Protein AF-0000000075406778 (afdb_homodimer)

InterPro domains:
  IPR023149 Trans-aconitate 2-methyltransferase, C-terminal [G3DSA:1.10.150.290] (131-235)
  IPR023506 Trans-aconitate 2-methyltransferase [MF_00560] (1-254)
  IPR029063 S-adenosyl-L-methionine-dependent methyltransferase superfamily [G3DSA:3.40.50.150] (8-252)
  IPR029063 S-adenosyl-L-methionine-dependent methyltransferase superfamily [SSF53335] (16-189)
  IPR041698 Methyltransferase domain 25 [PF13649] (34-123)

Secondary structure (DSSP, 8-state):
----HHHHHHH--GGGHHHHHHHTT---SS-SEEEEET-TTSHHHHHHHHH-TTSEEEEEES-HHHHHHHTTS--S-EEEE--TTT---SS-EEEEEEES-GGG-S-HHHHHHHHHTTEEEEEEEEEEEE--TTSHHHHHHHHHHHSSTTHHHHHHHHT------HHHHHHHHTTT-SEEEEEEEEEEEEE-SSSHHHHHHHTTTTHHHHHTS-HHHHHHHHHHHHHHHHHHSPPPTTS-EEEEEEEEEEEEE-/----HHHHHHH--GGGHHHHHHHTT---SS-SEEEEET-TTSHHHHHHHHH-TTSEEEEEES-HHHHHHHTTS--S-EEEE--TTT---SS-EEEEEEES-GGG-S-HHHHHHHHHTTEEEEEEEEEEEE--TTSHHHHHHHHHHHSSTTHHHHHHHHT------HHHHHHHHTTT-SEEEEEEEEEEEEE-SSSHHHHHHHTTTTHHHHHTS-HHHHHHHHHHHHHHHHHHSPPPTTS-EEEEEEEEEEEEE-

pLDDT: mean 91.99, std 13.03, range [22.55, 98.94]

Nearest PDB structures (foldseek):
  2p35-assembly1_A  TM=9.443E-01  e=5.700E-29  Agrobacterium fabrum str. C58
  2p35-assembly1_B  TM=9.326E-01  e=1.197E-27  Agrobacterium fabrum str. C58
  3ccf-assembly1_A  TM=8.120E-01  e=6.580E-16  Trichormus variabilis ATCC 29413
  8x8i-assembly1_A  TM=7.117E-01  e=2.900E-13  Acinetobacter baumannii
  9fce-assembly1_A  TM=7.033E-01  e=1.631E-10  Streptomyces sp.

Organism: Magnetospirillum gryphiswaldense (strain DSM 6361 / JCM 21280 / NBRC 15271 / MSR-1) (NCBI:txid431944)

Radius of gyration: 24.29 Å; Cα contacts (8 Å, |Δi|>4): 875; chains: 2; bounding box: 50×66×66 Å

Foldseek 3Di:
DPPDCVVVVVLPDVVCVVLVVLVVPFDDQAWAEEEEEAQFLNSSQVVVCVSHVNHAYEYEEQDPVRQVNNVVDDDSYHYDHDDLQPDADPAAGQEYEYEAGCQVDADCLPSVLVNVVRHDAQGKYKYKHWDCCPPQLLVLLQVLCCPDPNVVQCNVLSPDTRDDDQVSVCVSAVVPFPDKDKDKDWDWDKDADQLRSLVVCCVPSCVVVLVRDDDVVSVSSSVSSSVSSCVRFPQDPVRITIDITMMMIMMGTD/DPPDCVVVVVVPDVVCVVLVVLVVPFDDQAWAEEEEEAQFLNSSQVVVCVSHVNHAYEYEEQDPVRQVNNVVDDDSYHYDHDDLQPDADPAAGQEYEYEAGCQVDADCLPSVLVNVVRHDAQGKYKYKHWDCCPPQLLVLLQVLCCPDPNVVQCNVLSPDGRDDDQVSVCVSAVVPFPDKDKDKDWDWDKDADQLRSLVVCCVPSCVVVLVRDDDVVSVSSSVSSSVSSCVRFPQDPVRITIDITMMMIMMGTD

Sequence (508 aa):
MAWDPKVYAAFATPRLRPALDLLARIEVENPARVVDLGSGTGNVTRLLAARWPQAQVAGIDSSAEMLAAAAEQPSAISWSQADAGTWTPTAPVDVLFSNAALHWLDDHENLFPRLAGFIAPGGTLAVQMPHNHYAASHGVMAEAAEAGPWATVLRPLARRFPVGSPDFYYDLLAAKARRLDIWETEYLHVLDGDDPVVKWTMGTALRPLLDALDAPWRAGFLAEYTRRIASAYPRRADGKTLFPFRRLFMVADFMAWDPKVYAAFATPRLRPALDLLARIEVENPARVVDLGSGTGNVTRLLAARWPQAQVAGIDSSAEMLAAAAEQPSAISWSQADAGTWTPTAPVDVLFSNAALHWLDDHENLFPRLAGFIAPGGTLAVQMPHNHYAASHGVMAEAAEAGPWATVLRPLARRFPVGSPDFYYDLLAAKARRLDIWETEYLHVLDGDDPVVKWTMGTALRPLLDALDAPWRAGFLAEYTRRIASAYPRRADGKTLFPFRRLFMVADF

Structure (mmCIF, N/CA/C/O backbone):
data_AF-0000000075406778-model_v1
#
loop_
_entity.id
_entity.type
_entity.pdbx_description
1 polymer 'Trans-aconitate 2-methyltransferase'
#
loop_
_atom_site.group_PDB
_atom_site.id
_atom_site.type_symbol
_atom_site.label_atom_id
_atom_site.label_alt_id
_atom_site.label_comp_id
_atom_site.label_asym_id
_atom_site.label_entity_id
_atom_site.label_seq_id
_atom_site.pdbx_PDB_ins_code
_atom_site.Cartn_x
_atom_site.Cartn_y
_atom_site.Cartn_z
_atom_site.occupancy
_atom_site.B_iso_or_equiv
_atom_site.auth_seq_id
_atom_site.auth_comp_id
_atom_site.auth_asym_id
_atom_site.auth_atom_id
_atom_site.pdbx_PDB_model_num
ATOM 1 N N . MET A 1 1 ? 5.852 -5.426 26.484 1 22.56 1 MET A N 1
ATOM 2 C CA . MET A 1 1 ? 4.602 -6.016 26 1 22.56 1 MET A CA 1
ATOM 3 C C . MET A 1 1 ? 4.488 -5.906 24.484 1 22.56 1 MET A C 1
ATOM 5 O O . MET A 1 1 ? 4.695 -4.828 23.922 1 22.56 1 MET A O 1
ATOM 9 N N . ALA A 1 2 ? 4.688 -7.012 23.844 1 29.42 2 ALA A N 1
ATOM 10 C CA . ALA A 1 2 ? 4.727 -7.273 22.422 1 29.42 2 ALA A CA 1
ATOM 11 C C . ALA A 1 2 ? 3.527 -6.652 21.703 1 29.42 2 ALA A C 1
ATOM 13 O O . ALA A 1 2 ? 2.455 -6.508 22.297 1 29.42 2 ALA A O 1
ATOM 14 N N . TRP A 1 3 ? 3.672 -5.91 20.734 1 34.34 3 TRP A N 1
ATOM 15 C CA . TRP A 1 3 ? 2.678 -5.434 19.781 1 34.34 3 TRP A CA 1
ATOM 16 C C . TRP A 1 3 ? 1.554 -6.453 19.609 1 34.34 3 TRP A C 1
ATOM 18 O O . TRP A 1 3 ? 1.806 -7.617 19.281 1 34.34 3 TRP A O 1
ATOM 28 N N . ASP A 1 4 ? 0.526 -6.484 20.484 1 37.34 4 ASP A N 1
ATOM 29 C CA . ASP A 1 4 ? -0.627 -7.371 20.359 1 37.34 4 ASP A CA 1
ATOM 30 C C . ASP A 1 4 ? -1.546 -6.926 19.234 1 37.34 4 ASP A C 1
ATOM 32 O O . ASP A 1 4 ? -2.16 -5.859 19.297 1 37.34 4 ASP A O 1
ATOM 36 N N . PRO A 1 5 ? -1.502 -7.48 18.188 1 39.97 5 PRO A N 1
ATOM 37 C CA . PRO A 1 5 ? -2.43 -7.121 17.125 1 39.97 5 PRO A CA 1
ATOM 38 C C . PRO A 1 5 ? -3.875 -7.012 17.594 1 39.97 5 PRO A C 1
ATOM 40 O O . PRO A 1 5 ? -4.719 -6.445 16.906 1 39.97 5 PRO A O 1
ATOM 43 N N . LYS A 1 6 ? -4.211 -7.746 18.719 1 38.53 6 LYS A N 1
ATOM 44 C CA . LYS A 1 6 ? -5.578 -7.695 19.219 1 38.53 6 LYS A CA 1
ATOM 45 C C . LYS A 1 6 ? -5.977 -6.27 19.578 1 38.53 6 LYS A C 1
ATOM 47 O O . LYS A 1 6 ? -7.148 -5.902 19.484 1 38.53 6 LYS A O 1
ATOM 52 N N . VAL A 1 7 ? -5.047 -5.652 20.25 1 40.62 7 VAL A N 1
ATOM 53 C CA . VAL A 1 7 ? -5.422 -4.285 20.594 1 40.62 7 VAL A CA 1
ATOM 54 C C . VAL A 1 7 ? -5.953 -3.57 19.359 1 40.62 7 VAL A C 1
ATOM 56 O O . VAL A 1 7 ? -6.926 -2.818 19.438 1 40.62 7 VAL A O 1
ATOM 59 N N . TYR A 1 8 ? -5.438 -3.877 18.125 1 43.69 8 TYR A N 1
ATOM 60 C CA . TYR A 1 8 ? -5.73 -3.164 16.891 1 43.69 8 TYR A CA 1
ATOM 61 C C . TYR A 1 8 ? -7.082 -3.586 16.312 1 43.69 8 TYR A C 1
ATOM 63 O O . TYR A 1 8 ? -7.773 -2.785 15.688 1 43.69 8 TYR A O 1
ATOM 71 N N . ALA A 1 9 ? -7.43 -4.73 16.688 1 43.28 9 ALA A N 1
ATOM 72 C CA . ALA A 1 9 ? -8.742 -5.145 16.203 1 43.28 9 ALA A CA 1
ATOM 73 C C . ALA A 1 9 ? -9.844 -4.246 16.766 1 43.28 9 ALA A C 1
ATOM 75 O O . ALA A 1 9 ? -10.82 -3.953 16.062 1 43.28 9 ALA A O 1
ATOM 76 N N . ALA A 1 10 ? -9.711 -3.857 17.984 1 39.53 10 ALA A N 1
ATOM 77 C CA . ALA A 1 10 ? -10.75 -3.055 18.625 1 39.53 10 ALA A CA 1
ATOM 78 C C . ALA A 1 10 ? -10.875 -1.688 17.953 1 39.53 10 ALA A C 1
ATOM 80 O O . ALA A 1 10 ? -11.93 -1.052 18.016 1 39.53 10 ALA A O 1
ATOM 81 N N . PHE A 1 11 ? -9.836 -1.273 17.391 1 41 11 PHE A N 1
ATOM 82 C CA . PHE A 1 11 ? -9.867 0.068 16.828 1 41 11 PHE A CA 1
ATOM 83 C C . PHE A 1 11 ? -10.039 0.008 15.312 1 41 11 PHE A C 1
ATOM 85 O O . PHE A 1 11 ? -10.062 1.043 14.641 1 41 11 PHE A O 1
ATOM 92 N N . ALA A 1 12 ? -10.172 -1.234 14.742 1 48.25 12 ALA A N 1
ATOM 93 C CA . ALA A 1 12 ? -10.055 -1.395 13.297 1 48.25 12 ALA A CA 1
ATOM 94 C C . ALA A 1 12 ? -11.312 -0.906 12.586 1 48.25 12 ALA A C 1
ATOM 96 O O . ALA A 1 12 ? -12.234 -1.685 12.336 1 48.25 12 ALA A O 1
ATOM 97 N N . THR A 1 13 ? -11.477 0.48 12.812 1 59.31 13 THR A N 1
ATOM 98 C CA . THR A 1 13 ? -12.352 1.08 11.812 1 59.31 13 THR A CA 1
ATOM 99 C C . THR A 1 13 ? -11.578 1.386 10.531 1 59.31 13 THR A C 1
ATOM 101 O O . THR A 1 13 ? -10.391 1.689 10.57 1 59.31 13 THR A O 1
ATOM 104 N N . PRO A 1 14 ? -12.141 1.048 9.453 1 67.38 14 PRO A N 1
ATOM 105 C CA . PRO A 1 14 ? -11.523 1.335 8.156 1 67.38 14 PRO A CA 1
ATOM 106 C C . PRO A 1 14 ? -10.836 2.697 8.125 1 67.38 14 PRO A C 1
ATOM 108 O O . PRO A 1 14 ? -9.836 2.867 7.422 1 67.38 14 PRO A O 1
ATOM 111 N N . ARG A 1 15 ? -11.258 3.51 9.055 1 78.25 15 ARG A N 1
ATOM 112 C CA . ARG A 1 15 ? -10.727 4.867 9.039 1 78.25 15 ARG A CA 1
ATOM 113 C C . ARG A 1 15 ? -9.328 4.914 9.641 1 78.25 15 ARG A C 1
ATOM 115 O O . ARG A 1 15 ? -8.531 5.785 9.289 1 78.25 15 ARG A O 1
ATOM 122 N N . LEU A 1 16 ? -9.016 3.926 10.398 1 90.75 16 LEU A N 1
ATOM 123 C CA . LEU A 1 16 ? -7.742 3.959 11.109 1 90.75 16 LEU A CA 1
ATOM 124 C C . LEU A 1 16 ? -6.699 3.1 10.406 1 90.75 16 LEU A C 1
ATOM 126 O O . LEU A 1 16 ? -5.531 3.078 10.805 1 90.75 16 LEU A O 1
ATOM 130 N N . ARG A 1 17 ? -7.074 2.498 9.352 1 92.88 17 ARG A N 1
ATOM 131 C CA . ARG A 1 17 ? -6.219 1.514 8.695 1 92.88 17 ARG A CA 1
ATOM 132 C C . ARG A 1 17 ? -4.898 2.141 8.258 1 92.88 17 ARG A C 1
ATOM 134 O O . ARG A 1 17 ? -3.828 1.592 8.523 1 92.88 17 ARG A O 1
ATOM 141 N N . PRO A 1 18 ? -4.922 3.354 7.668 1 96.31 18 PRO A N 1
ATOM 142 C CA . PRO A 1 18 ? -3.637 3.926 7.266 1 96.31 18 PRO A CA 1
ATOM 143 C C . PRO A 1 18 ? -2.717 4.203 8.453 1 96.31 18 PRO A C 1
ATOM 145 O O . PRO A 1 18 ? -1.508 3.975 8.367 1 96.31 18 PRO A O 1
ATOM 148 N N . ALA A 1 19 ? -3.281 4.652 9.547 1 97 19 ALA A N 1
ATOM 149 C CA . ALA A 1 19 ? -2.492 4.906 10.75 1 97 19 ALA A CA 1
ATOM 150 C C . ALA A 1 19 ? -1.878 3.617 11.289 1 97 19 ALA A C 1
ATOM 152 O O . ALA A 1 19 ? -0.709 3.594 11.68 1 97 19 ALA A O 1
ATOM 153 N N . LEU A 1 20 ? -2.68 2.578 11.25 1 94.56 20 LEU A N 1
ATOM 154 C CA . LEU A 1 20 ? -2.209 1.288 11.742 1 94.56 20 LEU A CA 1
ATOM 155 C C . LEU A 1 20 ? -1.122 0.723 10.828 1 94.56 20 LEU A C 1
ATOM 157 O O . LEU A 1 20 ? -0.141 0.151 11.312 1 94.56 20 LEU A O 1
ATOM 161 N N . ASP A 1 21 ? -1.332 0.836 9.539 1 95.56 21 ASP A N 1
ATOM 162 C CA . ASP A 1 21 ? -0.32 0.397 8.586 1 95.56 21 ASP A CA 1
ATOM 163 C C . ASP A 1 21 ? 1.003 1.126 8.812 1 95.56 21 ASP A C 1
ATOM 165 O O . ASP A 1 21 ? 2.074 0.521 8.727 1 95.56 21 ASP A O 1
ATOM 169 N N . LEU A 1 22 ? 0.936 2.422 9.102 1 97.62 22 LEU A N 1
ATOM 170 C CA . LEU A 1 22 ? 2.131 3.211 9.383 1 97.62 22 LEU A CA 1
ATOM 171 C C . LEU A 1 22 ? 2.783 2.76 10.68 1 97.62 22 LEU A C 1
ATOM 173 O O . LEU A 1 22 ? 3.992 2.516 10.727 1 97.62 22 LEU A O 1
ATOM 177 N N . LEU A 1 23 ? 1.982 2.617 11.695 1 96.44 23 LEU A N 1
ATOM 178 C CA . LEU A 1 23 ? 2.447 2.254 13.031 1 96.44 23 LEU A CA 1
ATOM 179 C C . LEU A 1 23 ? 3.152 0.901 13.008 1 96.44 23 LEU A C 1
ATOM 181 O O . LEU A 1 23 ? 4.156 0.71 13.695 1 96.44 23 LEU A O 1
ATOM 185 N N . ALA A 1 24 ? 2.68 0.037 12.172 1 92.38 24 ALA A N 1
ATOM 186 C CA . ALA A 1 24 ? 3.191 -1.329 12.109 1 92.38 24 ALA A CA 1
ATOM 187 C C . ALA A 1 24 ? 4.629 -1.352 11.594 1 92.38 24 ALA A C 1
ATOM 189 O O . ALA A 1 24 ? 5.332 -2.354 11.742 1 92.38 24 ALA A O 1
ATOM 190 N N . ARG A 1 25 ? 5.066 -0.278 11.031 1 95.19 25 ARG A N 1
ATOM 191 C CA . ARG A 1 25 ? 6.391 -0.269 10.414 1 95.19 25 ARG A CA 1
ATOM 192 C C . ARG A 1 25 ? 7.414 0.39 11.336 1 95.19 25 ARG A C 1
ATOM 194 O O . ARG A 1 25 ? 8.602 0.433 11.016 1 95.19 25 ARG A O 1
ATOM 201 N N . ILE A 1 26 ? 6.957 0.894 12.438 1 96.44 26 ILE A N 1
ATOM 202 C CA . ILE A 1 26 ? 7.867 1.52 13.391 1 96.44 26 ILE A CA 1
ATOM 203 C C . ILE A 1 26 ? 8.539 0.447 14.242 1 96.44 26 ILE A C 1
ATOM 205 O O . ILE A 1 26 ? 7.863 -0.361 14.883 1 96.44 26 ILE A O 1
ATOM 209 N N . GLU A 1 27 ? 9.812 0.464 14.352 1 94.12 27 GLU A N 1
ATOM 210 C CA . GLU A 1 27 ? 10.555 -0.613 14.992 1 94.12 27 GLU A CA 1
ATOM 211 C C . GLU A 1 27 ? 10.992 -0.218 16.406 1 94.12 27 GLU A C 1
ATOM 213 O O . GLU A 1 27 ? 11.477 -1.058 17.156 1 94.12 27 GLU A O 1
ATOM 218 N N . VAL A 1 28 ? 10.836 1.062 16.766 1 96.38 28 VAL A N 1
ATOM 219 C CA . VAL A 1 28 ? 11.234 1.504 18.094 1 96.38 28 VAL A CA 1
ATOM 220 C C . VAL A 1 28 ? 10.438 0.742 19.156 1 96.38 28 VAL A C 1
ATOM 222 O O . VAL A 1 28 ? 9.203 0.771 19.156 1 96.38 28 VAL A O 1
ATOM 225 N N . GLU A 1 29 ? 11.086 0.14 20.062 1 95.31 29 GLU A N 1
ATOM 226 C CA . GLU A 1 29 ? 10.422 -0.75 21.016 1 95.31 29 GLU A CA 1
ATOM 227 C C . GLU A 1 29 ? 10.031 -0.006 22.281 1 95.31 29 GLU A C 1
ATOM 229 O O . GLU A 1 29 ? 8.906 -0.145 22.781 1 95.31 29 GLU A O 1
ATOM 234 N N . ASN A 1 30 ? 10.984 0.788 22.797 1 97 30 ASN A N 1
ATOM 235 C CA . ASN A 1 30 ? 10.766 1.455 24.078 1 97 30 ASN A CA 1
ATOM 236 C C . ASN A 1 30 ? 11.078 2.945 23.984 1 97 30 ASN A C 1
ATOM 238 O O . ASN A 1 30 ? 11.977 3.434 24.672 1 97 30 ASN A O 1
ATOM 242 N N . PRO A 1 31 ? 10.305 3.605 23.281 1 98.56 31 PRO A N 1
ATOM 243 C CA . PRO A 1 31 ? 10.539 5.051 23.219 1 98.56 31 PRO A CA 1
ATOM 244 C C . PRO A 1 31 ? 10.195 5.758 24.531 1 98.56 31 PRO A C 1
ATOM 246 O O . PRO A 1 31 ? 9.258 5.359 25.234 1 98.56 31 PRO A O 1
ATOM 249 N N . ALA A 1 32 ? 10.945 6.777 24.828 1 98.44 32 ALA A N 1
ATOM 250 C CA . ALA A 1 32 ? 10.656 7.602 26 1 98.44 32 ALA A CA 1
ATOM 251 C C . ALA A 1 32 ? 9.68 8.719 25.656 1 98.44 32 ALA A C 1
ATOM 253 O O . ALA A 1 32 ? 8.773 9.023 26.422 1 98.44 32 ALA A O 1
ATOM 254 N N . ARG A 1 33 ? 9.836 9.289 24.484 1 98.75 33 ARG A N 1
ATOM 255 C CA . ARG A 1 33 ? 9.031 10.422 24.047 1 98.75 33 ARG A CA 1
ATOM 256 C C . ARG A 1 33 ? 8.414 10.164 22.672 1 98.75 33 ARG A C 1
ATOM 258 O O . ARG A 1 33 ? 9.133 9.93 21.703 1 98.75 33 ARG A O 1
ATOM 265 N N . VAL A 1 34 ? 7.113 10.188 22.609 1 98.88 34 VAL A N 1
ATOM 266 C CA . VAL A 1 34 ? 6.352 10 21.375 1 98.88 34 VAL A CA 1
ATOM 267 C C . VAL A 1 34 ? 5.469 11.219 21.125 1 98.88 34 VAL A C 1
ATOM 269 O O . VAL A 1 34 ? 4.762 11.672 22.016 1 98.88 34 VAL A O 1
ATOM 272 N N . VAL A 1 35 ? 5.539 11.75 19.906 1 98.88 35 VAL A N 1
ATOM 273 C CA . VAL A 1 35 ? 4.727 12.906 19.562 1 98.88 35 VAL A CA 1
ATOM 274 C C . VAL A 1 35 ? 3.857 12.586 18.344 1 98.88 35 VAL A C 1
ATOM 276 O O . VAL A 1 35 ? 4.348 12.055 17.344 1 98.88 35 VAL A O 1
ATOM 279 N N . ASP A 1 36 ? 2.619 12.828 18.484 1 98.81 36 ASP A N 1
ATOM 280 C CA . ASP A 1 36 ? 1.668 12.82 17.375 1 98.81 36 ASP A CA 1
ATOM 281 C C . ASP A 1 36 ? 1.438 14.227 16.828 1 98.81 36 ASP A C 1
ATOM 283 O O . ASP A 1 36 ? 0.699 15.016 17.422 1 98.81 36 ASP A O 1
ATOM 287 N N . LEU A 1 37 ? 2.07 14.562 15.703 1 98.75 37 LEU A N 1
ATOM 288 C CA . LEU A 1 37 ? 1.986 15.891 15.102 1 98.75 37 LEU A CA 1
ATOM 289 C C . LEU A 1 37 ? 0.787 15.984 14.164 1 98.75 37 LEU A C 1
ATOM 291 O O . LEU A 1 37 ? 0.757 15.328 13.117 1 98.75 37 LEU A O 1
ATOM 295 N N . GLY A 1 38 ? -0.184 16.797 14.438 1 98 38 GLY A N 1
ATOM 296 C CA . GLY A 1 38 ? -1.494 16.766 13.812 1 98 38 GLY A CA 1
ATOM 297 C C . GLY A 1 38 ? -2.412 15.703 14.391 1 98 38 GLY A C 1
ATOM 298 O O . GLY A 1 38 ? -2.973 14.891 13.648 1 98 38 GLY A O 1
ATOM 299 N N . SER A 1 39 ? -2.717 15.836 15.664 1 97.56 39 SER A N 1
ATOM 300 C CA . SER A 1 39 ? -3.314 14.734 16.422 1 97.56 39 SER A CA 1
ATOM 301 C C . SER A 1 39 ? -4.832 14.711 16.25 1 97.56 39 SER A C 1
ATOM 303 O O . SER A 1 39 ? -5.477 13.703 16.531 1 97.56 39 SER A O 1
ATOM 305 N N . GLY A 1 40 ? -5.453 15.836 15.867 1 95.44 40 GLY A N 1
ATOM 306 C CA . GLY A 1 40 ? -6.902 15.906 15.797 1 95.44 40 GLY A CA 1
ATOM 307 C C . GLY A 1 40 ? -7.578 15.578 17.109 1 95.44 40 GLY A C 1
ATOM 308 O O . GLY A 1 40 ? -7.207 16.125 18.156 1 95.44 40 GLY A O 1
ATOM 309 N N . THR A 1 41 ? -8.578 14.742 17.047 1 94.06 41 THR A N 1
ATOM 310 C CA . THR A 1 41 ? -9.344 14.406 18.25 1 94.06 41 THR A CA 1
ATOM 311 C C . THR A 1 41 ? -8.633 13.328 19.062 1 94.06 41 THR A C 1
ATOM 313 O O . THR A 1 41 ? -9.203 12.773 20.016 1 94.06 41 THR A O 1
ATOM 316 N N . GLY A 1 42 ? -7.484 12.914 18.641 1 95.5 42 GLY A N 1
ATOM 317 C CA . GLY A 1 42 ? -6.609 12.102 19.484 1 95.5 42 GLY A CA 1
ATOM 318 C C . GLY A 1 42 ? -6.816 10.609 19.281 1 95.5 42 GLY A C 1
ATOM 319 O O . GLY A 1 42 ? -6.262 9.805 20.031 1 95.5 42 GLY A O 1
ATOM 320 N N . ASN A 1 43 ? -7.617 10.18 18.297 1 92.94 43 ASN A N 1
ATOM 321 C CA . ASN A 1 43 ? -7.883 8.766 18.094 1 92.94 43 ASN A CA 1
ATOM 322 C C . ASN A 1 43 ? -6.598 7.984 17.828 1 92.94 43 ASN A C 1
ATOM 324 O O . ASN A 1 43 ? -6.359 6.945 18.453 1 92.94 43 ASN A O 1
ATOM 328 N N . VAL A 1 44 ? -5.793 8.469 16.969 1 95.62 44 VAL A N 1
ATOM 329 C CA . VAL A 1 44 ? -4.543 7.789 16.641 1 95.62 44 VAL A CA 1
ATOM 330 C C . VAL A 1 44 ? -3.547 7.945 17.781 1 95.62 44 VAL A C 1
ATOM 332 O O . VAL A 1 44 ? -2.797 7.016 18.094 1 95.62 44 VAL A O 1
ATOM 335 N N . THR A 1 45 ? -3.549 9.102 18.438 1 97.25 45 THR A N 1
ATOM 336 C CA . THR A 1 45 ? -2.656 9.352 19.578 1 97.25 45 THR A CA 1
ATOM 337 C C . THR A 1 45 ? -2.869 8.305 20.672 1 97.25 45 THR A C 1
ATOM 339 O O . THR A 1 45 ? -1.907 7.84 21.281 1 97.25 45 THR A O 1
ATOM 342 N N . ARG A 1 46 ? -4.062 7.973 20.891 1 95.5 46 ARG A N 1
ATOM 343 C CA . ARG A 1 46 ? -4.383 6.98 21.906 1 95.5 46 ARG A CA 1
ATOM 344 C C . ARG A 1 46 ? -3.85 5.605 21.516 1 95.5 46 ARG A C 1
ATOM 346 O O . ARG A 1 46 ? -3.455 4.82 22.391 1 95.5 46 ARG A O 1
ATOM 353 N N . LEU A 1 47 ? -3.836 5.297 20.234 1 93.81 47 LEU A N 1
ATOM 354 C CA . LEU A 1 47 ? -3.221 4.066 19.75 1 93.81 47 LEU A CA 1
ATOM 355 C C . LEU A 1 47 ? -1.723 4.059 20.031 1 93.81 47 LEU A C 1
ATOM 357 O O . LEU A 1 47 ? -1.159 3.025 20.391 1 93.81 47 LEU A O 1
ATOM 361 N N . LEU A 1 48 ? -1.109 5.219 19.859 1 97.31 48 LEU A N 1
ATOM 362 C CA . LEU A 1 48 ? 0.312 5.336 20.172 1 97.31 48 LEU A CA 1
ATOM 363 C C . LEU A 1 48 ? 0.573 5.078 21.656 1 97.31 48 LEU A C 1
ATOM 365 O O . LEU A 1 48 ? 1.501 4.348 22 1 97.31 48 LEU A O 1
ATOM 369 N N . ALA A 1 49 ? -0.261 5.652 22.484 1 96.69 49 ALA A N 1
ATOM 370 C CA . ALA A 1 49 ? -0.124 5.473 23.922 1 96.69 49 ALA A CA 1
ATOM 371 C C . ALA A 1 49 ? -0.323 4.012 24.312 1 96.69 49 ALA A C 1
ATOM 373 O O . ALA A 1 49 ? 0.337 3.512 25.234 1 96.69 49 ALA A O 1
ATOM 374 N N . ALA A 1 50 ? -1.242 3.361 23.641 1 93.88 50 ALA A N 1
ATOM 375 C CA . ALA A 1 50 ? -1.495 1.95 23.922 1 93.88 50 ALA A CA 1
ATOM 376 C C . ALA A 1 50 ? -0.308 1.089 23.5 1 93.88 50 ALA A C 1
ATOM 378 O O . ALA A 1 50 ? 0.032 0.116 24.172 1 93.88 50 ALA A O 1
ATOM 379 N N . ARG A 1 51 ? 0.283 1.455 22.391 1 94.19 51 ARG A N 1
ATOM 380 C CA . ARG A 1 51 ? 1.435 0.713 21.891 1 94.19 51 ARG A CA 1
ATOM 381 C C . ARG A 1 51 ? 2.629 0.854 22.828 1 94.19 51 ARG A C 1
ATOM 383 O O . ARG A 1 51 ? 3.402 -0.091 23 1 94.19 51 ARG A O 1
ATOM 390 N N . TRP A 1 52 ? 2.805 2.078 23.359 1 96.94 52 TRP A N 1
ATOM 391 C CA . TRP A 1 52 ? 3.936 2.365 24.234 1 96.94 52 TRP A CA 1
ATOM 392 C C . TRP A 1 52 ? 3.461 2.922 25.562 1 96.94 52 TRP A C 1
ATOM 394 O O . TRP A 1 52 ? 3.598 4.117 25.828 1 96.94 52 TRP A O 1
ATOM 404 N N . PRO A 1 53 ? 3.074 2.102 26.469 1 95.88 53 PRO A N 1
ATOM 405 C CA . PRO A 1 53 ? 2.432 2.553 27.703 1 95.88 53 PRO A CA 1
ATOM 406 C C . PRO A 1 53 ? 3.395 3.279 28.641 1 95.88 53 PRO A C 1
ATOM 408 O O . PRO A 1 53 ? 2.959 4.031 29.516 1 95.88 53 PRO A O 1
ATOM 411 N N . GLN A 1 54 ? 4.641 3.084 28.469 1 97.62 54 GLN A N 1
ATOM 412 C CA . GLN A 1 54 ? 5.609 3.713 29.359 1 97.62 54 GLN A CA 1
ATOM 413 C C . GLN A 1 54 ? 6.113 5.031 28.781 1 97.62 54 GLN A C 1
ATOM 415 O O . GLN A 1 54 ? 6.852 5.762 29.453 1 97.62 54 GLN A O 1
ATOM 420 N N . ALA A 1 55 ? 5.77 5.344 27.609 1 98.31 55 ALA A N 1
ATOM 421 C CA . ALA A 1 55 ? 6.242 6.551 26.938 1 98.31 55 ALA A CA 1
ATOM 422 C C . ALA A 1 55 ? 5.461 7.777 27.391 1 98.31 55 ALA A C 1
ATOM 424 O O . ALA A 1 55 ? 4.301 7.664 27.797 1 98.31 55 ALA A O 1
ATOM 425 N N . GLN A 1 56 ? 6.141 8.883 27.406 1 98.44 56 GLN A N 1
ATOM 426 C CA . GLN A 1 56 ? 5.434 10.164 27.406 1 98.44 56 GLN A CA 1
ATOM 427 C C . GLN A 1 56 ? 4.883 10.492 26.031 1 98.44 56 GLN A C 1
ATOM 429 O O . GLN A 1 56 ? 5.652 10.734 25.094 1 98.44 56 GLN A O 1
ATOM 434 N N . VAL A 1 57 ? 3.568 10.484 25.922 1 98.62 57 VAL A N 1
ATOM 435 C CA . VAL A 1 57 ? 2.934 10.711 24.641 1 98.62 57 VAL A CA 1
ATOM 436 C C . VAL A 1 57 ? 2.293 12.094 24.609 1 98.62 57 VAL A C 1
ATOM 438 O O . VAL A 1 57 ? 1.591 12.477 25.547 1 98.62 57 VAL A O 1
ATOM 441 N N . ALA A 1 58 ? 2.576 12.852 23.516 1 98.69 58 ALA A N 1
ATOM 442 C CA . ALA A 1 58 ? 1.978 14.172 23.328 1 98.69 58 ALA A CA 1
ATOM 443 C C . ALA A 1 58 ? 1.246 14.258 22 1 98.69 58 ALA A C 1
ATOM 445 O O . ALA A 1 58 ? 1.696 13.688 21 1 98.69 58 ALA A O 1
ATOM 446 N N . GLY A 1 59 ? 0.129 14.875 22.016 1 98.56 59 GLY A N 1
ATOM 447 C CA . GLY A 1 59 ? -0.596 15.25 20.812 1 98.56 59 GLY A CA 1
ATOM 448 C C . GLY A 1 59 ? -0.552 16.734 20.516 1 98.56 59 GLY A C 1
ATOM 449 O O . GLY A 1 59 ? -0.867 17.547 21.391 1 98.56 59 GLY A O 1
ATOM 450 N N . ILE A 1 60 ? -0.118 17.094 19.297 1 98.62 60 ILE A N 1
ATOM 451 C CA . ILE A 1 60 ? -0.008 18.484 18.891 1 98.62 60 ILE A CA 1
ATOM 452 C C . ILE A 1 60 ? -1.006 18.766 17.766 1 98.62 60 ILE A C 1
ATOM 454 O O . ILE A 1 60 ? -1.078 18.016 16.781 1 98.62 60 ILE A O 1
ATOM 458 N N . ASP A 1 61 ? -1.751 19.781 17.938 1 97.75 61 ASP A N 1
ATOM 459 C CA . ASP A 1 61 ? -2.666 20.219 16.875 1 97.75 61 ASP A CA 1
ATOM 460 C C . ASP A 1 61 ? -2.885 21.734 16.922 1 97.75 61 ASP A C 1
ATOM 462 O O . ASP A 1 61 ? -2.789 22.344 18 1 97.75 61 ASP A O 1
ATOM 466 N N . SER A 1 62 ? -3.18 22.281 15.758 1 96.62 62 SER A N 1
ATOM 467 C CA . SER A 1 62 ? -3.383 23.734 15.703 1 96.62 62 SER A CA 1
ATOM 468 C C . SER A 1 62 ? -4.785 24.109 16.172 1 96.62 62 SER A C 1
ATOM 470 O O . SER A 1 62 ? -5.039 25.266 16.5 1 96.62 62 SER A O 1
ATOM 472 N N . SER A 1 63 ? -5.723 23.219 16.156 1 94.25 63 SER A N 1
ATOM 473 C CA . SER A 1 63 ? -7.121 23.5 16.469 1 94.25 63 SER A CA 1
ATOM 474 C C . SER A 1 63 ? -7.402 23.297 17.953 1 94.25 63 SER A C 1
ATOM 476 O O . SER A 1 63 ? -7.344 22.172 18.469 1 94.25 63 SER A O 1
ATOM 478 N N . ALA A 1 64 ? -7.809 24.391 18.609 1 94.62 64 ALA A N 1
ATOM 479 C CA . ALA A 1 64 ? -8.195 24.312 20.016 1 94.62 64 ALA A CA 1
ATOM 480 C C . ALA A 1 64 ? -9.414 23.406 20.188 1 94.62 64 ALA A C 1
ATOM 482 O O . ALA A 1 64 ? -9.523 22.688 21.188 1 94.62 64 ALA A O 1
ATOM 483 N N . GLU A 1 65 ? -10.281 23.469 19.234 1 93.31 65 GLU A N 1
ATOM 484 C CA . GLU A 1 65 ? -11.5 22.672 19.281 1 93.31 65 GLU A CA 1
ATOM 485 C C . GLU A 1 65 ? -11.188 21.188 19.234 1 93.31 65 GLU A C 1
ATOM 487 O O . GLU A 1 65 ? -11.758 20.406 20 1 93.31 65 GLU A O 1
ATOM 492 N N . MET A 1 66 ? -10.336 20.781 18.359 1 93.31 66 MET A N 1
ATOM 493 C CA . MET A 1 66 ? -9.938 19.375 18.25 1 93.31 66 MET A CA 1
ATOM 494 C C . MET A 1 66 ? -9.289 18.891 19.531 1 93.31 66 MET A C 1
ATOM 496 O O . MET A 1 66 ? -9.586 17.797 20.016 1 93.31 66 MET A O 1
ATOM 500 N N . LEU A 1 67 ? -8.469 19.734 20.094 1 94.94 67 LEU A N 1
ATOM 501 C CA . LEU A 1 67 ? -7.746 19.344 21.297 1 94.94 67 LEU A CA 1
ATOM 502 C C . LEU A 1 67 ? -8.695 19.25 22.484 1 94.94 67 LEU A C 1
ATOM 504 O O . LEU A 1 67 ? -8.508 18.391 23.359 1 94.94 67 LEU A O 1
ATOM 508 N N . ALA A 1 68 ? -9.672 20.125 22.5 1 94.75 68 ALA A N 1
ATOM 509 C CA . ALA A 1 68 ? -10.68 20.047 23.562 1 94.75 68 ALA A CA 1
ATOM 510 C C . ALA A 1 68 ? -11.422 18.719 23.5 1 94.75 68 ALA A C 1
ATOM 512 O O . ALA A 1 68 ? -11.641 18.062 24.531 1 94.75 68 ALA A O 1
ATOM 513 N N . ALA A 1 69 ? -11.719 18.328 22.297 1 93.56 69 ALA A N 1
ATOM 514 C CA . ALA A 1 69 ? -12.383 17.047 22.109 1 93.56 69 ALA A CA 1
ATOM 515 C C . ALA A 1 69 ? -11.469 15.891 22.516 1 93.56 69 ALA A C 1
ATOM 517 O O . ALA A 1 69 ? -11.922 14.922 23.141 1 93.56 69 ALA A O 1
ATOM 518 N N . ALA A 1 70 ? -10.25 15.953 22.203 1 93.06 70 ALA A N 1
ATOM 519 C CA . ALA A 1 70 ? -9.273 14.922 22.547 1 93.06 70 ALA A CA 1
ATOM 520 C C . ALA A 1 70 ? -9.125 14.789 24.062 1 93.06 70 ALA A C 1
ATOM 522 O O . ALA A 1 70 ? -8.961 13.68 24.578 1 93.06 70 ALA A O 1
ATOM 523 N N . ALA A 1 71 ? -9.242 15.875 24.734 1 93.88 71 ALA A N 1
ATOM 524 C CA . ALA A 1 71 ? -8.992 15.938 26.172 1 93.88 71 ALA A CA 1
ATOM 525 C C . ALA A 1 71 ? -10.211 15.492 26.969 1 93.88 71 ALA A C 1
ATOM 527 O O . ALA A 1 71 ? -10.148 15.352 28.188 1 93.88 71 ALA A O 1
ATOM 528 N N . GLU A 1 72 ? -11.266 15.352 26.219 1 92.19 72 GLU A N 1
ATOM 529 C CA . GLU A 1 72 ? -12.492 14.977 26.922 1 92.19 72 GLU A CA 1
ATOM 530 C C . GLU A 1 72 ? -12.336 13.633 27.625 1 92.19 72 GLU A C 1
ATOM 532 O O . GLU A 1 72 ? -12.859 13.438 28.719 1 92.19 72 GLU A O 1
ATOM 537 N N . GLN A 1 73 ? -11.688 12.742 26.953 1 88.38 73 GLN A N 1
ATOM 538 C CA . GLN A 1 73 ? -11.438 11.445 27.578 1 88.38 73 GLN A CA 1
ATOM 539 C C . GLN A 1 73 ? -10.133 11.469 28.375 1 88.38 73 GLN A C 1
ATOM 541 O O . GLN A 1 73 ? -9.07 11.773 27.812 1 88.38 73 GLN A O 1
ATOM 546 N N . PRO A 1 74 ? -10.234 11.203 29.672 1 87.5 74 PRO A N 1
ATOM 547 C CA . PRO A 1 74 ? -9.023 11.219 30.5 1 87.5 74 PRO A CA 1
ATOM 548 C C . PRO A 1 74 ? -7.949 10.266 29.984 1 87.5 74 PRO A C 1
ATOM 550 O O . PRO A 1 74 ? -8.266 9.18 29.5 1 87.5 74 PRO A O 1
ATOM 553 N N . SER A 1 75 ? -6.77 10.742 29.922 1 91.56 75 SER A N 1
ATOM 554 C CA . SER A 1 75 ? -5.594 9.984 29.516 1 91.56 75 SER A CA 1
ATOM 555 C C . SER A 1 75 ? -4.312 10.633 30.047 1 91.56 75 SER A C 1
ATOM 557 O O . SER A 1 75 ? -4.348 11.727 30.609 1 91.56 75 SER A O 1
ATOM 559 N N . ALA A 1 76 ? -3.232 9.914 29.953 1 95.5 76 ALA A N 1
ATOM 560 C CA . ALA A 1 76 ? -1.934 10.445 30.359 1 95.5 76 ALA A CA 1
ATOM 561 C C . ALA A 1 76 ? -1.294 11.242 29.219 1 95.5 76 ALA A C 1
ATOM 563 O O . ALA A 1 76 ? -0.176 11.75 29.359 1 95.5 76 ALA A O 1
ATOM 564 N N . ILE A 1 77 ? -2.004 11.398 28.188 1 97.94 77 ILE A N 1
ATOM 565 C CA . ILE A 1 77 ? -1.491 12.086 27 1 97.94 77 ILE A CA 1
ATOM 566 C C . ILE A 1 77 ? -1.471 13.594 27.25 1 97.94 77 ILE A C 1
ATOM 568 O O . ILE A 1 77 ? -2.422 14.148 27.812 1 97.94 77 ILE A O 1
ATOM 572 N N . SER A 1 78 ? -0.404 14.266 26.906 1 97.94 78 SER A N 1
ATOM 573 C CA . SER A 1 78 ? -0.33 15.719 26.953 1 97.94 78 SER A CA 1
ATOM 574 C C . SER A 1 78 ? -0.803 16.344 25.656 1 97.94 78 SER A C 1
ATOM 576 O O . SER A 1 78 ? -0.297 16 24.578 1 97.94 78 SER A O 1
ATOM 578 N N . TRP A 1 79 ? -1.746 17.188 25.734 1 97.81 79 TRP A N 1
ATOM 579 C CA . TRP A 1 79 ? -2.277 17.891 24.562 1 97.81 79 TRP A CA 1
ATOM 580 C C . TRP A 1 79 ? -1.786 19.328 24.516 1 97.81 79 TRP A C 1
ATOM 582 O O . TRP A 1 79 ? -1.874 20.062 25.516 1 97.81 79 TRP A O 1
ATOM 592 N N . SER A 1 80 ? -1.25 19.75 23.406 1 97.56 80 SER A N 1
ATOM 593 C CA . SER A 1 80 ? -0.747 21.109 23.266 1 97.56 80 SER A CA 1
ATOM 594 C C . SER A 1 80 ? -1.12 21.703 21.922 1 97.56 80 SER A C 1
ATOM 596 O O . SER A 1 80 ? -1.033 21.016 20.891 1 97.56 80 SER A O 1
ATOM 598 N N . GLN A 1 81 ? -1.493 22.922 21.953 1 97.75 81 GLN A N 1
ATOM 599 C CA . GLN A 1 81 ? -1.834 23.641 20.719 1 97.75 81 GLN A CA 1
ATOM 600 C C . GLN A 1 81 ? -0.593 24.234 20.078 1 97.75 81 GLN A C 1
ATOM 602 O O . GLN A 1 81 ? 0.131 25.016 20.703 1 97.75 81 GLN A O 1
ATOM 607 N N . ALA A 1 82 ? -0.325 23.875 18.844 1 97.75 82 ALA A N 1
ATOM 608 C CA . ALA A 1 82 ? 0.769 24.453 18.078 1 97.75 82 ALA A CA 1
ATOM 609 C C . ALA A 1 82 ? 0.577 24.219 16.578 1 97.75 82 ALA A C 1
ATOM 611 O O . ALA A 1 82 ? -0.151 23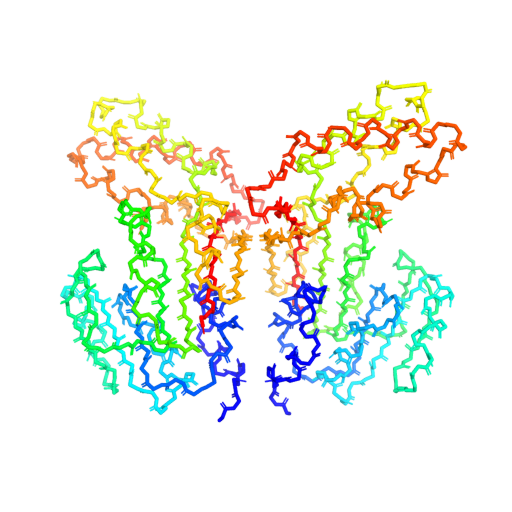.312 16.172 1 97.75 82 ALA A O 1
ATOM 612 N N . ASP A 1 83 ? 1.209 25.062 15.82 1 96.75 83 ASP A N 1
ATOM 613 C CA . ASP A 1 83 ? 1.303 24.859 14.375 1 96.75 83 ASP A CA 1
ATOM 614 C C . ASP A 1 83 ? 2.451 23.922 14.023 1 96.75 83 ASP A C 1
ATOM 616 O O . ASP A 1 83 ? 3.598 24.156 14.406 1 96.75 83 ASP A O 1
ATOM 620 N N . ALA A 1 84 ? 2.131 22.891 13.289 1 95.62 84 ALA A N 1
ATOM 621 C CA . ALA A 1 84 ? 3.131 21.875 12.945 1 95.62 84 ALA A CA 1
ATOM 622 C C . ALA A 1 84 ? 4.277 22.5 12.148 1 95.62 84 ALA A C 1
ATOM 624 O O . ALA A 1 84 ? 5.414 22.031 12.219 1 95.62 84 ALA A O 1
ATOM 625 N N . GLY A 1 85 ? 4.023 23.531 11.391 1 96.06 85 GLY A N 1
ATOM 626 C CA . GLY A 1 85 ? 5.031 24.188 10.578 1 96.06 85 GLY A CA 1
ATOM 627 C C . GLY A 1 85 ? 6.086 24.906 11.391 1 96.06 85 GLY A C 1
ATOM 628 O O . GLY A 1 85 ? 7.199 25.141 10.914 1 96.06 85 GLY A O 1
ATOM 629 N N . THR A 1 86 ? 5.73 25.219 12.609 1 95.88 86 THR A N 1
ATOM 630 C CA . THR A 1 86 ? 6.664 26.016 13.406 1 95.88 86 THR A CA 1
ATOM 631 C C . THR A 1 86 ? 6.957 25.328 14.734 1 95.88 86 THR A C 1
ATOM 633 O O . THR A 1 86 ? 7.84 25.75 15.484 1 95.88 86 THR A O 1
ATOM 636 N N . TRP A 1 87 ? 6.219 24.312 14.984 1 97.69 87 TRP A N 1
ATOM 637 C CA . TRP A 1 87 ? 6.379 23.578 16.234 1 97.69 87 TRP A CA 1
ATOM 638 C C . TRP A 1 87 ? 7.809 23.078 16.391 1 97.69 87 TRP A C 1
ATOM 640 O O . TRP A 1 87 ? 8.414 22.594 15.43 1 97.69 87 TRP A O 1
ATOM 650 N N . THR A 1 88 ? 8.352 23.188 17.641 1 98.06 88 THR A N 1
ATOM 651 C CA . THR A 1 88 ? 9.641 22.625 18.031 1 98.06 88 THR A CA 1
ATOM 652 C C . THR A 1 88 ? 9.539 21.906 19.359 1 98.06 88 THR A C 1
ATOM 654 O O . THR A 1 88 ? 8.969 22.438 20.328 1 98.06 88 THR A O 1
ATOM 657 N N . PRO A 1 89 ? 10.062 20.734 19.406 1 98.06 89 PRO A N 1
ATOM 658 C CA . PRO A 1 89 ? 10.039 20.047 20.688 1 98.06 89 PRO A CA 1
ATOM 659 C C . PRO A 1 89 ? 11.047 20.609 21.688 1 98.06 89 PRO A C 1
ATOM 661 O O . PRO A 1 89 ? 12.031 21.234 21.281 1 98.06 89 PRO A O 1
ATOM 664 N N . THR A 1 90 ? 10.805 20.328 23 1 96.25 90 THR A N 1
ATOM 665 C CA . THR A 1 90 ? 11.703 20.812 24.047 1 96.25 90 THR A CA 1
ATOM 666 C C . THR A 1 90 ? 12.906 19.891 24.203 1 96.25 90 THR A C 1
ATOM 668 O O . THR A 1 90 ? 13.93 20.281 24.781 1 96.25 90 THR A O 1
ATOM 671 N N . ALA A 1 91 ? 12.805 18.703 23.75 1 97.38 91 ALA A N 1
ATOM 672 C CA . ALA A 1 91 ? 13.844 17.688 23.734 1 97.38 91 ALA A CA 1
ATOM 673 C C . ALA A 1 91 ? 13.68 16.75 22.547 1 97.38 91 ALA A C 1
ATOM 675 O O . ALA A 1 91 ? 12.602 16.688 21.938 1 97.38 91 ALA A O 1
ATOM 676 N N . PRO A 1 92 ? 14.742 16.016 22.188 1 98.19 92 PRO A N 1
ATOM 677 C CA . PRO A 1 92 ? 14.617 15.078 21.078 1 98.19 92 PRO A CA 1
ATOM 678 C C . PRO A 1 92 ? 13.508 14.047 21.281 1 98.19 92 PRO A C 1
ATOM 680 O O . PRO A 1 92 ? 13.258 13.633 22.422 1 98.19 92 PRO A O 1
ATOM 683 N N . VAL A 1 93 ? 12.953 13.656 20.172 1 98.69 93 VAL A N 1
ATOM 684 C CA . VAL A 1 93 ? 11.805 12.758 20.172 1 98.69 93 VAL A CA 1
ATOM 685 C C . VAL A 1 93 ? 12.219 11.383 19.656 1 98.69 93 VAL A C 1
ATOM 687 O O . VAL A 1 93 ? 12.984 11.281 18.703 1 98.69 93 VAL A O 1
ATOM 690 N N . ASP A 1 94 ? 11.719 10.367 20.312 1 98.88 94 ASP A N 1
ATOM 691 C CA . ASP A 1 94 ? 12.062 9.016 19.891 1 98.88 94 ASP A CA 1
ATOM 692 C C . ASP A 1 94 ? 11.18 8.578 18.719 1 98.88 94 ASP A C 1
ATOM 694 O O . ASP A 1 94 ? 11.641 7.867 17.812 1 98.88 94 ASP A O 1
ATOM 698 N N . VAL A 1 95 ? 9.914 8.922 18.75 1 98.94 95 VAL A N 1
ATOM 699 C CA . VAL A 1 95 ? 8.992 8.664 17.641 1 98.94 95 VAL A CA 1
ATOM 700 C C . VAL A 1 95 ? 8.188 9.922 17.344 1 98.94 95 VAL A C 1
ATOM 702 O O . VAL A 1 95 ? 7.438 10.414 18.188 1 98.94 95 VAL A O 1
ATOM 705 N N . LEU A 1 96 ? 8.406 10.477 16.203 1 98.94 96 LEU A N 1
ATOM 706 C CA . LEU A 1 96 ? 7.562 11.539 15.664 1 98.94 96 LEU A CA 1
ATOM 707 C C . LEU A 1 96 ? 6.613 10.992 14.602 1 98.94 96 LEU A C 1
ATOM 709 O O . LEU A 1 96 ? 7.047 10.586 13.523 1 98.94 96 LEU A O 1
ATOM 713 N N . PHE A 1 97 ? 5.379 10.969 14.969 1 98.88 97 PHE A N 1
ATOM 714 C CA . PHE A 1 97 ? 4.312 10.375 14.18 1 98.88 97 PHE A CA 1
ATOM 715 C C . PHE A 1 97 ? 3.381 11.445 13.625 1 98.88 97 PHE A C 1
ATOM 717 O O . PHE A 1 97 ? 2.975 12.359 14.352 1 98.88 97 PHE A O 1
ATOM 724 N N . SER A 1 98 ? 3.092 11.414 12.344 1 98.81 98 SER A N 1
ATOM 725 C CA . SER A 1 98 ? 2.115 12.305 11.734 1 98.81 98 SER A CA 1
ATOM 726 C C . SER A 1 98 ? 1.279 11.586 10.688 1 98.81 98 SER A C 1
ATOM 728 O O . SER A 1 98 ? 1.814 11.094 9.688 1 98.81 98 SER A O 1
ATOM 730 N N . ASN A 1 99 ? 0.061 11.531 10.914 1 97.94 99 ASN A N 1
ATOM 731 C CA . ASN A 1 99 ? -0.874 10.828 10.047 1 97.94 99 ASN A CA 1
ATOM 732 C C . ASN A 1 99 ? -1.959 11.766 9.516 1 97.94 99 ASN A C 1
ATOM 734 O O . ASN A 1 99 ? -2.816 12.219 10.281 1 97.94 99 ASN A O 1
ATOM 738 N N . ALA A 1 100 ? -1.908 12.023 8.195 1 95.06 100 ALA A N 1
ATOM 739 C CA . ALA A 1 100 ? -2.928 12.805 7.5 1 95.06 100 ALA A CA 1
ATOM 740 C C . ALA A 1 100 ? -3.002 14.227 8.062 1 95.06 100 ALA A C 1
ATOM 742 O O . ALA A 1 100 ? -4.09 14.727 8.344 1 95.06 100 ALA A O 1
ATOM 743 N N . ALA A 1 101 ? -1.85 14.891 8.133 1 95.94 101 ALA A N 1
ATOM 744 C CA . ALA A 1 101 ? -1.826 16.234 8.703 1 95.94 101 ALA A CA 1
ATOM 745 C C . ALA A 1 101 ? -0.896 17.156 7.914 1 95.94 101 ALA A C 1
ATOM 747 O O . ALA A 1 101 ? -1.258 18.281 7.594 1 95.94 101 ALA A O 1
ATOM 748 N N . LEU A 1 102 ? 0.252 16.641 7.512 1 97.25 102 LEU A N 1
ATOM 749 C CA . LEU A 1 102 ? 1.298 17.516 6.977 1 97.25 102 LEU A CA 1
ATOM 750 C C . LEU A 1 102 ? 0.978 17.938 5.547 1 97.25 102 LEU A C 1
ATOM 752 O O . LEU A 1 102 ? 1.571 18.875 5.023 1 97.25 102 LEU A O 1
ATOM 756 N N . HIS A 1 103 ? 0.008 17.219 4.902 1 94.06 103 HIS A N 1
ATOM 757 C CA . HIS A 1 103 ? -0.389 17.594 3.551 1 94.06 103 HIS A CA 1
ATOM 758 C C . HIS A 1 103 ? -1.089 18.938 3.537 1 94.06 103 HIS A C 1
ATOM 760 O O . HIS A 1 103 ? -1.292 19.531 2.473 1 94.06 103 HIS A O 1
ATOM 766 N N . TRP A 1 104 ? -1.395 19.516 4.652 1 90.5 104 TRP A N 1
ATOM 767 C CA . TRP A 1 104 ? -2.035 20.812 4.75 1 90.5 104 TRP A CA 1
ATOM 768 C C . TRP A 1 104 ? -0.997 21.938 4.762 1 90.5 104 TRP A C 1
ATOM 770 O O . TRP A 1 104 ? -1.347 23.109 4.734 1 90.5 104 TRP A O 1
ATOM 780 N N . LEU A 1 105 ? 0.214 21.547 4.871 1 93.12 105 LEU A N 1
ATOM 781 C CA . LEU A 1 105 ? 1.303 22.516 4.934 1 93.12 105 LEU A CA 1
ATOM 782 C C . LEU A 1 105 ? 2.08 22.531 3.621 1 93.12 105 LEU A C 1
ATOM 784 O O . LEU A 1 105 ? 2.238 21.5 2.965 1 93.12 105 LEU A O 1
ATOM 788 N N . ASP A 1 106 ? 2.611 23.672 3.299 1 91.69 106 ASP A N 1
ATOM 789 C CA . ASP A 1 106 ? 3.502 23.828 2.152 1 91.69 106 ASP A CA 1
ATOM 790 C C . ASP A 1 106 ? 4.965 23.688 2.572 1 91.69 106 ASP A C 1
ATOM 792 O O . ASP A 1 106 ? 5.258 23.344 3.719 1 91.69 106 ASP A O 1
ATOM 796 N N . ASP A 1 107 ? 5.875 23.797 1.685 1 95.38 107 ASP A N 1
ATOM 797 C CA . ASP A 1 107 ? 7.309 23.922 1.913 1 95.38 107 ASP A CA 1
ATOM 798 C C . ASP A 1 107 ? 7.887 22.656 2.539 1 95.38 107 ASP A C 1
ATOM 800 O O . ASP A 1 107 ? 8.625 22.734 3.52 1 95.38 107 ASP A O 1
ATOM 804 N N . HIS A 1 108 ? 7.445 21.5 2.01 1 97.81 108 HIS A N 1
ATOM 805 C CA . HIS A 1 108 ? 7.945 20.219 2.527 1 97.81 108 HIS A CA 1
ATOM 806 C C . HIS A 1 108 ? 9.461 20.125 2.379 1 97.81 108 HIS A C 1
ATOM 808 O O . HIS A 1 108 ? 10.125 19.453 3.168 1 97.81 108 HIS A O 1
ATOM 814 N N . GLU A 1 109 ? 10.039 20.844 1.439 1 97.38 109 GLU A N 1
ATOM 815 C CA . GLU A 1 109 ? 11.477 20.812 1.206 1 97.38 109 GLU A CA 1
ATOM 816 C C . GLU A 1 109 ? 12.25 21.266 2.441 1 97.38 109 GLU A C 1
ATOM 818 O O . GLU A 1 109 ? 13.375 20.828 2.678 1 97.38 109 GLU A O 1
ATOM 823 N N . ASN A 1 110 ? 11.609 22.125 3.221 1 97.62 110 ASN A N 1
ATOM 824 C CA . ASN A 1 110 ? 12.242 22.594 4.445 1 97.62 110 ASN A CA 1
ATOM 825 C C . ASN A 1 110 ? 11.656 21.922 5.68 1 97.62 110 ASN A C 1
ATOM 827 O O . ASN A 1 110 ? 12.367 21.656 6.648 1 97.62 110 ASN A O 1
ATOM 831 N N . LEU A 1 111 ? 10.391 21.609 5.633 1 98.19 111 LEU A N 1
ATOM 832 C CA . LEU A 1 111 ? 9.672 21.062 6.777 1 98.19 111 LEU A CA 1
ATOM 833 C C . LEU A 1 111 ? 10.227 19.688 7.156 1 98.19 111 LEU A C 1
ATOM 835 O O . LEU A 1 111 ? 10.523 19.438 8.328 1 98.19 111 LEU A O 1
ATOM 839 N N . PHE A 1 112 ? 10.391 18.797 6.211 1 98.56 112 PHE A N 1
ATOM 840 C CA . PHE A 1 112 ? 10.719 17.422 6.508 1 98.56 112 PHE A CA 1
ATOM 841 C C . PHE A 1 112 ? 12.141 17.297 7.059 1 98.56 112 PHE A C 1
ATOM 843 O O . PHE A 1 112 ? 12.359 16.641 8.078 1 98.56 112 PHE A O 1
ATOM 850 N N . PRO A 1 113 ? 13.148 18 6.445 1 98.12 113 PRO A N 1
ATOM 851 C CA . PRO A 1 113 ? 14.469 18 7.078 1 98.12 113 PRO A CA 1
ATOM 852 C C . PRO A 1 113 ? 14.445 18.578 8.492 1 98.12 113 PRO A C 1
ATOM 854 O O . PRO A 1 113 ? 15.148 18.078 9.375 1 98.12 113 PRO A O 1
ATOM 857 N N . ARG A 1 114 ? 13.672 19.578 8.68 1 98.19 114 ARG A N 1
ATOM 858 C CA . ARG A 1 114 ? 13.555 20.172 10.008 1 98.19 114 ARG A CA 1
ATOM 859 C C . ARG A 1 114 ? 12.984 19.172 11.008 1 98.19 114 ARG A C 1
ATOM 861 O O . ARG A 1 114 ? 13.539 18.984 12.094 1 98.19 114 ARG A O 1
ATOM 868 N N . LEU A 1 115 ? 11.914 18.484 10.648 1 98.62 115 LEU A N 1
ATOM 869 C CA . LEU A 1 115 ? 11.312 17.484 11.523 1 98.62 115 LEU A CA 1
ATOM 870 C C . LEU A 1 115 ? 12.289 16.344 11.797 1 98.62 115 LEU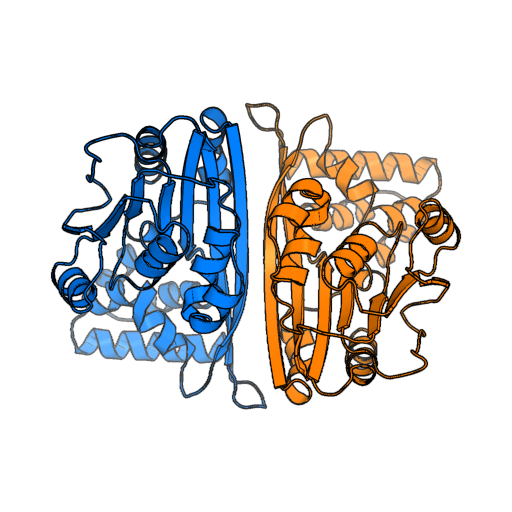 A C 1
ATOM 872 O O . LEU A 1 115 ? 12.375 15.859 12.93 1 98.62 115 LEU A O 1
ATOM 876 N N . ALA A 1 116 ? 13.016 15.945 10.781 1 98.5 116 ALA A N 1
ATOM 877 C CA . ALA A 1 116 ? 14.031 14.898 10.93 1 98.5 116 ALA A CA 1
ATOM 878 C C . ALA A 1 116 ? 15.07 15.297 11.977 1 98.5 116 ALA A C 1
ATOM 880 O O . ALA A 1 116 ? 15.57 14.445 12.719 1 98.5 116 ALA A O 1
ATOM 881 N N . GLY A 1 117 ? 15.336 16.562 12.055 1 98.12 117 GLY A N 1
ATOM 882 C CA . GLY A 1 117 ? 16.328 17.094 12.992 1 98.12 117 GLY A CA 1
ATOM 883 C C . GLY A 1 117 ? 15.875 17 14.438 1 98.12 117 GLY A C 1
ATOM 884 O O . GLY A 1 117 ? 16.688 17.141 15.352 1 98.12 117 GLY A O 1
ATOM 885 N N . PHE A 1 118 ? 14.609 16.719 14.664 1 98.62 118 PHE A N 1
ATOM 886 C CA . PHE A 1 118 ? 14.07 16.672 16.016 1 98.62 118 PHE A CA 1
ATOM 887 C C . PHE A 1 118 ? 14.188 15.258 16.578 1 98.62 118 PHE A C 1
ATOM 889 O O . PHE A 1 118 ? 13.953 15.039 17.766 1 98.62 118 PHE A O 1
ATOM 896 N N . ILE A 1 119 ? 14.562 14.266 15.727 1 98.75 119 ILE A N 1
ATOM 897 C CA . ILE A 1 119 ? 14.492 12.867 16.125 1 98.75 119 ILE A CA 1
ATOM 898 C C . ILE A 1 119 ? 15.766 12.477 16.875 1 98.75 119 ILE A C 1
ATOM 900 O O . ILE A 1 119 ? 16.875 12.797 16.438 1 98.75 119 ILE A O 1
ATOM 904 N N . ALA A 1 120 ? 15.633 11.781 17.969 1 98.44 120 ALA A N 1
ATOM 905 C CA . ALA A 1 120 ? 16.75 11.258 18.75 1 98.44 120 ALA A CA 1
ATOM 906 C C . ALA A 1 120 ? 17.484 10.156 18 1 98.44 120 ALA A C 1
ATOM 908 O O . ALA A 1 120 ? 16.891 9.484 17.156 1 98.44 120 ALA A O 1
ATOM 909 N N . PRO A 1 121 ? 18.812 10.016 18.359 1 97.5 121 PRO A N 1
ATOM 910 C CA . PRO A 1 121 ? 19.469 8.82 17.812 1 97.5 121 PRO A CA 1
ATOM 911 C C . PRO A 1 121 ? 18.703 7.539 18.141 1 97.5 121 PRO A C 1
ATOM 913 O O . PRO A 1 121 ? 18.297 7.328 19.281 1 97.5 121 PRO A O 1
ATOM 916 N N . GLY A 1 122 ? 18.5 6.809 17.109 1 97.88 122 GLY A N 1
ATOM 917 C CA . GLY A 1 122 ? 17.766 5.566 17.297 1 97.88 122 GLY A CA 1
ATOM 918 C C . GLY A 1 122 ? 16.266 5.738 17.156 1 97.88 122 GLY A C 1
ATOM 919 O O . GLY A 1 122 ? 15.516 4.766 17.219 1 97.88 122 GLY A O 1
ATOM 920 N N . GLY A 1 123 ? 15.852 7.004 16.906 1 98.75 123 GLY A N 1
ATOM 921 C CA . GLY A 1 123 ? 14.43 7.293 16.797 1 98.75 123 GLY A CA 1
ATOM 922 C C . GLY A 1 123 ? 13.898 7.191 15.383 1 98.75 123 GLY A C 1
ATOM 923 O O . GLY A 1 123 ? 14.625 6.797 14.469 1 98.75 123 GLY A O 1
ATOM 924 N N . THR A 1 124 ? 12.57 7.516 15.258 1 98.88 1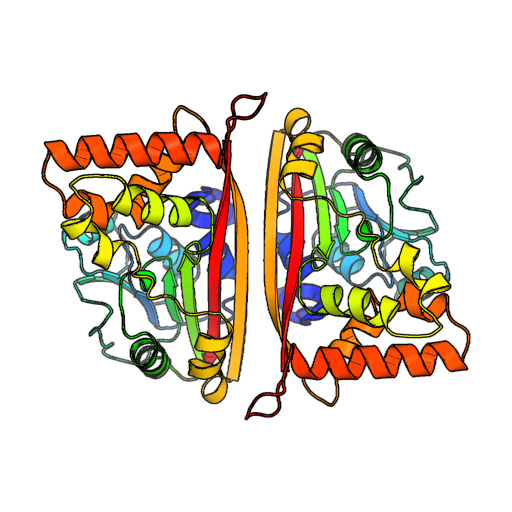24 THR A N 1
ATOM 925 C CA . THR A 1 124 ? 11.883 7.305 13.992 1 98.88 124 THR A CA 1
ATOM 926 C C . THR A 1 124 ? 10.961 8.477 13.672 1 98.88 124 THR A C 1
ATOM 928 O O . THR A 1 124 ? 10.258 8.977 14.547 1 98.88 124 THR A O 1
ATOM 931 N N . LEU A 1 125 ? 11.055 8.969 12.438 1 98.94 125 LEU A N 1
ATOM 932 C CA . LEU A 1 125 ? 10.031 9.82 11.844 1 98.94 125 LEU A CA 1
ATOM 933 C C . LEU A 1 125 ? 9.078 9 10.984 1 98.94 125 LEU A C 1
ATOM 935 O O . LEU A 1 125 ? 9.5 8.336 10.031 1 98.94 125 LEU A O 1
ATOM 939 N N . ALA A 1 126 ? 7.785 8.93 11.32 1 98.94 126 ALA A N 1
ATOM 940 C CA . ALA A 1 126 ? 6.766 8.195 10.578 1 98.94 126 ALA A CA 1
ATOM 941 C C . ALA A 1 126 ? 5.652 9.125 10.109 1 98.94 126 ALA A C 1
ATOM 943 O O . ALA A 1 126 ? 4.969 9.75 10.922 1 98.94 126 ALA A O 1
ATOM 944 N N . VAL A 1 127 ? 5.465 9.164 8.766 1 98.88 127 VAL A N 1
ATOM 945 C CA . VAL A 1 127 ? 4.516 10.117 8.203 1 98.88 127 VAL A CA 1
ATOM 946 C C . VAL A 1 127 ? 3.637 9.422 7.168 1 98.88 127 VAL A C 1
ATOM 948 O O . VAL A 1 127 ? 4.125 8.633 6.359 1 98.88 127 VAL A O 1
ATOM 951 N N . GLN A 1 128 ? 2.4 9.672 7.207 1 98.69 128 GLN A N 1
ATOM 952 C CA . GLN A 1 128 ? 1.442 9.273 6.18 1 98.69 128 GLN A CA 1
ATOM 953 C C . GLN A 1 128 ? 0.589 10.453 5.73 1 98.69 128 GLN A C 1
ATOM 955 O O . GLN A 1 128 ? 0.13 11.25 6.559 1 98.69 128 GLN A O 1
ATOM 960 N N . MET A 1 129 ? 0.439 10.641 4.41 1 97.5 129 MET A N 1
ATOM 961 C CA . MET A 1 129 ? -0.362 11.711 3.832 1 97.5 129 MET A CA 1
ATOM 962 C C . MET A 1 129 ? -1.208 11.195 2.674 1 97.5 129 MET A C 1
ATOM 964 O O . MET A 1 129 ? -0.762 10.344 1.903 1 97.5 129 MET A O 1
ATOM 968 N N . PRO A 1 130 ? -2.416 11.734 2.555 1 95 130 PRO A N 1
ATOM 969 C CA . PRO A 1 130 ? -3.09 11.492 1.277 1 95 130 PRO A CA 1
ATOM 970 C C . PRO A 1 130 ? -2.242 11.898 0.076 1 95 130 PRO A C 1
ATOM 972 O O . PRO A 1 130 ? -1.539 12.914 0.129 1 95 130 PRO A O 1
ATOM 975 N N . HIS A 1 131 ? -2.162 11.102 -0.901 1 96.31 131 HIS A N 1
ATOM 976 C CA . HIS A 1 131 ? -1.476 11.375 -2.158 1 96.31 131 HIS A CA 1
ATOM 977 C C . HIS A 1 131 ? -2.355 11.023 -3.354 1 96.31 131 HIS A C 1
ATOM 979 O O . HIS A 1 131 ? -1.924 10.297 -4.254 1 96.31 131 HIS A O 1
ATOM 985 N N . ASN A 1 132 ? -3.555 11.617 -3.402 1 92.25 132 ASN A N 1
ATOM 986 C CA . ASN A 1 132 ? -4.605 11.227 -4.34 1 92.25 132 ASN A CA 1
ATOM 987 C C . ASN A 1 132 ? -4.84 12.305 -5.391 1 92.25 132 ASN A C 1
ATOM 989 O O . ASN A 1 132 ? -5.844 12.273 -6.105 1 92.25 132 ASN A O 1
ATOM 993 N N . HIS A 1 133 ? -3.955 13.211 -5.609 1 87.94 133 HIS A N 1
ATOM 994 C CA . HIS A 1 133 ? -4.164 14.391 -6.441 1 87.94 133 HIS A CA 1
ATOM 995 C C . HIS A 1 133 ? -4.219 14.016 -7.918 1 87.94 133 HIS A C 1
ATOM 997 O O . HIS A 1 133 ? -4.75 14.781 -8.734 1 87.94 133 HIS A O 1
ATOM 1003 N N . TYR A 1 134 ? -3.748 12.852 -8.273 1 88.12 134 TYR A N 1
ATOM 1004 C CA . TYR A 1 134 ? -3.738 12.461 -9.68 1 88.12 134 TYR A CA 1
ATOM 1005 C C . TYR A 1 134 ? -4.953 11.609 -10.016 1 88.12 134 TYR A C 1
ATOM 1007 O O . TYR A 1 134 ? -5.164 11.25 -11.172 1 88.12 134 TYR A O 1
ATOM 1015 N N . ALA A 1 135 ? -5.703 11.312 -9.078 1 93.06 135 ALA A N 1
ATOM 1016 C CA . ALA A 1 135 ? -6.898 10.492 -9.289 1 93.06 135 ALA A CA 1
ATOM 1017 C C . ALA A 1 135 ? -8.008 11.305 -9.945 1 93.06 135 ALA A C 1
ATOM 1019 O O . ALA A 1 135 ? -7.977 12.539 -9.938 1 93.06 135 ALA A O 1
ATOM 1020 N N . ALA A 1 136 ? -8.953 10.617 -10.453 1 93.75 136 ALA A N 1
ATOM 1021 C CA . ALA A 1 136 ? -10.062 11.25 -11.164 1 93.75 136 ALA A CA 1
ATOM 1022 C C . ALA A 1 136 ? -10.836 12.188 -10.234 1 93.75 136 ALA A C 1
ATOM 1024 O O . ALA A 1 136 ? -11.305 13.242 -10.664 1 93.75 136 ALA A O 1
ATOM 1025 N N . SER A 1 137 ? -10.977 11.859 -9 1 92.12 137 SER A N 1
ATOM 1026 C CA . SER A 1 137 ? -11.727 12.68 -8.055 1 92.12 137 SER A CA 1
ATOM 1027 C C . SER A 1 137 ? -11.148 14.086 -7.953 1 92.12 137 SER A C 1
ATOM 1029 O O . SER A 1 137 ? -11.891 15.055 -7.82 1 92.12 137 SER A O 1
ATOM 1031 N N . HIS A 1 138 ? -9.844 14.18 -8.047 1 90.44 138 HIS A N 1
ATOM 1032 C CA . HIS A 1 138 ? -9.172 15.469 -7.941 1 90.44 138 HIS A CA 1
ATOM 1033 C C . HIS A 1 138 ? -9.078 16.156 -9.305 1 90.44 138 HIS A C 1
ATOM 1035 O O . HIS A 1 138 ? -9.18 17.375 -9.398 1 90.44 138 HIS A O 1
ATOM 1041 N N . GLY A 1 139 ? -8.883 15.289 -10.352 1 90.38 139 GLY A N 1
ATOM 1042 C CA . GLY A 1 139 ? -8.914 15.859 -11.688 1 90.38 139 GLY A CA 1
ATOM 1043 C C . GLY A 1 139 ? -10.211 16.578 -12 1 90.38 139 GLY A C 1
ATOM 1044 O O . GLY A 1 139 ? -10.195 17.688 -12.547 1 90.38 139 GLY A O 1
ATOM 1045 N N . VAL A 1 140 ? -11.242 16.062 -11.602 1 93.19 140 VAL A N 1
ATOM 1046 C CA . VAL A 1 140 ? -12.555 16.625 -11.875 1 93.19 140 VAL A CA 1
ATOM 1047 C C . VAL A 1 140 ? -12.773 17.875 -11.023 1 93.19 140 VAL A C 1
ATOM 1049 O O . VAL A 1 140 ? -13.531 18.781 -11.398 1 93.19 140 VAL A O 1
ATOM 1052 N N . MET A 1 141 ? -12.125 17.969 -9.859 1 91.94 141 MET A N 1
ATOM 1053 C CA . MET A 1 141 ? -12.172 19.188 -9.047 1 91.94 141 MET A CA 1
ATOM 1054 C C . MET A 1 141 ? -11.648 20.391 -9.836 1 91.94 141 MET A C 1
ATOM 1056 O O . MET A 1 141 ? -12.266 21.453 -9.836 1 91.94 141 MET A O 1
ATOM 1060 N N . ALA A 1 142 ? -10.539 20.125 -10.461 1 90.25 142 ALA A N 1
ATOM 1061 C CA . ALA A 1 142 ? -9.945 21.188 -11.273 1 90.25 142 ALA A CA 1
ATOM 1062 C C . ALA A 1 142 ? -10.859 21.547 -12.445 1 90.25 142 ALA A C 1
ATOM 1064 O O . ALA A 1 142 ? -11.031 22.734 -12.758 1 90.25 142 ALA A O 1
ATOM 1065 N N . GLU A 1 143 ? -11.406 20.578 -13.062 1 93.5 143 GLU A N 1
ATOM 1066 C CA . GLU A 1 143 ? -12.312 20.812 -14.18 1 93.5 143 GLU A CA 1
ATOM 1067 C C . GLU A 1 143 ? -13.555 21.594 -13.734 1 93.5 143 GLU A C 1
ATOM 1069 O O . GLU A 1 143 ? -13.977 22.531 -14.406 1 93.5 143 GLU A O 1
ATOM 1074 N N . ALA A 1 144 ? -14.086 21.203 -12.656 1 95.44 144 ALA A N 1
ATOM 1075 C CA . ALA A 1 144 ? -15.273 21.875 -12.117 1 95.44 144 ALA A CA 1
ATOM 1076 C C . ALA A 1 144 ? -14.953 23.312 -11.727 1 95.44 144 ALA A C 1
ATOM 1078 O O . ALA A 1 144 ? -15.789 24.203 -11.891 1 95.44 144 ALA A O 1
ATOM 1079 N N . ALA A 1 145 ? -13.812 23.516 -11.195 1 94.25 145 ALA A N 1
ATOM 1080 C CA . ALA A 1 145 ? -13.375 24.844 -10.789 1 94.25 145 ALA A CA 1
ATOM 1081 C C . ALA A 1 145 ? -13.352 25.812 -11.984 1 94.25 145 ALA A C 1
ATOM 1083 O O . ALA A 1 145 ? -13.594 27 -11.828 1 94.25 145 ALA A O 1
ATOM 1084 N N . GLU A 1 146 ? -13.195 25.234 -13.148 1 94.12 146 GLU A N 1
ATOM 1085 C CA . GLU A 1 146 ? -13.078 26.062 -14.344 1 94.12 146 GLU A CA 1
ATOM 1086 C C . GLU A 1 146 ? -14.43 26.219 -15.039 1 94.12 146 GLU A C 1
ATOM 1088 O O . GLU A 1 146 ? -14.586 27.062 -15.922 1 94.12 146 GLU A O 1
ATOM 1093 N N . ALA A 1 147 ? -15.406 25.516 -14.672 1 94.81 147 ALA A N 1
ATOM 1094 C CA . ALA A 1 147 ? -16.609 25.328 -15.469 1 94.81 147 ALA A CA 1
ATOM 1095 C C . ALA A 1 147 ? -17.688 26.359 -15.102 1 94.81 147 ALA A C 1
ATOM 1097 O O . ALA A 1 147 ? -18.797 26.312 -15.625 1 94.81 147 ALA A O 1
ATOM 1098 N N . GLY A 1 148 ? -17.422 27.312 -14.234 1 94.12 148 GLY A N 1
ATOM 1099 C CA . GLY A 1 148 ? -18.438 28.234 -13.805 1 94.12 148 GLY A CA 1
ATOM 1100 C C . GLY A 1 148 ? -17.906 29.625 -13.477 1 94.12 148 GLY A C 1
ATOM 1101 O O . GLY A 1 148 ? -16.719 29.891 -13.688 1 94.12 148 GLY A O 1
ATOM 1102 N N . PRO A 1 149 ? -18.844 30.438 -13.016 1 94.81 149 PRO A N 1
ATOM 1103 C CA . PRO A 1 149 ? -18.438 31.812 -12.703 1 94.81 149 PRO A CA 1
ATOM 1104 C C . PRO A 1 149 ? -17.484 31.906 -11.516 1 94.81 149 PRO A C 1
ATOM 1106 O O . PRO A 1 149 ? -16.859 32.938 -11.297 1 94.81 149 PRO A O 1
ATOM 1109 N N . TRP A 1 150 ? -17.344 30.781 -10.867 1 95.94 150 TRP A N 1
ATOM 1110 C CA . TRP A 1 150 ? -16.469 30.734 -9.695 1 95.94 150 TRP A CA 1
ATOM 1111 C C . TRP A 1 150 ? -15.023 30.484 -10.102 1 95.94 150 TRP A C 1
ATOM 1113 O O . TRP A 1 150 ? -14.141 30.391 -9.242 1 95.94 150 TRP A O 1
ATOM 1123 N N . ALA A 1 151 ? -14.719 30.422 -11.297 1 94.88 151 ALA A N 1
ATOM 1124 C CA . ALA A 1 151 ? -13.422 29.984 -11.805 1 94.88 151 ALA A CA 1
ATOM 1125 C C . ALA A 1 151 ? -12.305 30.906 -11.305 1 94.88 151 ALA A C 1
ATOM 1127 O O . ALA A 1 151 ? -11.242 30.422 -10.898 1 94.88 151 ALA A O 1
ATOM 1128 N N . THR A 1 152 ? -12.547 32.156 -11.305 1 92.12 152 THR A N 1
ATOM 1129 C CA . THR A 1 152 ? -11.516 33.125 -10.93 1 92.12 152 THR A CA 1
ATOM 1130 C C . THR A 1 152 ? -11.094 32.938 -9.477 1 92.12 152 THR A C 1
ATOM 1132 O O . THR A 1 152 ? -9.922 33.094 -9.133 1 92.12 152 THR A O 1
ATOM 1135 N N . VAL A 1 153 ? -12.023 32.5 -8.664 1 93.44 153 VAL A N 1
ATOM 1136 C CA . VAL A 1 153 ? -11.773 32.312 -7.238 1 93.44 153 VAL A CA 1
ATOM 1137 C C . VAL A 1 153 ? -11.086 30.984 -7.004 1 93.44 153 VAL A C 1
ATOM 1139 O O . VAL A 1 153 ? -10.156 30.875 -6.195 1 93.44 153 VAL A O 1
ATOM 1142 N N . LEU A 1 154 ? -11.43 29.969 -7.781 1 94.44 154 LEU A N 1
ATOM 1143 C CA . LEU A 1 154 ? -11.039 28.609 -7.43 1 94.44 154 LEU A CA 1
ATOM 1144 C C . LEU A 1 154 ? -9.773 28.188 -8.164 1 94.44 154 LEU A C 1
ATOM 1146 O O . LEU A 1 154 ? -9.062 27.281 -7.723 1 94.44 154 LEU A O 1
ATOM 1150 N N . ARG A 1 155 ? -9.469 28.859 -9.219 1 88.56 155 ARG A N 1
ATOM 1151 C CA . ARG A 1 155 ? -8.359 28.438 -10.07 1 88.56 155 ARG A CA 1
ATOM 1152 C C . ARG A 1 155 ? -7.066 28.312 -9.266 1 88.56 155 ARG A C 1
ATOM 1154 O O . ARG A 1 155 ? -6.398 27.281 -9.32 1 88.56 155 ARG A O 1
ATOM 1161 N N . PRO A 1 156 ? -6.734 29.219 -8.469 1 85.06 156 PRO A N 1
ATOM 1162 C CA . PRO A 1 156 ? -5.469 29.109 -7.746 1 85.06 156 PRO A CA 1
ATOM 1163 C C . PRO A 1 156 ? -5.512 28.047 -6.656 1 85.06 156 PRO A C 1
ATOM 1165 O O . PRO A 1 156 ? -4.469 27.5 -6.277 1 85.06 156 PRO A O 1
ATOM 1168 N N . LEU A 1 157 ? -6.652 27.688 -6.164 1 86.25 157 LEU A N 1
ATOM 1169 C CA . LEU A 1 157 ? -6.809 26.75 -5.059 1 86.25 157 LEU A CA 1
ATOM 1170 C C . LEU A 1 157 ? -6.84 25.312 -5.566 1 86.25 157 LEU A C 1
ATOM 1172 O O . LEU A 1 157 ? -6.328 24.406 -4.906 1 86.25 157 LEU A O 1
ATOM 1176 N N . ALA A 1 158 ? -7.398 25.125 -6.727 1 81.56 158 ALA A N 1
ATOM 1177 C CA . ALA A 1 158 ? -7.645 23.797 -7.254 1 81.56 158 ALA A CA 1
ATOM 1178 C C . ALA A 1 158 ? -6.348 23.125 -7.703 1 81.56 158 ALA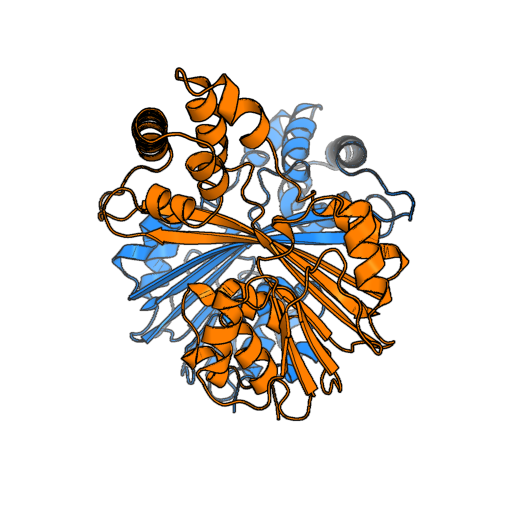 A C 1
ATOM 1180 O O . ALA A 1 158 ? -6.281 21.906 -7.828 1 81.56 158 ALA A O 1
ATOM 1181 N N . ARG A 1 159 ? -5.301 23.766 -7.77 1 73.56 159 ARG A N 1
ATOM 1182 C CA . ARG A 1 159 ? -4.055 23.234 -8.305 1 73.56 159 ARG A CA 1
ATOM 1183 C C . ARG A 1 159 ? -3.023 23.031 -7.195 1 73.56 159 ARG A C 1
ATOM 1185 O O . ARG A 1 159 ? -1.956 22.469 -7.426 1 73.56 159 ARG A O 1
ATOM 1192 N N . ARG A 1 160 ? -3.439 23.375 -6.074 1 76.88 160 ARG A N 1
ATOM 1193 C CA . ARG A 1 160 ? -2.457 23.312 -4.996 1 76.88 160 ARG A CA 1
ATOM 1194 C C . ARG A 1 160 ? -2.398 21.922 -4.379 1 76.88 160 ARG A C 1
ATOM 1196 O O . ARG A 1 160 ? -3.398 21.422 -3.854 1 76.88 160 ARG A O 1
ATOM 1203 N N . PHE A 1 161 ? -1.221 21.297 -4.605 1 80.06 161 PHE A N 1
ATOM 1204 C CA . PHE A 1 161 ? -0.928 20.031 -3.949 1 80.06 161 PHE A CA 1
ATOM 1205 C C . PHE A 1 161 ? 0.498 20.016 -3.41 1 80.06 161 PHE A C 1
ATOM 1207 O O . PHE A 1 161 ? 1.441 19.703 -4.145 1 80.06 161 PHE A O 1
ATOM 1214 N N . PRO A 1 162 ? 0.569 20.188 -2.131 1 86.12 162 PRO A N 1
ATOM 1215 C CA . PRO A 1 162 ? 1.902 20.375 -1.554 1 86.12 162 PRO A CA 1
ATOM 1216 C C . PRO A 1 162 ? 2.676 19.062 -1.439 1 86.12 162 PRO A C 1
ATOM 1218 O O . PRO A 1 162 ? 3.889 19.078 -1.215 1 86.12 162 PRO A O 1
ATOM 1221 N N . VAL A 1 163 ? 2.008 17.922 -1.602 1 95.38 163 VAL A N 1
ATOM 1222 C CA . VAL A 1 163 ? 2.672 16.641 -1.354 1 95.38 163 VAL A CA 1
ATOM 1223 C C . VAL A 1 163 ? 3.467 16.219 -2.588 1 95.38 163 VAL A C 1
ATOM 1225 O O . VAL A 1 163 ? 2.91 16.109 -3.682 1 95.38 163 VAL A O 1
ATOM 1228 N N . GLY A 1 164 ? 4.758 16.031 -2.383 1 96.06 164 GLY A N 1
ATOM 1229 C CA . GLY A 1 164 ? 5.641 15.625 -3.463 1 96.06 164 GLY A CA 1
ATOM 1230 C C . GLY A 1 164 ? 5.57 14.141 -3.752 1 96.06 164 GLY A C 1
ATOM 1231 O O . GLY A 1 164 ? 4.828 13.406 -3.096 1 96.06 164 GLY A O 1
ATOM 1232 N N . SER A 1 165 ? 6.301 13.734 -4.797 1 96.44 165 SER A N 1
ATOM 1233 C CA . SER A 1 165 ? 6.422 12.328 -5.164 1 96.44 165 SER A CA 1
ATOM 1234 C C . SER A 1 165 ? 7.293 11.57 -4.172 1 96.44 165 SER A C 1
ATOM 1236 O O . SER A 1 165 ? 8.023 12.172 -3.387 1 96.44 165 SER A O 1
ATOM 1238 N N . PRO A 1 166 ? 7.176 10.25 -4.172 1 97.94 166 PRO A N 1
ATOM 1239 C CA . PRO A 1 166 ? 8.031 9.453 -3.291 1 97.94 166 PRO A CA 1
ATOM 1240 C C . PRO A 1 166 ? 9.516 9.781 -3.451 1 97.94 166 PRO A C 1
ATOM 1242 O O . PRO A 1 166 ? 10.234 9.883 -2.457 1 97.94 166 PRO A O 1
ATOM 1245 N N . ASP A 1 167 ? 10 9.969 -4.641 1 96.88 167 ASP A N 1
ATOM 1246 C CA . ASP A 1 167 ? 11.414 10.242 -4.871 1 96.88 167 ASP A CA 1
ATOM 1247 C C . ASP A 1 167 ? 11.812 11.609 -4.301 1 96.88 167 ASP A C 1
ATOM 1249 O O . ASP A 1 167 ? 12.953 11.797 -3.877 1 96.88 167 ASP A O 1
ATOM 1253 N N . PHE A 1 168 ? 10.875 12.555 -4.312 1 97 168 PHE A N 1
ATOM 1254 C CA . PHE A 1 168 ? 11.102 13.859 -3.693 1 97 168 PHE A CA 1
ATOM 1255 C C . PHE A 1 168 ? 11.461 13.703 -2.221 1 97 168 PHE A C 1
ATOM 1257 O O . PHE A 1 168 ? 12.453 14.273 -1.754 1 97 168 PHE A O 1
ATOM 1264 N N . TYR A 1 169 ? 10.727 12.914 -1.509 1 98.31 169 TYR A N 1
ATOM 1265 C CA . TYR A 1 169 ? 10.961 12.734 -0.079 1 98.31 169 TYR A CA 1
ATOM 1266 C C . TYR A 1 169 ? 12.188 11.867 0.172 1 98.31 169 TYR A C 1
ATOM 1268 O O . TYR A 1 169 ? 12.898 12.055 1.166 1 98.31 169 TYR A O 1
ATOM 1276 N N . TYR A 1 170 ? 12.414 10.891 -0.745 1 98.06 170 TYR A N 1
ATOM 1277 C CA . TYR A 1 170 ? 13.664 10.141 -0.669 1 98.06 170 TYR A CA 1
ATOM 1278 C C . TYR A 1 170 ? 14.867 11.086 -0.667 1 98.06 170 TYR A C 1
ATOM 1280 O O . TYR A 1 170 ? 15.75 10.977 0.184 1 98.06 170 TYR A O 1
ATOM 1288 N N . ASP A 1 171 ? 14.844 12.031 -1.543 1 97.12 171 ASP A N 1
ATOM 1289 C CA . ASP A 1 171 ? 15.953 12.969 -1.681 1 97.12 171 ASP A CA 1
ATOM 1290 C C . ASP A 1 171 ? 16.109 13.828 -0.427 1 97.12 171 ASP A C 1
ATOM 1292 O O . ASP A 1 171 ? 17.219 14.203 -0.06 1 97.12 171 ASP A O 1
ATOM 1296 N N . LEU A 1 172 ? 15.047 14.078 0.208 1 97.44 172 LEU A N 1
ATOM 1297 C CA . LEU A 1 172 ? 15.062 14.945 1.38 1 97.44 172 LEU A CA 1
ATOM 1298 C C . LEU A 1 172 ? 15.617 14.211 2.594 1 97.44 172 LEU A C 1
ATOM 1300 O O . LEU A 1 172 ? 16.266 14.812 3.455 1 97.44 172 LEU A O 1
ATOM 1304 N N . LEU A 1 173 ? 15.383 12.859 2.67 1 97.94 173 LEU A N 1
ATOM 1305 C CA . LEU A 1 173 ? 15.547 12.203 3.963 1 97.94 173 LEU A CA 1
ATOM 1306 C C . LEU A 1 173 ? 16.656 11.156 3.902 1 97.94 173 LEU A C 1
ATOM 1308 O O . LEU A 1 173 ? 17.203 10.773 4.934 1 97.94 173 LEU A O 1
ATOM 1312 N N . ALA A 1 174 ? 16.969 10.648 2.732 1 96.38 174 ALA A N 1
ATOM 1313 C CA . ALA A 1 174 ? 17.797 9.461 2.57 1 96.38 174 ALA A CA 1
ATOM 1314 C C . ALA A 1 174 ? 19.188 9.672 3.168 1 96.38 174 ALA A C 1
ATOM 1316 O O . ALA A 1 174 ? 19.734 8.773 3.816 1 96.38 174 ALA A O 1
ATOM 1317 N N . ALA A 1 175 ? 19.734 10.828 3 1 95.06 175 ALA A N 1
ATOM 1318 C CA . ALA A 1 175 ? 21.109 11.086 3.428 1 95.06 175 ALA A CA 1
ATOM 1319 C C . ALA A 1 175 ? 21.203 11.109 4.949 1 95.06 175 ALA A C 1
ATOM 1321 O O . ALA A 1 175 ? 22.266 10.82 5.512 1 95.06 175 ALA A O 1
ATOM 1322 N N . LYS A 1 176 ? 20.156 11.398 5.621 1 95.25 176 LYS A N 1
ATOM 1323 C CA . LYS A 1 176 ? 20.172 11.57 7.07 1 95.25 176 LYS A CA 1
ATOM 1324 C C . LYS A 1 176 ? 19.719 10.297 7.785 1 95.25 176 LYS A C 1
ATOM 1326 O O . LYS A 1 176 ? 20.094 10.07 8.938 1 95.25 176 LYS A O 1
ATOM 1331 N N . ALA A 1 177 ? 19 9.5 7.133 1 97.19 177 ALA A N 1
ATOM 1332 C CA . ALA A 1 177 ? 18.375 8.352 7.77 1 97.19 177 ALA A CA 1
ATOM 1333 C C . ALA A 1 177 ? 19.25 7.109 7.664 1 97.19 177 ALA A C 1
ATOM 1335 O O . ALA A 1 177 ? 19.891 6.875 6.633 1 97.19 177 ALA A O 1
ATOM 1336 N N . ARG A 1 178 ? 19.297 6.367 8.758 1 96.69 178 ARG A N 1
ATOM 1337 C CA . ARG A 1 178 ? 19.938 5.059 8.711 1 96.69 178 ARG A CA 1
ATOM 1338 C C . ARG A 1 178 ? 19.172 4.098 7.812 1 96.69 178 ARG A C 1
ATOM 1340 O O . ARG A 1 178 ? 19.766 3.283 7.109 1 96.69 178 ARG A O 1
ATOM 1347 N N . ARG A 1 179 ? 17.938 4.215 7.891 1 95.81 179 ARG A N 1
ATOM 1348 C CA . ARG A 1 179 ? 17 3.449 7.066 1 95.81 179 ARG A CA 1
ATOM 1349 C C . ARG A 1 179 ? 15.805 4.297 6.66 1 95.81 179 ARG A C 1
ATOM 1351 O O . ARG A 1 179 ? 15.273 5.062 7.473 1 95.81 179 ARG A O 1
ATOM 1358 N N . LEU A 1 180 ? 15.414 4.172 5.418 1 97.31 180 LEU A N 1
ATOM 1359 C CA . LEU A 1 180 ? 14.266 4.906 4.898 1 97.31 180 LEU A CA 1
ATOM 1360 C C . LEU A 1 180 ? 13.352 3.992 4.09 1 97.31 180 LEU A C 1
ATOM 1362 O O . LEU A 1 180 ? 13.797 3.34 3.145 1 97.31 180 LEU A O 1
ATOM 1366 N N . ASP A 1 181 ? 12.141 3.873 4.539 1 97.38 181 ASP A N 1
ATOM 1367 C CA . ASP A 1 181 ? 11.094 3.111 3.859 1 97.38 181 ASP A CA 1
ATOM 1368 C C . ASP A 1 181 ? 9.977 4.027 3.361 1 97.38 181 ASP A C 1
ATOM 1370 O O . ASP A 1 181 ? 9.297 4.676 4.16 1 97.38 181 ASP A O 1
ATOM 1374 N N . ILE A 1 182 ? 9.852 4.121 2.059 1 98.56 182 ILE A N 1
ATOM 1375 C CA . ILE A 1 182 ? 8.789 4.91 1.441 1 98.56 182 ILE A CA 1
ATOM 1376 C C . ILE A 1 182 ? 7.914 4.012 0.57 1 98.56 182 ILE A C 1
ATOM 1378 O O . ILE A 1 182 ? 8.43 3.18 -0.184 1 98.56 182 ILE A O 1
ATOM 1382 N N . TRP A 1 183 ? 6.59 4.109 0.708 1 98.44 183 TRP A N 1
ATOM 1383 C CA . TRP A 1 183 ? 5.668 3.35 -0.128 1 98.44 183 TRP A CA 1
ATOM 1384 C C . TRP A 1 183 ? 4.34 4.082 -0.277 1 98.44 183 TRP A C 1
ATOM 1386 O O . TRP A 1 183 ? 4.078 5.059 0.429 1 98.44 183 TRP A O 1
ATOM 1396 N N . GLU A 1 184 ? 3.619 3.707 -1.256 1 98.56 184 GLU A N 1
ATOM 1397 C CA . GLU A 1 184 ? 2.246 4.176 -1.422 1 98.56 184 GLU A CA 1
ATOM 1398 C C . GLU A 1 184 ? 1.255 3.016 -1.348 1 98.56 184 GLU A C 1
ATOM 1400 O O . GLU A 1 184 ? 1.533 1.922 -1.844 1 98.56 184 GLU A O 1
ATOM 1405 N N . THR A 1 185 ? 0.176 3.234 -0.726 1 98.44 185 THR A N 1
ATOM 1406 C CA . THR A 1 185 ? -0.927 2.279 -0.718 1 98.44 185 THR A CA 1
ATOM 1407 C C . THR A 1 185 ? -2.197 2.916 -1.277 1 98.44 185 THR A C 1
ATOM 1409 O O . THR A 1 185 ? -2.557 4.031 -0.896 1 98.44 185 THR A O 1
ATOM 1412 N N . GLU A 1 186 ? -2.762 2.285 -2.221 1 97.88 186 GLU A N 1
ATOM 1413 C CA . GLU A 1 186 ? -4.094 2.65 -2.695 1 97.88 186 GLU A CA 1
ATOM 1414 C C . GLU A 1 186 ? -5.148 1.68 -2.18 1 97.88 186 GLU A C 1
ATOM 1416 O O . GLU A 1 186 ? -5.176 0.514 -2.58 1 97.88 186 GLU A O 1
ATOM 1421 N N . TYR A 1 187 ? -5.953 2.156 -1.287 1 97.5 187 TYR A N 1
ATOM 1422 C CA . TYR A 1 187 ? -7.027 1.347 -0.717 1 97.5 187 TYR A CA 1
ATOM 1423 C C . TYR A 1 187 ? -8.273 1.399 -1.591 1 97.5 187 TYR A C 1
ATOM 1425 O O . TYR A 1 187 ? -8.734 2.482 -1.955 1 97.5 187 TYR A O 1
ATOM 1433 N N . LEU A 1 188 ? -8.859 0.245 -1.921 1 97.5 188 LEU A N 1
ATOM 1434 C CA . LEU A 1 188 ? -10.133 0.234 -2.621 1 97.5 188 LEU A CA 1
ATOM 1435 C C . LEU A 1 188 ? -11.297 0.318 -1.635 1 97.5 188 LEU A C 1
ATOM 1437 O O . LEU A 1 188 ? -11.766 -0.706 -1.131 1 97.5 188 LEU A O 1
ATOM 1441 N N . HIS A 1 189 ? -11.758 1.521 -1.436 1 96 189 HIS A N 1
ATOM 1442 C CA . HIS A 1 189 ? -12.891 1.713 -0.537 1 96 189 HIS A CA 1
ATOM 1443 C C . HIS A 1 189 ? -14.203 1.366 -1.227 1 96 189 HIS A C 1
ATOM 1445 O O . HIS A 1 189 ? -14.414 1.73 -2.385 1 96 189 HIS A O 1
ATOM 1451 N N . VAL A 1 190 ? -15.008 0.614 -0.55 1 96.06 190 VAL A N 1
ATOM 1452 C CA . VAL A 1 190 ? -16.359 0.294 -1.001 1 96.06 190 VAL A CA 1
ATOM 1453 C C . VAL A 1 190 ? -17.359 1.166 -0.262 1 96.06 190 VAL A C 1
ATOM 1455 O O . VAL A 1 190 ? -17.594 0.978 0.935 1 96.06 190 VAL A O 1
ATOM 1458 N N . LEU A 1 191 ? -17.938 2.098 -0.995 1 95.12 191 LEU A N 1
ATOM 1459 C CA . LEU A 1 191 ? -18.766 3.123 -0.365 1 95.12 191 LEU A CA 1
ATOM 1460 C C . LEU A 1 191 ? -20.25 2.885 -0.648 1 95.12 191 LEU A C 1
ATOM 1462 O O . LEU A 1 191 ? -20.594 2.375 -1.713 1 95.12 191 LEU A O 1
ATOM 1466 N N . ASP A 1 192 ? -21.047 3.334 0.333 1 94.25 192 ASP A N 1
ATOM 1467 C CA . ASP A 1 192 ? -22.5 3.23 0.236 1 94.25 192 ASP A CA 1
ATOM 1468 C C . ASP A 1 192 ? -23.141 4.613 0.132 1 94.25 192 ASP A C 1
ATOM 1470 O O . ASP A 1 192 ? -22.531 5.617 0.486 1 94.25 192 ASP A O 1
ATOM 1474 N N . GLY A 1 193 ? -24.391 4.586 -0.438 1 92.81 193 GLY A N 1
ATOM 1475 C CA . GLY A 1 193 ? -25.203 5.793 -0.382 1 92.81 193 GLY A CA 1
ATOM 1476 C C . GLY A 1 193 ? -25.109 6.637 -1.64 1 92.81 193 GLY A C 1
ATOM 1477 O O . GLY A 1 193 ? -24.516 6.211 -2.631 1 92.81 193 GLY A O 1
ATOM 1478 N N . ASP A 1 194 ? -25.734 7.77 -1.571 1 91.69 194 ASP A N 1
ATOM 1479 C CA . ASP A 1 194 ? -25.766 8.695 -2.695 1 91.69 194 ASP A CA 1
ATOM 1480 C C . ASP A 1 194 ? -24.531 9.602 -2.695 1 91.69 194 ASP A C 1
ATOM 1482 O O . ASP A 1 194 ? -24.188 10.188 -1.668 1 91.69 194 ASP A O 1
ATOM 1486 N N . ASP A 1 195 ? -23.875 9.664 -3.766 1 93.31 195 ASP A N 1
ATOM 1487 C CA . ASP A 1 195 ? -22.719 10.508 -4.023 1 93.31 195 ASP A CA 1
ATOM 1488 C C . ASP A 1 195 ? -21.656 10.328 -2.934 1 93.31 195 ASP A C 1
ATOM 1490 O O . ASP A 1 195 ? -21.172 11.312 -2.361 1 93.31 195 ASP A O 1
ATOM 1494 N N . PRO A 1 196 ? -21.297 9.102 -2.664 1 95.12 196 PRO A N 1
ATOM 1495 C CA . PRO A 1 196 ? -20.422 8.875 -1.513 1 95.12 196 PRO A CA 1
ATOM 1496 C C . PRO A 1 196 ? -19.031 9.461 -1.71 1 95.12 196 PRO A C 1
ATOM 1498 O O . PRO A 1 196 ? -18.391 9.875 -0.741 1 95.12 196 PRO A O 1
ATOM 1501 N N . VAL A 1 197 ? -18.578 9.547 -2.934 1 95.69 197 VAL A N 1
ATOM 1502 C CA . VAL A 1 197 ? -17.266 10.117 -3.199 1 95.69 197 VAL A CA 1
ATOM 1503 C C . VAL A 1 197 ? -17.281 11.617 -2.928 1 95.69 197 VAL A C 1
ATOM 1505 O O . VAL A 1 197 ? -16.328 12.164 -2.373 1 95.69 197 VAL A O 1
ATOM 1508 N N . VAL A 1 198 ? -18.359 12.297 -3.25 1 95 198 VAL A N 1
ATOM 1509 C CA . VAL A 1 198 ? -18.516 13.719 -2.975 1 95 198 VAL A CA 1
ATOM 1510 C C . VAL A 1 198 ? -18.5 13.961 -1.466 1 95 198 VAL A C 1
ATOM 1512 O O . VAL A 1 198 ? -17.797 14.844 -0.979 1 95 198 VAL A O 1
ATOM 1515 N N . LYS A 1 199 ? -19.25 13.117 -0.806 1 92.5 199 LYS A N 1
ATOM 1516 C CA . LYS A 1 199 ? -19.297 13.242 0.648 1 92.5 199 LYS A CA 1
ATOM 1517 C C . LYS A 1 199 ? -17.906 13.039 1.262 1 92.5 199 LYS A C 1
ATOM 1519 O O . LYS A 1 199 ? -17.531 13.75 2.193 1 92.5 199 LYS A O 1
ATOM 1524 N N . TRP A 1 200 ? -17.172 12.078 0.737 1 91.44 200 TRP A N 1
ATOM 1525 C CA . TRP A 1 200 ? -15.812 11.828 1.18 1 91.44 200 TRP A CA 1
ATOM 1526 C C . TRP A 1 200 ? -14.938 13.055 0.96 1 91.44 200 TRP A C 1
ATOM 1528 O O . TRP A 1 200 ? -14.258 13.516 1.883 1 91.44 200 TRP A O 1
ATOM 1538 N N . THR A 1 201 ? -14.992 13.648 -0.229 1 91.31 201 THR A N 1
ATOM 1539 C CA . THR A 1 201 ? -14.094 14.734 -0.603 1 91.31 201 THR A CA 1
ATOM 1540 C C . THR A 1 201 ? -14.5 16.031 0.075 1 91.31 201 THR A C 1
ATOM 1542 O O . THR A 1 201 ? -13.672 16.922 0.281 1 91.31 201 THR A O 1
ATOM 1545 N N . MET A 1 202 ? -15.758 16.188 0.406 1 88.88 202 MET A N 1
ATOM 1546 C CA . MET A 1 202 ? -16.25 17.375 1.098 1 88.88 202 MET A CA 1
ATOM 1547 C C . MET A 1 202 ? -15.57 17.531 2.457 1 88.88 202 MET A C 1
ATOM 1549 O O . MET A 1 202 ? -15.391 18.641 2.945 1 88.88 202 MET A O 1
ATOM 1553 N N . GLY A 1 203 ? -15.133 16.375 3.027 1 81.75 203 GLY A N 1
ATOM 1554 C CA . GLY A 1 203 ? -14.477 16.406 4.324 1 81.75 203 GLY A CA 1
ATOM 1555 C C . GLY A 1 203 ? -12.969 16.594 4.223 1 81.75 203 GLY A C 1
ATOM 1556 O O . GLY A 1 203 ? -12.281 16.688 5.242 1 81.75 203 GLY A O 1
ATOM 1557 N N . THR A 1 204 ? -12.531 16.688 2.965 1 83.5 204 THR A N 1
ATOM 1558 C CA . THR A 1 204 ? -11.086 16.75 2.773 1 83.5 204 THR A CA 1
ATOM 1559 C C . THR A 1 204 ? -10.719 17.766 1.702 1 83.5 204 THR A C 1
ATOM 1561 O O . THR A 1 204 ? -10.797 18.969 1.937 1 83.5 204 THR A O 1
ATOM 1564 N N . ALA A 1 205 ? -10.508 17.391 0.489 1 84.12 205 ALA A N 1
ATOM 1565 C CA . ALA A 1 205 ? -9.859 18.172 -0.556 1 84.12 205 ALA A CA 1
ATOM 1566 C C . ALA A 1 205 ? -10.781 19.297 -1.035 1 84.12 205 ALA A C 1
ATOM 1568 O O . ALA A 1 205 ? -10.305 20.344 -1.497 1 84.12 205 ALA A O 1
ATOM 1569 N N . LEU A 1 206 ? -12.148 19.156 -0.82 1 89 206 LEU A N 1
ATOM 1570 C CA . LEU A 1 206 ? -13.078 20.172 -1.31 1 89 206 LEU A CA 1
ATOM 1571 C C . LEU A 1 206 ? -13.211 21.312 -0.32 1 89 206 LEU A C 1
ATOM 1573 O O . LEU A 1 206 ? -13.672 22.406 -0.68 1 89 206 LEU A O 1
ATOM 1577 N N . ARG A 1 207 ? -12.781 21.047 0.854 1 85.31 207 ARG A N 1
ATOM 1578 C CA . ARG A 1 207 ? -13.086 21.984 1.938 1 85.31 207 ARG A CA 1
ATOM 1579 C C . ARG A 1 207 ? -12.516 23.359 1.653 1 85.31 207 ARG A C 1
ATOM 1581 O O . ARG A 1 207 ? -13.234 24.359 1.701 1 85.31 207 ARG A O 1
ATOM 1588 N N . PRO A 1 208 ? -11.258 23.453 1.3 1 86.38 208 PRO A N 1
ATOM 1589 C CA . PRO A 1 208 ? -10.719 24.797 1.034 1 86.38 208 PRO A CA 1
ATOM 1590 C C . PRO A 1 208 ? -11.406 25.484 -0.135 1 86.38 208 PRO A C 1
ATOM 1592 O O . PRO A 1 208 ? -11.523 26.719 -0.146 1 86.38 208 PRO A O 1
ATOM 1595 N N . LEU A 1 209 ? -11.875 24.766 -1.104 1 91.38 209 LEU A N 1
ATOM 1596 C CA . LEU A 1 209 ? -12.57 25.344 -2.252 1 91.38 209 LEU A CA 1
ATOM 1597 C C . LEU A 1 209 ? -13.953 25.844 -1.854 1 91.38 209 LEU A C 1
ATOM 1599 O O . LEU A 1 209 ? -14.328 26.969 -2.195 1 91.38 209 LEU A O 1
ATOM 1603 N N . LEU A 1 210 ? -14.625 25.031 -1.118 1 91.94 210 LEU A N 1
ATOM 1604 C CA . LEU A 1 210 ? -15.969 25.422 -0.679 1 91.94 210 LEU A CA 1
ATOM 1605 C C . LEU A 1 210 ? -15.914 26.609 0.259 1 91.94 210 LEU A C 1
ATOM 1607 O O . LEU A 1 210 ? -16.75 27.516 0.177 1 91.94 210 LEU A O 1
ATOM 1611 N N . ASP A 1 211 ? -14.906 26.641 1.049 1 90.25 211 ASP A N 1
ATOM 1612 C CA . ASP A 1 211 ? -14.758 27.719 2.02 1 90.25 211 ASP A CA 1
ATOM 1613 C C . ASP A 1 211 ? -14.469 29.047 1.324 1 90.25 211 ASP A C 1
ATOM 1615 O O . ASP A 1 211 ? -14.758 30.109 1.868 1 90.25 211 ASP A O 1
ATOM 1619 N N . ALA A 1 212 ? -13.961 29.016 0.142 1 92.94 212 ALA A N 1
ATOM 1620 C CA . ALA A 1 212 ? -13.57 30.219 -0.589 1 92.94 212 ALA A CA 1
ATOM 1621 C C . ALA A 1 212 ? -14.758 30.812 -1.341 1 92.94 212 ALA A C 1
ATOM 1623 O O . ALA A 1 212 ? -14.68 31.938 -1.837 1 92.94 212 ALA A O 1
ATOM 1624 N N . LEU A 1 213 ? -15.852 30.078 -1.364 1 93.81 213 LEU A N 1
ATOM 1625 C CA . LEU A 1 213 ? -16.969 30.5 -2.209 1 93.81 213 LEU A CA 1
ATOM 1626 C C . LEU A 1 213 ? -18.125 31.016 -1.362 1 93.81 213 LEU A C 1
ATOM 1628 O O . LEU A 1 213 ? -18.359 30.531 -0.251 1 93.81 213 LEU A O 1
ATOM 1632 N N . ASP A 1 214 ? -18.797 32.031 -1.991 1 90.62 214 ASP A N 1
ATOM 1633 C CA . ASP A 1 214 ? -20.078 32.406 -1.404 1 90.62 214 ASP A CA 1
ATOM 1634 C C . ASP A 1 214 ? -21.156 31.375 -1.678 1 90.62 214 ASP A C 1
ATOM 1636 O O . ASP A 1 214 ? -20.922 30.422 -2.43 1 90.62 214 ASP A O 1
ATOM 1640 N N . ALA A 1 215 ? -22.328 31.609 -1.077 1 86.44 215 ALA A N 1
ATOM 1641 C CA . ALA A 1 215 ? -23.359 30.578 -1.021 1 86.44 215 ALA A CA 1
ATOM 1642 C C . ALA A 1 215 ? -23.812 30.188 -2.424 1 86.44 215 ALA A C 1
ATOM 1644 O O . ALA A 1 215 ? -23.844 29 -2.762 1 86.44 215 ALA A O 1
ATOM 1645 N N . PRO A 1 216 ? -24.156 31.109 -3.336 1 87.69 216 PRO A N 1
ATOM 1646 C CA . PRO A 1 216 ? -24.625 30.688 -4.656 1 87.69 216 PRO A CA 1
ATOM 1647 C C . PRO A 1 216 ? -23.547 29.969 -5.469 1 87.69 216 PRO A C 1
ATOM 1649 O O . PRO A 1 216 ? -23.844 28.984 -6.156 1 87.69 216 PRO A O 1
ATOM 1652 N N . TRP A 1 217 ? -22.344 30.406 -5.371 1 93.19 217 TRP A N 1
ATOM 1653 C CA . TRP A 1 217 ? -21.266 29.781 -6.137 1 93.19 217 TRP A CA 1
ATOM 1654 C C . TRP A 1 217 ? -20.891 28.422 -5.535 1 93.19 217 TRP A C 1
ATOM 1656 O O . TRP A 1 217 ? -20.531 27.5 -6.262 1 93.19 217 TRP A O 1
ATOM 1666 N N . ARG A 1 218 ? -21.062 28.328 -4.25 1 94.75 218 ARG A N 1
ATOM 1667 C CA . ARG A 1 218 ? -20.781 27.078 -3.568 1 94.75 218 ARG A CA 1
ATOM 1668 C C . ARG A 1 218 ? -21.703 25.969 -4.074 1 94.75 218 ARG A C 1
ATOM 1670 O O . ARG A 1 218 ? -21.25 24.859 -4.387 1 94.75 218 ARG A O 1
ATOM 1677 N N . ALA A 1 219 ? -23 26.266 -4.176 1 94.44 219 ALA A N 1
ATOM 1678 C CA . ALA A 1 219 ? -23.984 25.297 -4.641 1 94.44 219 ALA A CA 1
ATOM 1679 C C . ALA A 1 219 ? -23.719 24.906 -6.094 1 94.44 219 ALA A C 1
ATOM 1681 O O . ALA A 1 219 ? -23.812 23.734 -6.457 1 94.44 219 ALA A O 1
ATOM 1682 N N . GLY A 1 220 ? -23.5 25.891 -6.883 1 95.19 220 GLY A N 1
ATOM 1683 C CA . GLY A 1 220 ? -23.219 25.641 -8.289 1 95.19 220 GLY A CA 1
ATOM 1684 C C . GLY A 1 220 ? -21.984 24.781 -8.5 1 95.19 220 GLY A C 1
ATOM 1685 O O . GLY A 1 220 ? -22 23.828 -9.289 1 95.19 220 GLY A O 1
ATOM 1686 N N . PHE A 1 221 ? -20.938 25.141 -7.801 1 96.56 221 PHE A N 1
ATOM 1687 C CA . PHE A 1 221 ? -19.688 24.375 -7.887 1 96.56 221 PHE A CA 1
ATOM 1688 C C . PHE A 1 221 ? -19.906 22.938 -7.441 1 96.56 221 PHE A C 1
ATOM 1690 O O . PHE A 1 221 ? -19.469 22 -8.117 1 96.56 221 PHE A O 1
ATOM 1697 N N . LEU A 1 222 ? -20.562 22.781 -6.34 1 95.75 222 LEU A N 1
ATOM 1698 C CA . LEU A 1 222 ? -20.797 21.453 -5.797 1 95.75 222 LEU A CA 1
ATOM 1699 C C . LEU A 1 222 ? -21.625 20.609 -6.754 1 95.75 222 LEU A C 1
ATOM 1701 O O . LEU A 1 222 ? -21.375 19.422 -6.922 1 95.75 222 LEU A O 1
ATOM 1705 N N . ALA A 1 223 ? -22.609 21.219 -7.391 1 95.88 223 ALA A N 1
ATOM 1706 C CA . ALA A 1 223 ? -23.438 20.516 -8.359 1 95.88 223 ALA A CA 1
ATOM 1707 C C . ALA A 1 223 ? -22.609 20.047 -9.555 1 95.88 223 ALA A C 1
ATOM 1709 O O . ALA A 1 223 ? -22.766 18.906 -10.023 1 95.88 223 ALA A O 1
ATOM 1710 N N . GLU A 1 224 ? -21.781 20.891 -10 1 96.5 224 GLU A N 1
ATOM 1711 C CA . GLU A 1 224 ? -20.922 20.562 -11.125 1 96.5 224 GLU A CA 1
ATOM 1712 C C . GLU A 1 224 ? -19.938 19.438 -10.766 1 96.5 224 GLU A C 1
ATOM 1714 O O . GLU A 1 224 ? -19.734 18.5 -11.547 1 96.5 224 GLU A O 1
ATOM 1719 N N . TYR A 1 225 ? -19.375 19.578 -9.617 1 96.56 225 TYR A N 1
ATOM 1720 C CA . TYR A 1 225 ? -18.453 18.547 -9.133 1 96.56 225 TYR A CA 1
ATOM 1721 C C . TYR A 1 225 ? -19.156 17.219 -8.977 1 96.56 225 TYR A C 1
ATOM 1723 O O . TYR A 1 225 ? -18.641 16.172 -9.391 1 96.56 225 TYR A O 1
ATOM 1731 N N . THR A 1 226 ? -20.312 17.234 -8.477 1 96.81 226 THR A N 1
ATOM 1732 C CA . THR A 1 226 ? -21.094 16.031 -8.242 1 96.81 226 THR A CA 1
ATOM 1733 C C . THR A 1 226 ? -21.406 15.32 -9.555 1 96.81 226 THR A C 1
ATOM 1735 O O . THR A 1 226 ? -21.281 14.102 -9.656 1 96.81 226 THR A O 1
ATOM 1738 N N . ARG A 1 227 ? -21.766 16.047 -10.492 1 96.69 227 ARG A N 1
ATOM 1739 C CA . ARG A 1 227 ? -22.078 15.484 -11.805 1 96.69 227 ARG A CA 1
ATOM 1740 C C . ARG A 1 227 ? -20.859 14.781 -12.398 1 96.69 227 ARG A C 1
ATOM 1742 O O . ARG A 1 227 ? -20.969 13.672 -12.922 1 96.69 227 ARG A O 1
ATOM 1749 N N . ARG A 1 228 ? -19.781 15.383 -12.297 1 96.88 228 ARG A N 1
ATOM 1750 C CA . ARG A 1 228 ? -18.547 14.828 -12.867 1 96.88 228 ARG A CA 1
ATOM 1751 C C . ARG A 1 228 ? -18.094 13.602 -12.094 1 96.88 228 ARG A C 1
ATOM 1753 O O . ARG A 1 228 ? -17.594 12.641 -12.688 1 96.88 228 ARG A O 1
ATOM 1760 N N . ILE A 1 229 ? -18.219 13.617 -10.805 1 96.94 229 ILE A N 1
ATOM 1761 C CA . ILE A 1 229 ? -17.844 12.492 -9.961 1 96.94 229 ILE A CA 1
ATOM 1762 C C . ILE A 1 229 ? -18.688 11.273 -10.312 1 96.94 229 ILE A C 1
ATOM 1764 O O . ILE A 1 229 ? -18.188 10.148 -10.367 1 96.94 229 ILE A O 1
ATOM 1768 N N . ALA A 1 230 ? -19.969 11.5 -10.578 1 95.5 230 ALA A N 1
ATOM 1769 C CA . ALA A 1 230 ? -20.875 10.398 -10.914 1 95.5 230 ALA A CA 1
ATOM 1770 C C . ALA A 1 230 ? -20.406 9.68 -12.172 1 95.5 230 ALA A C 1
ATOM 1772 O O . ALA A 1 230 ? -20.562 8.461 -12.289 1 95.5 230 ALA A O 1
ATOM 1773 N N . SER A 1 231 ? -19.828 10.398 -13.055 1 95.62 231 SER A N 1
ATOM 1774 C CA . SER A 1 231 ? -19.312 9.812 -14.289 1 95.62 231 SER A CA 1
ATOM 1775 C C . SER A 1 231 ? -18 9.078 -14.047 1 95.62 231 SER A C 1
ATOM 1777 O O . SER A 1 231 ? -17.75 8.016 -14.625 1 95.62 231 SER A O 1
ATOM 1779 N N . ALA A 1 232 ? -17.188 9.609 -13.219 1 96.56 232 ALA A N 1
ATOM 1780 C CA . ALA A 1 232 ? -15.867 9.062 -12.977 1 96.56 232 ALA A CA 1
ATOM 1781 C C . ALA A 1 232 ? -15.945 7.812 -12.094 1 96.56 232 ALA A C 1
ATOM 1783 O O . ALA A 1 232 ? -15.117 6.902 -12.219 1 96.56 232 ALA A O 1
ATOM 1784 N N . TYR A 1 233 ? -16.859 7.812 -11.211 1 97.19 233 TYR A N 1
ATOM 1785 C CA . TYR A 1 233 ? -17.047 6.719 -10.266 1 97.19 233 TYR A CA 1
ATOM 1786 C C . TYR A 1 233 ? -18.516 6.266 -10.25 1 97.19 233 TYR A C 1
ATOM 1788 O O . TYR A 1 233 ? -19.219 6.48 -9.266 1 97.19 233 TYR A O 1
ATOM 1796 N N . PRO A 1 234 ? -18.875 5.547 -11.227 1 94.81 234 PRO A N 1
ATOM 1797 C CA . PRO A 1 234 ? -20.281 5.137 -11.312 1 94.81 234 PRO A CA 1
ATOM 1798 C C . PRO A 1 234 ? -20.656 4.105 -10.25 1 94.81 234 PRO A C 1
ATOM 1800 O O . PRO A 1 234 ? -19.828 3.305 -9.836 1 94.81 234 PRO A O 1
ATOM 1803 N N . ARG A 1 235 ? -21.891 4.234 -9.852 1 93.81 235 ARG A N 1
ATOM 1804 C CA . ARG A 1 235 ? -22.453 3.213 -8.969 1 93.81 235 ARG A CA 1
ATOM 1805 C C . ARG A 1 235 ? -22.453 1.848 -9.648 1 93.81 235 ARG A C 1
ATOM 1807 O O . ARG A 1 235 ? -22.797 1.738 -10.828 1 93.81 235 ARG A O 1
ATOM 1814 N N . ARG A 1 236 ? -22.109 0.867 -8.844 1 92.62 236 ARG A N 1
ATOM 1815 C CA . ARG A 1 236 ? -22.062 -0.491 -9.375 1 92.62 236 ARG A CA 1
ATOM 1816 C C . ARG A 1 236 ? -23.438 -1.159 -9.273 1 92.62 236 ARG A C 1
ATOM 1818 O O . ARG A 1 236 ? -24.344 -0.623 -8.641 1 92.62 236 ARG A O 1
ATOM 1825 N N . ALA A 1 237 ? -23.469 -2.355 -9.883 1 88.81 237 ALA A N 1
ATOM 1826 C CA . ALA A 1 237 ? -24.719 -3.09 -9.922 1 88.81 237 ALA A CA 1
ATOM 1827 C C . ALA A 1 237 ? -25.203 -3.428 -8.516 1 88.81 237 ALA A C 1
ATOM 1829 O O . ALA A 1 237 ? -26.422 -3.457 -8.266 1 88.81 237 ALA A O 1
ATOM 1830 N N . ASP A 1 238 ? -24.359 -3.551 -7.613 1 92.88 238 ASP A N 1
ATOM 1831 C CA . ASP A 1 238 ? -24.719 -3.922 -6.25 1 92.88 238 ASP A CA 1
ATOM 1832 C C . ASP A 1 238 ? -25.031 -2.688 -5.406 1 92.88 238 ASP A C 1
ATOM 1834 O O . ASP A 1 238 ? -25.234 -2.791 -4.195 1 92.88 238 ASP A O 1
ATOM 1838 N N . GLY A 1 239 ? -24.922 -1.556 -6.059 1 94.44 239 GLY A N 1
ATOM 1839 C CA . GLY A 1 239 ? -25.281 -0.322 -5.375 1 94.44 239 GLY A CA 1
ATOM 1840 C C . GLY A 1 239 ? -24.094 0.361 -4.719 1 94.44 239 GLY A C 1
ATOM 1841 O O . GLY A 1 239 ? -24.234 1.458 -4.172 1 94.44 239 GLY A O 1
ATOM 1842 N N . LYS A 1 240 ? -22.953 -0.28 -4.828 1 96.44 240 LYS A N 1
ATOM 1843 C CA . LYS A 1 240 ? -21.766 0.271 -4.203 1 96.44 240 LYS A CA 1
ATOM 1844 C C . LYS A 1 240 ? -21 1.171 -5.176 1 96.44 240 LYS A C 1
ATOM 1846 O O . LYS A 1 240 ? -21.203 1.097 -6.391 1 96.44 240 LYS A O 1
ATOM 1851 N N . THR A 1 241 ? -20.266 2.057 -4.672 1 96.88 241 THR A N 1
ATOM 1852 C CA . THR A 1 241 ? -19.297 2.852 -5.418 1 96.88 241 THR A CA 1
ATOM 1853 C C . THR A 1 241 ? -17.875 2.525 -4.973 1 96.88 241 THR A C 1
ATOM 1855 O O . THR A 1 241 ? -17.562 2.582 -3.781 1 96.88 241 THR A O 1
ATOM 1858 N N . LEU A 1 242 ? -17.062 2.059 -5.875 1 97.44 242 LEU A N 1
ATOM 1859 C CA . LEU A 1 242 ? -15.664 1.785 -5.578 1 97.44 242 LEU A CA 1
ATOM 1860 C C . LEU A 1 242 ? -14.828 3.055 -5.684 1 97.44 242 LEU A C 1
ATOM 1862 O O . LEU A 1 242 ? -14.891 3.758 -6.695 1 97.44 242 LEU A O 1
ATOM 1866 N N . PHE A 1 243 ? -14.102 3.328 -4.629 1 96.44 243 PHE A N 1
ATOM 1867 C CA . PHE A 1 243 ? -13.305 4.547 -4.574 1 96.44 243 PHE A CA 1
ATOM 1868 C C . PHE A 1 243 ? -11.875 4.242 -4.145 1 96.44 243 PHE A C 1
ATOM 1870 O O . PHE A 1 243 ? -11.578 4.223 -2.949 1 96.44 243 PHE A O 1
ATOM 1877 N N . PRO A 1 244 ? -10.938 4.008 -5.152 1 96.88 244 PRO A N 1
ATOM 1878 C CA . PRO A 1 244 ? -9.523 3.896 -4.793 1 96.88 244 PRO A CA 1
ATOM 1879 C C . PRO A 1 244 ? -8.953 5.191 -4.219 1 96.88 244 PRO A C 1
ATOM 1881 O O . PRO A 1 244 ? -9.172 6.27 -4.777 1 96.88 244 PRO A O 1
ATOM 1884 N N . PHE A 1 245 ? -8.297 5.121 -3.094 1 96 245 PHE A N 1
ATOM 1885 C CA . PHE A 1 245 ? -7.715 6.293 -2.451 1 96 245 PHE A CA 1
ATOM 1886 C C . PHE A 1 245 ? -6.262 6.039 -2.064 1 96 245 PHE A C 1
ATOM 1888 O O . PHE A 1 245 ? -5.977 5.145 -1.264 1 96 245 PHE A O 1
ATOM 1895 N N . ARG A 1 246 ? -5.398 6.871 -2.625 1 97.06 246 ARG A N 1
ATOM 1896 C CA . ARG A 1 246 ? -3.961 6.656 -2.512 1 97.06 246 ARG A CA 1
ATOM 1897 C C . ARG A 1 246 ? -3.377 7.469 -1.362 1 97.06 246 ARG A C 1
ATOM 1899 O O . ARG A 1 246 ? -3.736 8.633 -1.174 1 97.06 246 ARG A O 1
ATOM 1906 N N . ARG A 1 247 ? -2.506 6.812 -0.638 1 97.75 247 ARG A N 1
ATOM 1907 C CA . ARG A 1 247 ? -1.779 7.449 0.454 1 97.75 247 ARG A CA 1
ATOM 1908 C C . ARG A 1 247 ? -0.282 7.18 0.346 1 97.75 247 ARG A C 1
ATOM 1910 O O . ARG A 1 247 ? 0.131 6.113 -0.113 1 97.75 247 ARG A O 1
ATOM 1917 N N . LEU A 1 248 ? 0.511 8.18 0.719 1 98.69 248 LEU A N 1
ATOM 1918 C CA . LEU A 1 248 ? 1.968 8.102 0.763 1 98.69 248 LEU A CA 1
ATOM 1919 C C . LEU A 1 248 ? 2.459 7.898 2.191 1 98.69 248 LEU A C 1
ATOM 1921 O O . LEU A 1 248 ? 2.021 8.602 3.107 1 98.69 248 LEU A O 1
ATOM 1925 N N . PHE A 1 249 ? 3.324 6.906 2.35 1 98.81 249 PHE A N 1
ATOM 1926 C CA . PHE A 1 249 ? 3.891 6.555 3.645 1 98.81 249 PHE A CA 1
ATOM 1927 C C . PHE A 1 249 ? 5.406 6.727 3.641 1 98.81 249 PHE A C 1
ATOM 1929 O O . PHE A 1 249 ? 6.062 6.465 2.631 1 98.81 249 PHE A O 1
ATOM 1936 N N . MET A 1 250 ? 5.973 7.113 4.762 1 98.69 250 MET A N 1
ATOM 1937 C CA . MET A 1 250 ? 7.422 7.113 4.934 1 98.69 250 MET A CA 1
ATOM 1938 C C . MET A 1 250 ? 7.797 6.844 6.391 1 98.69 250 MET A C 1
ATOM 1940 O O . MET A 1 250 ? 7.137 7.34 7.305 1 98.69 250 MET A O 1
ATOM 1944 N N . VAL A 1 251 ? 8.711 6.043 6.582 1 98.69 251 VAL A N 1
ATOM 1945 C CA . VAL A 1 251 ? 9.328 5.762 7.875 1 98.69 251 VAL A CA 1
ATOM 1946 C C . VAL A 1 251 ? 10.844 5.914 7.77 1 98.69 251 VAL A C 1
ATOM 1948 O O . VAL A 1 251 ? 11.492 5.211 6.992 1 98.69 251 VAL A O 1
ATOM 1951 N N . ALA A 1 252 ? 11.367 6.84 8.484 1 98.69 252 ALA A N 1
ATOM 1952 C CA . ALA A 1 252 ? 12.797 7.105 8.508 1 98.69 252 ALA A CA 1
ATOM 1953 C C . ALA A 1 252 ? 13.383 6.836 9.891 1 98.69 252 ALA A C 1
ATOM 1955 O O . ALA A 1 252 ? 12.945 7.418 10.883 1 98.69 252 ALA A O 1
ATOM 1956 N N . ASP A 1 253 ? 14.312 5.938 9.922 1 98.5 253 ASP A N 1
ATOM 1957 C CA . ASP A 1 253 ? 15.031 5.625 11.156 1 98.5 253 ASP A CA 1
ATOM 1958 C C . ASP A 1 253 ? 16.391 6.328 11.203 1 98.5 253 ASP A C 1
ATOM 1960 O O . ASP A 1 253 ? 17.078 6.406 10.188 1 98.5 253 ASP A O 1
ATOM 1964 N N . PHE A 1 254 ? 16.734 6.754 12.445 1 97.56 254 PHE A N 1
ATOM 1965 C CA . PHE A 1 254 ? 17.969 7.547 12.562 1 97.56 254 PHE A CA 1
ATOM 1966 C C . PHE A 1 254 ? 18.906 6.934 13.586 1 97.56 254 PHE A C 1
ATOM 1968 O O . PHE A 1 254 ? 18.469 6.215 14.484 1 97.56 254 PHE A O 1
ATOM 1975 N N . MET B 1 1 ? -1.286 -17.75 21.156 1 22.55 1 MET B N 1
ATOM 1976 C CA . MET B 1 1 ? -0.087 -16.922 21.188 1 22.55 1 MET B CA 1
ATOM 1977 C C . MET B 1 1 ? -0.191 -15.773 20.188 1 22.55 1 MET B C 1
ATOM 1979 O O . MET B 1 1 ? -0.561 -15.984 19.031 1 22.55 1 MET B O 1
ATOM 1983 N N . ALA B 1 2 ? -0.344 -14.633 20.688 1 30.86 2 ALA B N 1
ATOM 1984 C CA . ALA B 1 2 ? -0.524 -13.352 20.031 1 30.86 2 ALA B CA 1
ATOM 1985 C C . ALA B 1 2 ? 0.483 -13.18 18.891 1 30.86 2 ALA B C 1
ATOM 1987 O O . ALA B 1 2 ? 1.598 -13.703 18.953 1 30.86 2 ALA B O 1
ATOM 1988 N N . TRP B 1 3 ? 0.072 -12.914 17.797 1 33.34 3 TRP B N 1
ATOM 1989 C CA . TRP B 1 3 ? 0.88 -12.438 16.672 1 33.34 3 TRP B CA 1
ATOM 1990 C C . TRP B 1 3 ? 2.066 -11.617 17.172 1 33.34 3 TRP B C 1
ATOM 1992 O O . TRP B 1 3 ? 1.892 -10.633 17.891 1 33.34 3 TRP B O 1
ATOM 2002 N N . ASP B 1 4 ? 3.234 -12.258 17.484 1 36.34 4 ASP B N 1
ATOM 2003 C CA . ASP B 1 4 ? 4.434 -11.547 17.938 1 36.34 4 ASP B CA 1
ATOM 2004 C C . ASP B 1 4 ? 5.137 -10.867 16.766 1 36.34 4 ASP B C 1
ATOM 2006 O O . ASP B 1 4 ? 5.648 -11.531 15.867 1 36.34 4 ASP B O 1
ATOM 2010 N N . PRO B 1 5 ? 4.957 -9.703 16.578 1 39.69 5 PRO B N 1
ATOM 2011 C CA . PRO B 1 5 ? 5.691 -9 15.523 1 39.69 5 PRO B CA 1
ATOM 2012 C C . PRO B 1 5 ? 7.176 -9.359 15.5 1 39.69 5 PRO B C 1
ATOM 2014 O O . PR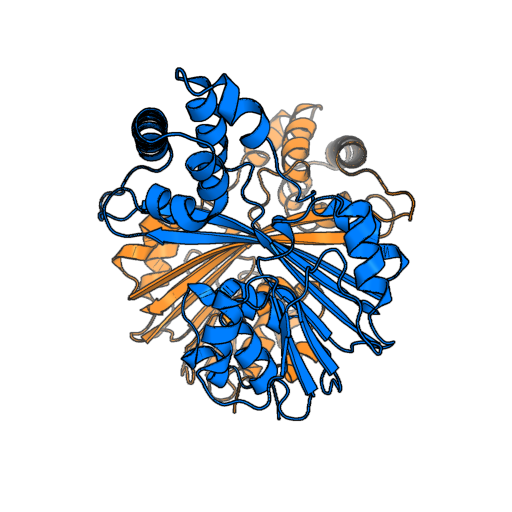O B 1 5 ? 7.867 -9.07 14.516 1 39.69 5 PRO B O 1
ATOM 2017 N N . LYS B 1 6 ? 7.738 -9.836 16.672 1 39 6 LYS B N 1
ATOM 2018 C CA . LYS B 1 6 ? 9.156 -10.188 16.703 1 39 6 LYS B CA 1
ATOM 2019 C C . LYS B 1 6 ? 9.469 -11.32 15.727 1 39 6 LYS B C 1
ATOM 2021 O O . LYS B 1 6 ? 10.578 -11.406 15.203 1 39 6 LYS B O 1
ATOM 2026 N N . VAL B 1 7 ? 8.609 -12.266 15.789 1 41 7 VAL B N 1
ATOM 2027 C CA . VAL B 1 7 ? 8.906 -13.336 14.844 1 41 7 VAL B CA 1
ATOM 2028 C C . VAL B 1 7 ? 9.195 -12.742 13.469 1 41 7 VAL B C 1
ATOM 2030 O O . VAL B 1 7 ? 10.094 -13.195 12.766 1 41 7 VAL B O 1
ATOM 2033 N N . TYR B 1 8 ? 8.531 -11.617 13.055 1 43.75 8 TYR B N 1
ATOM 2034 C CA . TYR B 1 8 ? 8.594 -11.023 11.727 1 43.75 8 TYR B CA 1
ATOM 2035 C C . TYR B 1 8 ? 9.891 -10.25 11.531 1 43.75 8 TYR B C 1
ATOM 2037 O O . TYR B 1 8 ? 10.43 -10.188 10.422 1 43.75 8 TYR B O 1
ATOM 2045 N N . ALA B 1 9 ? 10.391 -9.867 12.617 1 42.97 9 ALA B N 1
ATOM 2046 C CA . ALA B 1 9 ? 11.656 -9.156 12.469 1 42.97 9 ALA B CA 1
ATOM 2047 C C . ALA B 1 9 ? 12.742 -10.078 11.914 1 42.97 9 ALA B C 1
ATOM 2049 O O . ALA B 1 9 ? 13.594 -9.648 11.125 1 42.97 9 ALA B O 1
ATOM 2050 N N . ALA B 1 10 ? 12.719 -11.305 12.344 1 39.34 10 ALA B N 1
ATOM 2051 C CA . ALA B 1 10 ? 13.766 -12.234 11.922 1 39.34 10 ALA B CA 1
ATOM 2052 C C . ALA B 1 10 ? 13.688 -12.508 10.422 1 39.34 10 ALA B C 1
ATOM 2054 O O . ALA B 1 10 ? 14.68 -12.867 9.797 1 39.34 10 ALA B O 1
ATOM 2055 N N . PHE B 1 11 ? 12.547 -12.391 9.93 1 41.09 11 PHE B N 1
ATOM 2056 C CA . PHE B 1 11 ? 12.383 -12.734 8.523 1 41.09 11 PHE B CA 1
ATOM 2057 C C . PHE B 1 11 ? 12.344 -11.477 7.664 1 41.09 11 PHE B C 1
ATOM 2059 O O . PHE B 1 11 ? 12.18 -11.562 6.445 1 41.09 11 PHE B O 1
ATOM 2066 N N . ALA B 1 12 ? 12.523 -10.281 8.297 1 48.31 12 ALA B N 1
ATOM 2067 C CA . ALA B 1 12 ? 12.242 -9.023 7.609 1 48.31 12 ALA B CA 1
ATOM 2068 C C . ALA B 1 12 ? 13.336 -8.703 6.59 1 48.31 12 ALA B C 1
ATOM 2070 O O . ALA B 1 12 ? 14.297 -7.996 6.898 1 48.31 12 ALA B O 1
ATOM 2071 N N . THR B 1 13 ? 13.398 -9.75 5.598 1 59.62 13 THR B N 1
ATOM 2072 C CA . THR B 1 13 ? 14.07 -9.281 4.395 1 59.62 13 THR B CA 1
ATOM 2073 C C . THR B 1 13 ? 13.102 -8.531 3.486 1 59.62 13 THR B C 1
ATOM 2075 O O . THR B 1 13 ? 11.906 -8.844 3.457 1 59.62 13 THR B O 1
ATOM 2078 N N . PRO B 1 14 ? 13.508 -7.449 2.998 1 67.5 14 PRO B N 1
ATOM 2079 C CA . PRO B 1 14 ? 12.688 -6.668 2.074 1 67.5 14 PRO B CA 1
ATOM 2080 C C . PRO B 1 14 ? 11.906 -7.543 1.094 1 67.5 14 PRO B C 1
ATOM 2082 O O . PRO B 1 14 ? 10.805 -7.176 0.677 1 67.5 14 PRO B O 1
ATOM 2085 N N . ARG B 1 15 ? 12.406 -8.742 0.968 1 78 15 ARG B N 1
ATOM 2086 C CA . ARG B 1 15 ? 11.789 -9.625 -0.016 1 78 15 ARG B CA 1
ATOM 2087 C C . ARG B 1 15 ? 10.492 -10.219 0.52 1 78 15 ARG B C 1
ATOM 2089 O O . ARG B 1 15 ? 9.586 -10.539 -0.253 1 78 15 ARG B O 1
ATOM 2096 N N . LEU B 1 16 ? 10.367 -10.227 1.794 1 90.88 16 LEU B N 1
ATOM 2097 C CA . LEU B 1 16 ? 9.219 -10.898 2.393 1 90.88 16 LEU B CA 1
ATOM 2098 C C . LEU B 1 16 ? 8.148 -9.883 2.783 1 90.88 16 LEU B C 1
ATOM 2100 O O . LEU B 1 16 ? 7.055 -10.266 3.207 1 90.88 16 LEU B O 1
ATOM 2104 N N . ARG B 1 17 ? 8.406 -8.656 2.557 1 92.88 17 ARG B N 1
ATOM 2105 C CA . ARG B 1 17 ? 7.539 -7.59 3.051 1 92.88 17 ARG B CA 1
ATOM 2106 C C . ARG B 1 17 ? 6.129 -7.727 2.482 1 92.88 17 ARG B C 1
ATOM 2108 O O . ARG B 1 17 ? 5.145 -7.668 3.225 1 92.88 17 ARG B O 1
ATOM 2115 N N . PRO B 1 18 ? 5.984 -8.016 1.173 1 96.25 18 PRO B N 1
ATOM 2116 C CA . PRO B 1 18 ? 4.613 -8.148 0.666 1 96.25 18 PRO B CA 1
ATOM 2117 C C . PRO B 1 18 ? 3.855 -9.312 1.303 1 96.25 18 PRO B C 1
ATOM 2119 O O . PRO B 1 18 ? 2.666 -9.18 1.604 1 96.25 18 PRO B O 1
ATOM 2122 N N . ALA B 1 19 ? 4.547 -10.406 1.541 1 97 19 ALA B N 1
ATOM 2123 C CA . ALA B 1 19 ? 3.92 -11.555 2.184 1 97 19 ALA B CA 1
ATOM 2124 C C . ALA B 1 19 ? 3.479 -11.219 3.605 1 97 19 ALA B C 1
ATOM 2126 O O . ALA B 1 19 ? 2.383 -11.594 4.027 1 97 19 ALA B O 1
ATOM 2127 N N . LEU B 1 20 ? 4.332 -10.484 4.281 1 94.56 20 LEU B N 1
ATOM 2128 C CA . LEU B 1 20 ? 4.027 -10.102 5.652 1 94.56 20 LEU B CA 1
ATOM 2129 C C . LEU B 1 20 ? 2.863 -9.117 5.695 1 94.56 20 LEU B C 1
ATOM 2131 O O . LEU B 1 20 ? 2.002 -9.203 6.574 1 94.56 20 LEU B O 1
ATOM 2135 N N . ASP B 1 21 ? 2.877 -8.164 4.781 1 95.44 21 ASP B N 1
ATOM 2136 C CA . ASP B 1 21 ? 1.77 -7.215 4.691 1 95.44 21 ASP B CA 1
ATOM 2137 C C . ASP B 1 21 ? 0.447 -7.938 4.445 1 95.44 21 ASP B C 1
ATOM 2139 O O . ASP B 1 21 ? -0.582 -7.57 5.016 1 95.44 21 ASP B O 1
ATOM 2143 N N . LEU B 1 22 ? 0.467 -8.953 3.613 1 97.62 22 LEU B N 1
ATOM 2144 C CA . LEU B 1 22 ? -0.728 -9.75 3.342 1 97.62 22 LEU B CA 1
ATOM 2145 C C . LEU B 1 22 ? -1.154 -10.531 4.582 1 97.62 22 LEU B C 1
ATOM 2147 O O . LEU B 1 22 ? -2.324 -10.492 4.973 1 97.62 22 LEU B O 1
ATOM 2151 N N . LEU B 1 23 ? -0.207 -11.188 5.188 1 96.44 23 LEU B N 1
ATOM 2152 C CA . LEU B 1 23 ? -0.45 -12.031 6.352 1 96.44 23 LEU B CA 1
ATOM 2153 C C . LEU B 1 23 ? -1.051 -11.227 7.496 1 96.44 23 LEU B C 1
ATOM 2155 O O . LEU B 1 23 ? -1.929 -11.719 8.211 1 96.44 23 LEU B O 1
ATOM 2159 N N . ALA B 1 24 ? -0.647 -10 7.594 1 92.25 24 ALA B N 1
ATOM 2160 C CA . ALA B 1 24 ? -1.067 -9.133 8.695 1 92.25 24 ALA B CA 1
ATOM 2161 C C . ALA B 1 24 ? -2.559 -8.82 8.609 1 92.25 24 ALA B C 1
ATOM 2163 O O . ALA B 1 24 ? -3.162 -8.375 9.586 1 92.25 24 ALA B O 1
ATOM 2164 N N . ARG B 1 25 ? -3.146 -9.086 7.48 1 95.19 25 ARG B N 1
ATOM 2165 C CA . ARG B 1 25 ? -4.543 -8.703 7.293 1 95.19 25 ARG B CA 1
ATOM 2166 C C . ARG B 1 25 ? -5.465 -9.898 7.484 1 95.19 25 ARG B C 1
ATOM 2168 O O . ARG B 1 25 ? -6.691 -9.766 7.434 1 95.19 25 ARG B O 1
ATOM 2175 N N . ILE B 1 26 ? -4.887 -11.039 7.707 1 96.5 26 ILE B N 1
ATOM 2176 C CA . ILE B 1 26 ? -5.691 -12.234 7.93 1 96.5 26 ILE B CA 1
ATOM 2177 C C . ILE B 1 26 ? -6.152 -12.289 9.383 1 96.5 26 ILE B C 1
ATOM 2179 O O . ILE B 1 26 ? -5.336 -12.242 10.305 1 96.5 26 ILE B O 1
ATOM 2183 N N . GLU B 1 27 ? -7.398 -12.461 9.609 1 94 27 GLU B N 1
ATOM 2184 C CA . GLU B 1 27 ? -7.965 -12.344 10.953 1 94 27 GLU B CA 1
ATOM 2185 C C . GLU B 1 27 ? -8.227 -13.719 11.562 1 94 27 GLU B C 1
ATOM 2187 O O . GLU B 1 27 ? -8.531 -13.828 12.75 1 94 27 GLU B O 1
ATOM 2192 N N . VAL B 1 28 ? -8.117 -14.797 10.766 1 96.44 28 VAL B N 1
ATOM 2193 C CA . VAL B 1 28 ? -8.352 -16.141 11.289 1 96.44 28 VAL B CA 1
ATOM 2194 C C . VAL B 1 28 ? -7.359 -16.438 12.414 1 96.44 28 VAL B C 1
ATOM 2196 O O . VAL B 1 28 ? -6.145 -16.359 12.219 1 96.44 28 VAL B O 1
ATOM 2199 N N . GLU B 1 29 ? -7.82 -16.812 13.531 1 95.25 29 GLU B N 1
ATOM 2200 C CA . GLU B 1 29 ? -6.969 -16.953 14.703 1 95.25 29 GLU B CA 1
ATOM 2201 C C . GLU B 1 29 ? -6.453 -18.391 14.844 1 95.25 29 GLU B C 1
ATOM 2203 O O . GLU B 1 29 ? -5.266 -18.609 15.094 1 95.25 29 GLU B O 1
ATOM 2208 N N . ASN B 1 30 ? -7.383 -19.344 14.672 1 96.94 30 ASN B N 1
ATOM 2209 C CA . ASN B 1 30 ? -7.027 -20.75 14.891 1 96.94 30 ASN B CA 1
ATOM 2210 C C . ASN B 1 30 ? -7.449 -21.625 13.727 1 96.94 30 ASN B C 1
ATOM 2212 O O . ASN B 1 30 ? -8.273 -22.531 13.891 1 96.94 30 ASN B O 1
ATOM 2216 N N . PRO B 1 31 ? -6.836 -21.438 12.672 1 98.56 31 PRO B N 1
ATOM 2217 C CA . PRO B 1 31 ? -7.176 -22.297 11.539 1 98.56 31 PRO B CA 1
ATOM 2218 C C . PRO B 1 31 ? -6.691 -23.734 11.734 1 98.56 31 PRO B C 1
ATOM 2220 O O . PRO B 1 31 ? -5.633 -23.953 12.328 1 98.56 31 PRO B O 1
ATOM 2223 N N . ALA B 1 32 ? -7.457 -24.656 11.234 1 98.44 32 ALA B N 1
ATOM 2224 C CA . ALA B 1 32 ? -7.055 -26.062 11.258 1 98.44 32 ALA B CA 1
ATOM 2225 C C . ALA B 1 32 ? -6.223 -26.406 10.031 1 98.44 32 ALA B C 1
ATOM 2227 O O . ALA B 1 32 ? -5.238 -27.141 10.133 1 98.44 32 ALA B O 1
ATOM 2228 N N . ARG B 1 33 ? -6.59 -25.859 8.898 1 98.75 33 ARG B N 1
ATOM 2229 C CA . ARG B 1 33 ? -5.941 -26.172 7.633 1 98.75 33 ARG B CA 1
ATOM 2230 C C . ARG B 1 33 ? -5.512 -24.891 6.91 1 98.75 33 ARG B C 1
ATOM 2232 O O . ARG B 1 33 ? -6.344 -24.031 6.605 1 98.75 33 ARG B O 1
ATOM 2239 N N . VAL B 1 34 ? -4.234 -24.766 6.668 1 98.88 34 VAL B N 1
ATOM 2240 C CA . VAL B 1 34 ? -3.645 -23.625 5.957 1 98.88 34 VAL B CA 1
ATOM 2241 C C . VAL B 1 34 ? -2.895 -24.125 4.727 1 98.88 34 VAL B C 1
ATOM 2243 O O . VAL B 1 34 ? -2.096 -25.062 4.812 1 98.88 34 VAL B O 1
ATOM 2246 N N . VAL B 1 35 ? -3.18 -23.516 3.58 1 98.88 35 VAL B N 1
ATOM 2247 C CA . VAL B 1 35 ? -2.508 -23.906 2.346 1 98.88 35 VAL B CA 1
ATOM 2248 C C . VAL B 1 35 ? -1.802 -22.703 1.735 1 98.88 35 VAL B C 1
ATOM 2250 O O . VAL B 1 35 ? -2.391 -21.625 1.618 1 98.88 35 VAL B O 1
ATOM 2253 N N . ASP B 1 36 ? -0.576 -22.859 1.444 1 98.81 36 ASP B N 1
ATOM 2254 C CA . ASP B 1 36 ? 0.204 -21.922 0.643 1 98.81 36 ASP B CA 1
ATOM 2255 C C . ASP B 1 36 ? 0.259 -22.359 -0.818 1 98.81 36 ASP B C 1
ATOM 2257 O O . ASP B 1 36 ? 1.023 -23.266 -1.173 1 98.81 36 ASP B O 1
ATOM 2261 N N . LEU B 1 37 ? -0.552 -21.734 -1.673 1 98.75 37 LEU B N 1
ATOM 2262 C CA . LEU B 1 37 ? -0.648 -22.078 -3.086 1 98.75 37 LEU B CA 1
ATOM 2263 C C . LEU B 1 37 ? 0.393 -21.328 -3.902 1 98.75 37 LEU B C 1
ATOM 2265 O O . LEU B 1 37 ? 0.316 -20.109 -4.031 1 98.75 37 LEU B O 1
ATOM 2269 N N . GLY B 1 38 ? 1.336 -21.984 -4.488 1 98.06 38 GLY B N 1
ATOM 2270 C CA . GLY B 1 38 ? 2.539 -21.375 -5.039 1 98.06 38 GLY B CA 1
ATOM 2271 C C . GLY B 1 38 ? 3.604 -21.109 -3.992 1 98.06 38 GLY B C 1
ATOM 2272 O O . GLY B 1 38 ? 4.105 -19.984 -3.889 1 98.06 38 GLY B O 1
ATOM 2273 N N . SER B 1 39 ? 4.086 -22.172 -3.365 1 97.56 39 SER B N 1
ATOM 2274 C CA . SER B 1 39 ? 4.859 -22.031 -2.137 1 97.56 39 SER B CA 1
ATOM 2275 C C . SER B 1 39 ? 6.332 -21.781 -2.436 1 97.56 39 SER B C 1
ATOM 2277 O O . SER B 1 39 ? 7.078 -21.328 -1.568 1 97.56 39 SER B O 1
ATOM 2279 N N . GLY B 1 40 ? 6.809 -22.141 -3.641 1 95.44 40 GLY B N 1
ATOM 2280 C CA . GLY B 1 40 ? 8.227 -22.031 -3.943 1 95.44 40 GLY B CA 1
ATOM 2281 C C . GLY B 1 40 ? 9.109 -22.797 -2.98 1 95.44 40 GLY B C 1
ATOM 2282 O O . GLY B 1 40 ? 8.852 -23.969 -2.703 1 95.44 40 GLY B O 1
ATOM 2283 N N . THR B 1 41 ? 10.148 -22.156 -2.512 1 94.06 41 THR B N 1
ATOM 2284 C CA . THR B 1 41 ? 11.094 -22.828 -1.63 1 94.06 41 THR B CA 1
ATOM 2285 C C . THR B 1 41 ? 10.586 -22.844 -0.193 1 94.06 41 THR B C 1
ATOM 2287 O O . THR B 1 41 ? 11.32 -23.188 0.732 1 94.06 41 THR B O 1
ATOM 2290 N N . GLY B 1 42 ? 9.43 -22.344 0.041 1 95.44 42 GLY B N 1
ATOM 2291 C CA . GLY B 1 42 ? 8.734 -22.547 1.303 1 95.44 42 GLY B CA 1
ATOM 2292 C C . GLY B 1 42 ? 9.016 -21.453 2.322 1 95.44 42 GLY B C 1
ATOM 2293 O O . GLY B 1 42 ? 8.633 -21.578 3.488 1 95.44 42 GLY B O 1
ATOM 2294 N N . ASN B 1 43 ? 9.695 -20.359 1.936 1 92.88 43 ASN B N 1
ATOM 2295 C CA . ASN B 1 43 ? 10.023 -19.297 2.883 1 92.88 43 ASN B CA 1
ATOM 2296 C C . ASN B 1 43 ? 8.773 -18.703 3.518 1 92.88 43 ASN B C 1
ATOM 2298 O O . ASN B 1 43 ? 8.695 -18.562 4.738 1 92.88 43 ASN B O 1
ATOM 2302 N N . VAL B 1 44 ? 7.82 -18.391 2.734 1 95.62 44 VAL B N 1
ATOM 2303 C CA . VAL B 1 44 ? 6.586 -17.797 3.236 1 95.62 44 VAL B CA 1
ATOM 2304 C C . VAL B 1 44 ? 5.754 -18.859 3.953 1 95.62 44 VAL B C 1
ATOM 2306 O O . VAL B 1 44 ? 5.125 -18.578 4.977 1 95.62 44 VAL B O 1
ATOM 2309 N N . THR B 1 45 ? 5.777 -20.094 3.453 1 97.25 45 THR B N 1
ATOM 2310 C CA . THR B 1 45 ? 5.043 -21.188 4.074 1 97.25 45 THR B CA 1
ATOM 2311 C C . THR B 1 45 ? 5.477 -21.375 5.523 1 97.25 45 THR B C 1
ATOM 2313 O O . THR B 1 45 ? 4.648 -21.625 6.398 1 97.25 45 THR B O 1
ATOM 2316 N N . ARG B 1 46 ? 6.707 -21.266 5.738 1 95.5 46 ARG B N 1
ATOM 2317 C CA . ARG B 1 46 ? 7.238 -21.422 7.09 1 95.5 46 ARG B CA 1
ATOM 2318 C C . ARG B 1 46 ? 6.754 -20.312 8 1 95.5 46 ARG B C 1
ATOM 2320 O O . ARG B 1 46 ? 6.539 -20.531 9.195 1 95.5 46 ARG B O 1
ATOM 2327 N N . LEU B 1 47 ? 6.574 -19.094 7.461 1 93.75 47 LEU B N 1
ATOM 2328 C CA . LEU B 1 47 ? 5.98 -18 8.227 1 93.75 47 LEU B CA 1
ATOM 2329 C C . LEU B 1 47 ? 4.543 -18.328 8.617 1 93.75 47 LEU B C 1
ATOM 2331 O O . LEU B 1 47 ? 4.113 -18.016 9.727 1 93.75 47 LEU B O 1
ATOM 2335 N N . LEU B 1 48 ? 3.846 -18.953 7.703 1 97.31 48 LEU B N 1
ATOM 2336 C CA . LEU B 1 48 ? 2.479 -19.375 8.008 1 97.31 48 LEU B CA 1
ATOM 2337 C C . LEU B 1 48 ? 2.453 -20.375 9.141 1 97.31 48 LEU B C 1
ATOM 2339 O O . LEU B 1 48 ? 1.641 -20.266 10.062 1 97.31 48 LEU B O 1
ATOM 2343 N N . ALA B 1 49 ? 3.35 -21.328 9.078 1 96.69 49 ALA B N 1
ATOM 2344 C CA . ALA B 1 49 ? 3.434 -22.359 10.117 1 96.69 49 ALA B CA 1
ATOM 2345 C C . ALA B 1 49 ? 3.787 -21.734 11.469 1 96.69 49 ALA B C 1
ATOM 2347 O O . ALA B 1 49 ? 3.299 -22.188 12.508 1 96.69 49 ALA B O 1
ATOM 2348 N N . ALA B 1 50 ? 4.641 -20.75 11.43 1 93.75 50 ALA B N 1
ATOM 2349 C CA . ALA B 1 50 ? 5.027 -20.062 12.664 1 93.75 50 ALA B CA 1
ATOM 2350 C C . ALA B 1 50 ? 3.852 -19.297 13.25 1 93.75 50 ALA B C 1
ATOM 2352 O O . ALA B 1 50 ? 3.68 -19.25 14.469 1 93.75 50 ALA B O 1
ATOM 2353 N N . ARG B 1 51 ? 3.084 -18.688 12.375 1 94 51 ARG B N 1
ATOM 2354 C CA . ARG B 1 51 ? 1.929 -17.922 12.812 1 94 51 ARG B CA 1
ATOM 2355 C C . ARG B 1 51 ? 0.872 -18.828 13.438 1 94 51 ARG B C 1
ATOM 2357 O O . ARG B 1 51 ? 0.2 -18.422 14.398 1 94 51 ARG B O 1
ATOM 2364 N N . TRP B 1 52 ? 0.699 -20 12.828 1 96.94 52 TRP B N 1
ATOM 2365 C CA . TRP B 1 52 ? -0.313 -20.938 13.305 1 96.94 52 TRP B CA 1
ATOM 2366 C C . TRP B 1 52 ? 0.307 -22.297 13.617 1 96.94 52 TRP B C 1
ATOM 2368 O O . TRP B 1 52 ? 0.125 -23.266 12.859 1 96.94 52 TRP B O 1
ATOM 2378 N N . PRO B 1 53 ? 0.867 -22.469 14.742 1 95.88 53 PRO B N 1
ATOM 2379 C CA . PRO B 1 53 ? 1.647 -23.672 15.047 1 95.88 53 PRO B CA 1
ATOM 2380 C C . PRO B 1 53 ? 0.779 -24.922 15.188 1 95.88 53 PRO B C 1
ATOM 2382 O O . PRO B 1 53 ? 1.28 -26.047 15.07 1 95.88 53 PRO B O 1
ATOM 2385 N N . GLN B 1 54 ? -0.465 -24.75 15.422 1 97.62 54 GLN B N 1
ATOM 2386 C CA . GLN B 1 54 ? -1.336 -25.906 15.609 1 97.62 54 GLN B CA 1
ATOM 2387 C C . GLN B 1 54 ? -2.01 -26.312 14.305 1 97.62 54 GLN B C 1
ATOM 2389 O O . GLN B 1 54 ? -2.699 -27.328 14.242 1 97.62 54 GLN B O 1
ATOM 2394 N N . ALA B 1 55 ? -1.858 -25.547 13.305 1 98.31 55 ALA B N 1
ATOM 2395 C CA . ALA B 1 55 ? -2.506 -25.812 12.023 1 98.31 55 ALA B CA 1
ATOM 2396 C C . ALA B 1 55 ? -1.753 -26.891 11.234 1 98.31 55 ALA B C 1
ATOM 2398 O O . ALA B 1 55 ? -0.542 -27.047 11.398 1 98.31 55 ALA B O 1
ATOM 2399 N N . GLN B 1 56 ? -2.502 -27.609 10.469 1 98.5 56 GLN B N 1
ATOM 2400 C CA . GLN B 1 56 ? -1.887 -28.359 9.375 1 98.5 56 GLN B CA 1
ATOM 2401 C C . GLN B 1 56 ? -1.569 -27.453 8.195 1 98.5 56 GLN B C 1
ATOM 2403 O O . GLN B 1 56 ? -2.477 -26.922 7.551 1 98.5 56 GLN B O 1
ATOM 2408 N N . VAL B 1 57 ? -0.281 -27.281 7.957 1 98.62 57 VAL B N 1
ATOM 2409 C CA . VAL B 1 57 ? 0.145 -26.359 6.906 1 98.62 57 VAL B CA 1
ATOM 2410 C C . VAL B 1 57 ? 0.677 -27.156 5.715 1 98.62 57 VAL B C 1
ATOM 2412 O O . VAL B 1 57 ? 1.479 -28.078 5.883 1 98.62 57 VAL B O 1
ATOM 2415 N N . ALA B 1 58 ? 0.187 -26.797 4.5 1 98.69 58 ALA B N 1
ATOM 2416 C CA . ALA B 1 58 ? 0.658 -27.438 3.271 1 98.69 58 ALA B CA 1
ATOM 2417 C C . ALA B 1 58 ? 1.185 -26.391 2.287 1 98.69 58 ALA B C 1
ATOM 2419 O O . ALA B 1 58 ? 0.636 -25.297 2.186 1 98.69 58 ALA B O 1
ATOM 2420 N N . GLY B 1 59 ? 2.252 -26.719 1.65 1 98.56 59 GLY B N 1
ATOM 2421 C CA . GLY B 1 59 ? 2.771 -25.953 0.522 1 98.56 59 GLY B CA 1
ATOM 2422 C C . GLY B 1 59 ? 2.582 -26.656 -0.808 1 98.56 59 GLY B C 1
ATOM 2423 O O . GLY B 1 59 ? 2.961 -27.828 -0.959 1 98.56 59 GLY B O 1
ATOM 2424 N N . ILE B 1 60 ? 1.954 -25.953 -1.757 1 98.62 60 ILE B N 1
ATOM 2425 C CA . ILE B 1 60 ? 1.687 -26.5 -3.082 1 98.62 60 ILE B CA 1
ATOM 2426 C C . ILE B 1 60 ? 2.49 -25.734 -4.129 1 98.62 60 ILE B C 1
ATOM 2428 O O . ILE B 1 60 ? 2.473 -24.516 -4.156 1 98.62 60 ILE B O 1
ATOM 2432 N N . ASP B 1 61 ? 3.188 -26.453 -4.93 1 97.75 61 ASP B N 1
ATOM 2433 C CA . ASP B 1 61 ? 3.906 -25.844 -6.039 1 97.75 61 ASP B CA 1
ATOM 2434 C C . ASP B 1 61 ? 4.02 -26.797 -7.223 1 97.75 61 ASP B C 1
ATOM 2436 O O . ASP B 1 61 ? 4.031 -28.016 -7.039 1 97.75 61 ASP B O 1
ATOM 2440 N N . SER B 1 62 ? 4.109 -26.219 -8.406 1 96.62 62 SER B N 1
ATOM 2441 C CA . SER B 1 62 ? 4.203 -27.047 -9.602 1 96.62 62 SER B CA 1
ATOM 2442 C C . SER B 1 62 ? 5.625 -27.547 -9.82 1 96.62 62 SER B C 1
ATOM 2444 O O . SER B 1 62 ? 5.848 -28.516 -10.562 1 96.62 62 SER B 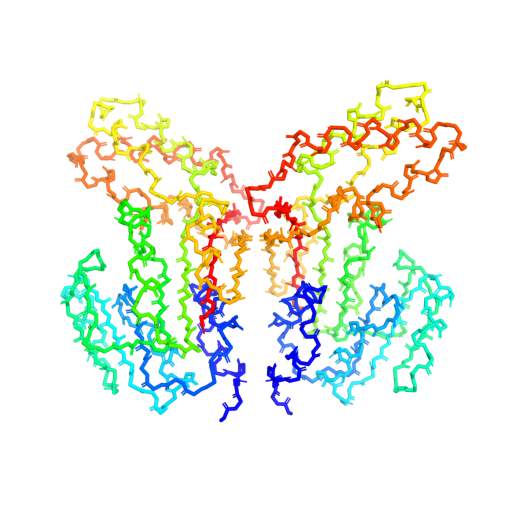O 1
ATOM 2446 N N . SER B 1 63 ? 6.613 -26.922 -9.258 1 94.25 63 SER B N 1
ATOM 2447 C CA . SER B 1 63 ? 8.023 -27.234 -9.484 1 94.25 63 SER B CA 1
ATOM 2448 C C . SER B 1 63 ? 8.531 -28.25 -8.461 1 94.25 63 SER B C 1
ATOM 2450 O O . SER B 1 63 ? 8.625 -27.953 -7.273 1 94.25 63 SER B O 1
ATOM 2452 N N . ALA B 1 64 ? 8.945 -29.391 -8.977 1 94.62 64 ALA B N 1
ATOM 2453 C CA . ALA B 1 64 ? 9.539 -30.422 -8.109 1 94.62 64 ALA B CA 1
ATOM 2454 C C . ALA B 1 64 ? 10.836 -29.922 -7.477 1 94.62 64 ALA B C 1
ATOM 2456 O O . ALA B 1 64 ? 11.133 -30.234 -6.324 1 94.62 64 ALA B O 1
ATOM 2457 N N . GLU B 1 65 ? 11.555 -29.156 -8.234 1 93.31 65 GLU B N 1
ATOM 2458 C CA . GLU B 1 65 ? 12.82 -28.609 -7.758 1 93.31 65 GLU B CA 1
ATOM 2459 C C . GLU B 1 65 ? 12.602 -27.672 -6.574 1 93.31 65 GLU B C 1
ATOM 2461 O O . GLU B 1 65 ? 13.328 -27.734 -5.582 1 93.31 65 GLU B O 1
ATOM 2466 N N . MET B 1 66 ? 11.672 -26.781 -6.676 1 93.25 66 MET B N 1
ATOM 2467 C CA . MET B 1 66 ? 11.344 -25.859 -5.594 1 93.25 66 MET B CA 1
ATOM 2468 C C . MET B 1 66 ? 10.93 -26.609 -4.34 1 93.25 66 MET B C 1
ATOM 2470 O O . MET B 1 66 ? 11.367 -26.297 -3.236 1 93.25 66 MET B O 1
ATOM 2474 N N . LEU B 1 67 ? 10.148 -27.625 -4.547 1 94.94 67 LEU B N 1
ATOM 2475 C CA . LEU B 1 67 ? 9.633 -28.391 -3.406 1 94.94 67 LEU B CA 1
ATOM 2476 C C . LEU B 1 67 ? 10.742 -29.188 -2.736 1 94.94 67 LEU B C 1
ATOM 2478 O O . LEU B 1 67 ? 10.75 -29.344 -1.516 1 94.94 67 LEU B O 1
ATOM 2482 N N . ALA B 1 68 ? 11.641 -29.688 -3.543 1 94.81 68 ALA B N 1
ATOM 2483 C CA . ALA B 1 68 ? 12.789 -30.375 -2.977 1 94.81 68 ALA B CA 1
ATOM 2484 C C . ALA B 1 68 ? 13.602 -29.453 -2.078 1 94.81 68 ALA B C 1
ATOM 2486 O O . ALA B 1 68 ? 14.008 -29.844 -0.98 1 94.81 68 ALA B O 1
ATOM 2487 N N . ALA B 1 69 ? 13.766 -28.266 -2.561 1 93.62 69 ALA B N 1
ATOM 2488 C CA . ALA B 1 69 ? 14.469 -27.266 -1.766 1 93.62 69 ALA B CA 1
ATOM 2489 C C . ALA B 1 69 ? 13.703 -26.938 -0.486 1 93.62 69 ALA B C 1
ATOM 2491 O O . ALA B 1 69 ? 14.305 -26.781 0.582 1 93.62 69 ALA B O 1
ATOM 2492 N N . ALA B 1 70 ? 12.445 -26.812 -0.55 1 93.19 70 ALA B N 1
ATOM 2493 C CA . ALA B 1 70 ? 11.609 -26.5 0.603 1 93.19 70 ALA B CA 1
ATOM 2494 C C . ALA B 1 70 ? 11.688 -27.609 1.649 1 93.19 70 ALA B C 1
ATOM 2496 O O . ALA B 1 70 ? 11.672 -27.344 2.852 1 93.19 70 ALA B O 1
ATOM 2497 N N . ALA B 1 71 ? 11.828 -28.797 1.188 1 93.94 71 ALA B N 1
ATOM 2498 C CA . ALA B 1 71 ? 11.781 -29.969 2.053 1 93.94 71 ALA B CA 1
ATOM 2499 C C . ALA B 1 71 ? 13.133 -30.219 2.711 1 93.94 71 ALA B C 1
ATOM 2501 O O . ALA B 1 71 ? 13.258 -31.094 3.578 1 93.94 71 ALA B O 1
ATOM 2502 N N . GLU B 1 72 ? 14.078 -29.5 2.217 1 92.25 72 GLU B N 1
ATOM 2503 C CA . GLU B 1 72 ? 15.422 -29.703 2.76 1 92.25 72 GLU B CA 1
ATOM 2504 C C . GLU B 1 72 ? 15.453 -29.438 4.262 1 92.25 72 GLU B C 1
ATOM 2506 O O . GLU B 1 72 ? 16.141 -30.141 5.004 1 92.25 72 GLU B O 1
ATOM 2511 N N . GLN B 1 73 ? 14.781 -28.406 4.648 1 88.31 73 GLN B N 1
ATOM 2512 C CA . GLN B 1 73 ? 14.703 -28.125 6.074 1 88.31 73 GLN B CA 1
ATOM 2513 C C . GLN B 1 73 ? 13.523 -28.844 6.723 1 88.31 73 GLN B C 1
ATOM 2515 O O . GLN B 1 73 ? 12.375 -28.672 6.297 1 88.31 73 GLN B O 1
ATOM 2520 N N . PRO B 1 74 ? 13.836 -29.703 7.695 1 87.5 74 PRO B N 1
ATOM 2521 C CA . PRO B 1 74 ? 12.758 -30.438 8.352 1 87.5 74 PRO B CA 1
ATOM 2522 C C . PRO B 1 74 ? 11.688 -29.516 8.938 1 87.5 74 PRO B C 1
ATOM 2524 O O . PRO B 1 74 ? 12.008 -28.453 9.461 1 87.5 74 PRO B O 1
ATOM 2527 N N . SER B 1 75 ? 10.477 -29.859 8.695 1 91.69 75 SER B N 1
ATOM 2528 C CA . SER B 1 75 ? 9.312 -29.156 9.219 1 91.69 75 SER B CA 1
ATOM 2529 C C . SER B 1 75 ? 8.078 -30.047 9.211 1 91.69 75 SER B C 1
ATOM 2531 O O . SER B 1 75 ? 8.117 -31.156 8.688 1 91.69 75 SER B O 1
ATOM 2533 N N . ALA B 1 76 ? 7.059 -29.609 9.875 1 95.62 76 ALA B N 1
ATOM 2534 C CA . ALA B 1 76 ? 5.797 -30.344 9.891 1 95.62 76 ALA B CA 1
ATOM 2535 C C . ALA B 1 76 ? 4.949 -30 8.672 1 95.62 76 ALA B C 1
ATOM 2537 O O . ALA B 1 76 ? 3.832 -30.5 8.523 1 95.62 76 ALA B O 1
ATOM 2538 N N . ILE B 1 77 ? 5.48 -29.219 7.824 1 98 77 ILE B N 1
ATOM 2539 C CA . ILE B 1 77 ? 4.758 -28.766 6.641 1 98 77 ILE B CA 1
ATOM 2540 C C . ILE B 1 77 ? 4.668 -29.891 5.621 1 98 77 ILE B C 1
ATOM 2542 O O . ILE B 1 77 ? 5.648 -30.609 5.387 1 98 77 ILE B O 1
ATOM 2546 N N . SER B 1 78 ? 3.516 -30.109 5.039 1 98 78 SER B N 1
ATOM 2547 C CA . SER B 1 78 ? 3.348 -31.062 3.943 1 98 78 SER B CA 1
ATOM 2548 C C . SER B 1 78 ? 3.588 -30.406 2.592 1 98 78 SER B C 1
ATOM 2550 O O . SER B 1 78 ? 2.953 -29.391 2.271 1 98 78 SER B O 1
ATOM 2552 N N . TRP B 1 79 ? 4.48 -30.938 1.85 1 97.81 79 TRP B N 1
ATOM 2553 C CA . TRP B 1 79 ? 4.793 -30.406 0.524 1 97.81 79 TRP B CA 1
ATOM 2554 C C . TRP B 1 79 ? 4.207 -31.297 -0.566 1 97.81 79 TRP B C 1
ATOM 2556 O O . TRP B 1 79 ? 4.395 -32.5 -0.549 1 97.81 79 TRP B O 1
ATOM 2566 N N . SER B 1 80 ? 3.488 -30.734 -1.495 1 97.62 80 SER B N 1
ATOM 2567 C CA . SER B 1 80 ? 2.881 -31.5 -2.572 1 97.62 80 SER B CA 1
ATOM 2568 C C . SER B 1 80 ? 3.01 -30.781 -3.91 1 97.62 80 SER B C 1
ATOM 2570 O O . SER B 1 80 ? 2.818 -29.562 -3.988 1 97.62 80 SER B O 1
ATOM 2572 N N . GLN B 1 81 ? 3.301 -31.562 -4.902 1 97.75 81 GLN B N 1
ATOM 2573 C CA . GLN B 1 81 ? 3.41 -31.016 -6.25 1 97.75 81 GLN B CA 1
ATOM 2574 C C . GLN B 1 81 ? 2.047 -30.969 -6.934 1 97.75 81 GLN B C 1
ATOM 2576 O O . GLN B 1 81 ? 1.37 -31.984 -7.051 1 97.75 81 GLN B O 1
ATOM 2581 N N . ALA B 1 82 ? 1.625 -29.797 -7.359 1 97.75 82 ALA B N 1
ATOM 2582 C CA . ALA B 1 82 ? 0.394 -29.641 -8.133 1 97.75 82 ALA B CA 1
ATOM 2583 C C . ALA B 1 82 ? 0.382 -28.297 -8.875 1 97.75 82 ALA B C 1
ATOM 2585 O O . ALA B 1 82 ? 1.101 -27.375 -8.508 1 97.75 82 ALA B O 1
ATOM 2586 N N . ASP B 1 83 ? -0.411 -28.281 -9.906 1 96.75 83 ASP B N 1
ATOM 2587 C CA . ASP B 1 83 ? -0.701 -27.047 -10.617 1 96.75 83 ASP B CA 1
ATOM 2588 C C . ASP B 1 83 ? -1.818 -26.266 -9.922 1 96.75 83 ASP B C 1
ATOM 2590 O O . ASP B 1 83 ? -2.908 -26.797 -9.703 1 96.75 83 ASP B O 1
ATOM 2594 N N . ALA B 1 84 ? -1.541 -25.031 -9.633 1 95.62 84 ALA B N 1
ATOM 2595 C CA . ALA B 1 84 ? -2.508 -24.203 -8.906 1 95.62 84 ALA B CA 1
ATOM 2596 C C . ALA B 1 84 ? -3.799 -24.047 -9.703 1 95.62 84 ALA B C 1
ATOM 2598 O O . ALA B 1 84 ? -4.879 -23.891 -9.125 1 95.62 84 ALA B O 1
ATOM 2599 N N . GLY B 1 85 ? -3.723 -24.078 -11.008 1 96.12 85 GLY B N 1
ATOM 2600 C CA . GLY B 1 85 ? -4.887 -23.922 -11.867 1 96.12 85 GLY B CA 1
ATOM 2601 C C . GLY B 1 85 ? -5.859 -25.078 -11.781 1 96.12 85 GLY B C 1
ATOM 2602 O O . GLY B 1 85 ? -7.043 -24.922 -12.086 1 96.12 85 GLY B O 1
ATOM 2603 N N . THR B 1 86 ? -5.344 -26.203 -11.336 1 95.88 86 THR B N 1
ATOM 2604 C CA . THR B 1 86 ? -6.207 -27.375 -11.328 1 95.88 86 THR B CA 1
ATOM 2605 C C . THR B 1 86 ? -6.258 -28.016 -9.945 1 95.88 86 THR B C 1
ATOM 2607 O O . THR B 1 86 ? -7.055 -28.922 -9.695 1 95.88 86 THR B O 1
ATOM 2610 N N . TRP B 1 87 ? -5.43 -27.531 -9.117 1 97.69 87 TRP B N 1
ATOM 2611 C CA . TRP B 1 87 ? -5.355 -28.062 -7.762 1 97.69 87 TRP B CA 1
ATOM 2612 C C . TRP B 1 87 ? -6.707 -27.969 -7.062 1 97.69 87 TRP B C 1
ATOM 2614 O O . TRP B 1 87 ? -7.41 -26.969 -7.191 1 97.69 87 TRP B O 1
ATOM 2624 N N . THR B 1 88 ? -7.059 -29.047 -6.305 1 98.12 88 THR B N 1
ATOM 2625 C CA . THR B 1 88 ? -8.242 -29.094 -5.453 1 98.12 88 THR B CA 1
ATOM 2626 C C . THR B 1 88 ? -7.898 -29.688 -4.086 1 98.12 88 THR B C 1
ATOM 2628 O O . THR B 1 88 ? -7.23 -30.719 -3.996 1 98.12 88 THR B O 1
ATOM 2631 N N . PRO B 1 89 ? -8.328 -29.031 -3.078 1 98.12 89 PRO B N 1
ATOM 2632 C CA . PRO B 1 89 ? -8.078 -29.609 -1.756 1 98.12 89 PRO B CA 1
ATOM 2633 C C . PRO B 1 89 ? -8.969 -30.797 -1.456 1 98.12 89 PRO B C 1
ATOM 2635 O O . PRO B 1 89 ? -10.047 -30.938 -2.051 1 98.12 89 PRO B O 1
ATOM 2638 N N . THR B 1 90 ? -8.531 -31.641 -0.476 1 96.31 90 THR B N 1
ATOM 2639 C CA . THR B 1 90 ? -9.297 -32.812 -0.087 1 96.31 90 THR B CA 1
ATOM 2640 C C . THR B 1 90 ? -10.398 -32.438 0.896 1 96.31 90 THR B C 1
ATOM 2642 O O . THR B 1 90 ? -11.352 -33.188 1.094 1 96.31 90 THR B O 1
ATOM 2645 N N . ALA B 1 91 ? -10.281 -31.344 1.523 1 97.44 91 ALA B N 1
ATOM 2646 C CA . ALA B 1 91 ? -11.242 -30.781 2.463 1 97.44 91 ALA B CA 1
ATOM 2647 C C . ALA B 1 91 ? -11.18 -29.25 2.447 1 97.44 91 ALA B C 1
ATOM 2649 O O . ALA B 1 91 ? -10.203 -28.672 1.976 1 97.44 91 ALA B O 1
ATOM 2650 N N . PRO B 1 92 ? -12.234 -28.594 2.953 1 98.19 92 PRO B N 1
ATOM 2651 C CA . PRO B 1 92 ? -12.211 -27.141 2.988 1 98.19 92 PRO B CA 1
ATOM 2652 C C . PRO B 1 92 ? -11.016 -26.578 3.762 1 98.19 92 PRO B C 1
ATOM 2654 O O . PRO B 1 92 ? -10.57 -27.203 4.738 1 98.19 92 PRO B O 1
ATOM 2657 N N . VAL B 1 93 ? -10.594 -25.453 3.32 1 98.69 93 VAL B N 1
ATOM 2658 C CA . VAL B 1 93 ? -9.398 -24.812 3.857 1 98.69 93 VAL B CA 1
ATOM 2659 C C . VAL B 1 93 ? -9.789 -23.578 4.676 1 98.69 93 VAL B C 1
ATOM 2661 O O . VAL B 1 93 ? -10.68 -22.828 4.285 1 98.69 93 VAL B O 1
ATOM 2664 N N . ASP B 1 94 ? -9.133 -23.422 5.793 1 98.88 94 ASP B N 1
ATOM 2665 C CA . ASP B 1 94 ? -9.43 -22.266 6.633 1 98.88 94 ASP B CA 1
ATOM 2666 C C . ASP B 1 94 ? -8.703 -21.016 6.137 1 98.88 94 ASP B C 1
ATOM 2668 O O . ASP B 1 94 ? -9.234 -19.906 6.207 1 98.88 94 ASP B O 1
ATOM 2672 N N . VAL B 1 95 ? -7.473 -21.172 5.707 1 98.94 95 VAL B N 1
ATOM 2673 C CA . VAL B 1 95 ? -6.699 -20.078 5.109 1 98.94 95 VAL B CA 1
ATOM 2674 C C . VAL B 1 95 ? -6.039 -20.562 3.824 1 98.94 95 VAL B C 1
ATOM 2676 O O . VAL B 1 95 ? -5.215 -21.484 3.852 1 98.94 95 VAL B O 1
ATOM 2679 N N . LEU B 1 96 ? -6.461 -20.031 2.732 1 98.94 96 LEU B N 1
ATOM 2680 C CA . LEU B 1 96 ? -5.781 -20.219 1.455 1 98.94 96 LEU B CA 1
ATOM 2681 C C . LEU B 1 96 ? -4.957 -18.984 1.099 1 98.94 96 LEU B C 1
ATOM 2683 O O . LEU B 1 96 ? -5.516 -17.922 0.823 1 98.94 96 LEU B O 1
ATOM 2687 N N . PHE B 1 97 ? -3.682 -19.172 1.166 1 98.88 97 PHE B N 1
ATOM 2688 C CA . PHE B 1 97 ? -2.701 -18.109 0.994 1 98.88 97 PHE B CA 1
ATOM 2689 C C . PHE B 1 97 ? -1.941 -18.281 -0.316 1 98.88 97 PHE B C 1
ATOM 2691 O O . PHE B 1 97 ? -1.505 -19.375 -0.646 1 98.88 97 PHE B O 1
ATOM 2698 N N . SER B 1 98 ? -1.832 -17.234 -1.111 1 98.81 98 SER B N 1
ATOM 2699 C CA . SER B 1 98 ? -1.019 -17.25 -2.322 1 98.81 98 SER B CA 1
ATOM 2700 C C . SER B 1 98 ? -0.295 -15.922 -2.518 1 98.81 98 SER B C 1
ATOM 2702 O O . SER B 1 98 ? -0.932 -14.875 -2.656 1 98.81 98 SER B O 1
ATOM 2704 N N . ASN B 1 99 ? 0.95 -15.992 -2.51 1 97.94 99 ASN B N 1
ATOM 2705 C CA . ASN B 1 99 ? 1.795 -14.805 -2.631 1 97.94 99 ASN B CA 1
ATOM 2706 C C . ASN B 1 99 ? 2.723 -14.906 -3.84 1 97.94 99 ASN B C 1
ATOM 2708 O O . ASN B 1 99 ? 3.641 -15.727 -3.859 1 97.94 99 ASN B O 1
ATOM 2712 N N . ALA B 1 100 ? 2.459 -14.023 -4.844 1 94.88 100 ALA B N 1
ATOM 2713 C CA . ALA B 1 100 ? 3.311 -13.891 -6.023 1 94.88 100 ALA B CA 1
ATOM 2714 C C . ALA B 1 100 ? 3.369 -15.203 -6.805 1 94.88 100 ALA B C 1
ATOM 2716 O O . ALA B 1 100 ? 4.449 -15.656 -7.188 1 94.88 100 ALA B O 1
ATOM 2717 N N . ALA B 1 101 ? 2.205 -15.758 -7.105 1 95.81 101 ALA B N 1
ATOM 2718 C CA . ALA B 1 101 ? 2.174 -17.031 -7.805 1 95.81 101 ALA B CA 1
ATOM 2719 C C . ALA B 1 101 ? 1.075 -17.062 -8.867 1 95.81 101 ALA B C 1
ATOM 2721 O O . ALA B 1 101 ? 1.306 -17.484 -10 1 95.81 101 ALA B O 1
ATOM 2722 N N . LEU B 1 102 ? -0.093 -16.516 -8.547 1 97.25 102 LEU B N 1
ATOM 2723 C CA . LEU B 1 102 ? -1.262 -16.719 -9.398 1 97.25 102 LEU B CA 1
ATOM 2724 C C . LEU B 1 102 ? -1.185 -15.836 -10.641 1 97.25 102 LEU B C 1
ATOM 2726 O O . LEU B 1 102 ? -1.912 -16.062 -11.609 1 97.25 102 LEU B O 1
ATOM 2730 N N . HIS B 1 103 ? -0.271 -14.82 -10.609 1 94 103 HIS B N 1
ATOM 2731 C CA . HIS B 1 103 ? -0.102 -13.969 -11.781 1 94 103 HIS B CA 1
ATOM 2732 C C . HIS B 1 103 ? 0.491 -14.75 -12.953 1 94 103 HIS B C 1
ATOM 2734 O O . HIS B 1 103 ? 0.492 -14.273 -14.086 1 94 103 HIS B O 1
ATOM 2740 N N . TRP B 1 104 ? 0.924 -15.961 -12.758 1 90.25 104 TRP B N 1
ATOM 2741 C CA . TRP B 1 104 ? 1.48 -16.797 -13.812 1 90.25 104 TRP B CA 1
ATOM 2742 C C . TRP B 1 104 ? 0.379 -17.578 -14.523 1 90.25 104 TRP B C 1
ATOM 2744 O O . TRP B 1 104 ? 0.639 -18.281 -15.508 1 90.25 104 TRP B O 1
ATOM 2754 N N . LEU B 1 105 ? -0.774 -17.5 -13.977 1 93.06 105 LEU B N 1
ATOM 2755 C CA . LEU B 1 105 ? -1.907 -18.219 -14.547 1 93.06 105 LEU B CA 1
ATOM 2756 C C . LEU B 1 105 ? -2.865 -17.266 -15.25 1 93.06 105 LEU B C 1
ATOM 2758 O O . LEU B 1 105 ? -3.039 -16.125 -14.828 1 93.06 105 LEU B O 1
ATOM 2762 N N . ASP B 1 106 ? -3.516 -17.766 -16.25 1 91.56 106 ASP B N 1
ATOM 2763 C CA . ASP B 1 106 ? -4.57 -17.031 -16.938 1 91.56 106 ASP B CA 1
ATOM 2764 C C . ASP B 1 106 ? -5.945 -17.375 -16.359 1 91.56 106 ASP B C 1
ATOM 2766 O O . ASP B 1 106 ? -6.043 -18.078 -15.352 1 91.56 106 ASP B O 1
ATOM 2770 N N . ASP B 1 107 ? -6.973 -16.812 -16.844 1 95.31 107 ASP B N 1
ATOM 2771 C CA . ASP B 1 107 ? -8.367 -17.172 -16.609 1 95.31 107 ASP B CA 1
ATOM 2772 C C . ASP B 1 107 ? -8.758 -16.906 -15.156 1 95.31 107 ASP B C 1
ATOM 2774 O O . ASP B 1 107 ? -9.352 -17.781 -14.5 1 95.31 107 ASP B O 1
ATOM 2778 N N . HIS B 1 108 ? -8.32 -15.75 -14.625 1 97.81 108 HIS B N 1
ATOM 2779 C CA . HIS B 1 108 ? -8.656 -15.398 -13.25 1 97.81 108 HIS B CA 1
ATOM 2780 C C . HIS B 1 108 ? -10.164 -15.328 -13.047 1 97.81 108 HIS B C 1
ATOM 2782 O O . HIS B 1 108 ? -10.656 -15.57 -11.945 1 97.81 108 HIS B O 1
ATOM 2788 N N . GLU B 1 109 ? -10.914 -15.07 -14.094 1 97.38 109 GLU B N 1
ATOM 2789 C CA . GLU B 1 109 ? -12.367 -14.977 -14.008 1 97.38 109 GLU B CA 1
ATOM 2790 C C . GLU B 1 109 ? -12.977 -16.281 -13.5 1 97.38 109 GLU B C 1
ATOM 2792 O O . GLU B 1 109 ? -14.023 -16.266 -12.844 1 97.38 109 GLU B O 1
ATOM 2797 N N . ASN B 1 110 ? -12.297 -17.375 -13.789 1 97.62 110 ASN B N 1
ATOM 2798 C CA . ASN B 1 110 ? -12.773 -18.672 -13.328 1 97.62 110 ASN B CA 1
ATOM 2799 C C . ASN B 1 110 ? -11.969 -19.172 -12.133 1 97.62 110 ASN B C 1
ATOM 2801 O O . ASN B 1 110 ? -12.508 -19.828 -11.234 1 97.62 110 ASN B O 1
ATOM 2805 N N . LEU B 1 111 ? -10.703 -18.859 -12.109 1 98.19 111 LEU B N 1
ATOM 2806 C CA . LEU B 1 111 ? -9.797 -19.359 -11.086 1 98.19 111 LEU B CA 1
ATOM 2807 C C . LEU B 1 111 ? -10.188 -18.844 -9.703 1 98.19 111 LEU B C 1
ATOM 2809 O O . LEU B 1 111 ? -10.289 -19.625 -8.75 1 98.19 111 LEU B O 1
ATOM 2813 N N . PHE B 1 112 ? -10.43 -17.562 -9.555 1 98.56 112 PHE B N 1
ATOM 2814 C CA . PHE B 1 112 ? -10.617 -16.953 -8.242 1 98.56 112 PHE B CA 1
ATOM 2815 C C . PHE B 1 112 ? -11.922 -17.406 -7.609 1 98.56 112 PHE B C 1
ATOM 2817 O O . PHE B 1 112 ? -11.953 -17.812 -6.445 1 98.56 112 PHE B O 1
ATOM 2824 N N . PRO B 1 113 ? -13.055 -17.438 -8.398 1 98.19 113 PRO B N 1
ATOM 2825 C CA . PRO B 1 113 ? -14.266 -18.031 -7.816 1 98.19 113 PRO B CA 1
ATOM 2826 C C . PRO B 1 113 ? -14.086 -19.484 -7.422 1 98.19 113 PRO B C 1
ATOM 2828 O O . PRO B 1 113 ? -14.617 -19.922 -6.395 1 98.19 113 PRO B O 1
ATOM 2831 N N . ARG B 1 114 ? -13.367 -20.188 -8.195 1 98.19 114 ARG B N 1
ATOM 2832 C CA . ARG B 1 114 ? -13.094 -21.594 -7.871 1 98.19 114 ARG B CA 1
ATOM 2833 C C . ARG B 1 114 ? -12.32 -21.703 -6.562 1 98.19 114 ARG B C 1
ATOM 2835 O O . ARG B 1 114 ? -12.703 -22.484 -5.68 1 98.19 114 ARG B O 1
ATOM 2842 N N . LEU B 1 115 ? -11.281 -20.938 -6.402 1 98.62 115 LEU B N 1
ATOM 2843 C CA . LEU B 1 115 ? -10.492 -20.953 -5.176 1 98.62 115 LEU B CA 1
ATOM 2844 C C . LEU B 1 115 ? -11.336 -20.531 -3.977 1 98.62 115 LEU B C 1
ATOM 2846 O O . LEU B 1 115 ? -11.227 -21.125 -2.898 1 98.62 115 LEU B O 1
ATOM 2850 N N . ALA B 1 116 ? -12.18 -19.531 -4.18 1 98.5 116 ALA B N 1
ATOM 2851 C CA . ALA B 1 116 ? -13.078 -19.078 -3.123 1 98.5 116 ALA B CA 1
ATOM 2852 C C . ALA B 1 116 ? -13.977 -20.203 -2.645 1 98.5 116 ALA B C 1
ATOM 2854 O O . ALA B 1 116 ? -14.305 -20.297 -1.457 1 98.5 116 ALA B O 1
ATOM 2855 N N . GLY B 1 117 ? -14.305 -21.078 -3.543 1 98.12 117 GLY B N 1
ATOM 2856 C CA . GLY B 1 117 ? -15.18 -22.203 -3.238 1 98.12 117 GLY B CA 1
ATOM 2857 C C . GLY B 1 117 ? -14.531 -23.25 -2.35 1 98.12 117 GLY B C 1
ATOM 2858 O O . GLY B 1 117 ? -15.211 -24.094 -1.78 1 98.12 117 GLY B O 1
ATOM 2859 N N . PHE B 1 118 ? -13.234 -23.156 -2.193 1 98.62 118 PHE B N 1
ATOM 2860 C CA . PHE B 1 118 ? -12.5 -24.141 -1.399 1 98.62 118 PHE B CA 1
ATOM 2861 C C . PHE B 1 118 ? -12.438 -23.703 0.061 1 98.62 118 PHE B C 1
ATOM 2863 O O . PHE B 1 118 ? -12.016 -24.484 0.922 1 98.62 118 PHE B O 1
ATOM 2870 N N . ILE B 1 119 ? -12.859 -22.453 0.368 1 98.75 119 ILE B N 1
ATOM 2871 C CA . ILE B 1 119 ? -12.641 -21.891 1.692 1 98.75 119 ILE B CA 1
ATOM 2872 C C . ILE B 1 119 ? -13.758 -22.312 2.633 1 98.75 119 ILE B C 1
ATOM 2874 O O . ILE B 1 119 ? -14.938 -22.25 2.277 1 98.75 119 ILE B O 1
ATOM 2878 N N . ALA B 1 120 ? -13.43 -22.75 3.822 1 98.44 120 ALA B N 1
ATOM 2879 C CA . ALA B 1 120 ? -14.383 -23.109 4.859 1 98.44 120 ALA B CA 1
ATOM 2880 C C . ALA B 1 120 ? -15.141 -21.891 5.371 1 98.44 120 ALA B C 1
ATOM 2882 O O . ALA B 1 120 ? -14.625 -20.766 5.301 1 98.44 120 ALA B O 1
ATOM 2883 N N . PRO B 1 121 ? -16.375 -22.172 5.887 1 97.5 121 PRO B N 1
ATOM 2884 C CA . PRO B 1 121 ? -17.016 -21.047 6.586 1 97.5 121 PRO B CA 1
ATOM 2885 C C . PRO B 1 121 ? -16.141 -20.453 7.68 1 97.5 121 PRO B C 1
ATOM 2887 O O . PRO B 1 121 ? -15.555 -21.188 8.484 1 97.5 121 PRO B O 1
ATOM 2890 N N . GLY B 1 122 ? -16.031 -19.172 7.602 1 97.88 122 GLY B N 1
ATOM 2891 C CA . GLY B 1 122 ? -15.18 -18.5 8.578 1 97.88 122 GLY B CA 1
ATOM 2892 C C . GLY B 1 122 ? -13.734 -18.391 8.141 1 97.88 122 GLY B C 1
ATOM 2893 O O . GLY B 1 122 ? -12.914 -17.781 8.836 1 97.88 122 GLY B O 1
ATOM 2894 N N . GLY B 1 123 ? -13.461 -18.938 6.934 1 98.75 123 GLY B N 1
ATOM 2895 C CA . GLY B 1 123 ? -12.086 -18.953 6.445 1 98.75 123 GLY B CA 1
ATOM 2896 C C . GLY B 1 123 ? -11.758 -17.734 5.59 1 98.75 123 GLY B C 1
ATOM 2897 O O . GLY B 1 123 ? -12.578 -16.828 5.453 1 98.75 123 GLY B O 1
ATOM 2898 N N . THR B 1 124 ? -10.484 -17.75 5.066 1 98.88 124 THR B N 1
ATOM 2899 C CA . THR B 1 124 ? -9.984 -16.578 4.359 1 98.88 124 THR B CA 1
ATOM 2900 C C . THR B 1 124 ? -9.195 -17 3.117 1 98.88 124 THR B C 1
ATOM 2902 O O . THR B 1 124 ? -8.414 -17.938 3.158 1 98.88 124 THR B O 1
ATOM 2905 N N . LEU B 1 125 ? -9.508 -16.344 2.004 1 98.94 125 LEU B N 1
ATOM 2906 C CA . LEU B 1 125 ? -8.641 -16.344 0.83 1 98.94 125 LEU B CA 1
ATOM 2907 C C . LEU B 1 125 ? -7.762 -15.094 0.812 1 98.94 125 LEU B C 1
ATOM 2909 O O . LEU B 1 125 ? -8.273 -13.977 0.82 1 98.94 125 LEU B O 1
ATOM 2913 N N . ALA B 1 126 ? -6.43 -15.234 0.884 1 98.94 126 ALA B N 1
ATOM 2914 C CA . ALA B 1 126 ? -5.477 -14.125 0.862 1 98.94 126 ALA B CA 1
ATOM 2915 C C . ALA B 1 126 ? -4.512 -14.258 -0.312 1 98.94 126 ALA B C 1
ATOM 2917 O O . ALA B 1 126 ? -3.762 -15.234 -0.401 1 98.94 126 ALA B O 1
ATOM 2918 N N . VAL B 1 127 ? -4.527 -13.219 -1.188 1 98.88 127 VAL B N 1
ATOM 2919 C CA . VAL B 1 127 ? -3.742 -13.305 -2.414 1 98.88 127 VAL B CA 1
ATOM 2920 C C . VAL B 1 127 ? -2.977 -12 -2.633 1 98.88 127 VAL B C 1
ATOM 2922 O O . VAL B 1 127 ? -3.523 -10.914 -2.436 1 98.88 127 VAL B O 1
ATOM 2925 N N . GLN B 1 128 ? -1.769 -12.102 -2.979 1 98.69 128 GLN B N 1
ATOM 2926 C CA . GLN B 1 128 ? -0.945 -10.984 -3.428 1 98.69 128 GLN B CA 1
ATOM 2927 C C . GLN B 1 128 ? -0.253 -11.312 -4.75 1 98.69 128 GLN B C 1
ATOM 2929 O O . GLN B 1 128 ? 0.258 -12.414 -4.934 1 98.69 128 GLN B O 1
ATOM 2934 N N . MET B 1 129 ? -0.302 -10.375 -5.719 1 97.5 129 MET B N 1
ATOM 2935 C CA . MET B 1 129 ? 0.33 -10.531 -7.027 1 97.5 129 MET B CA 1
ATOM 2936 C C . MET B 1 129 ? 1.032 -9.25 -7.453 1 97.5 129 MET B C 1
ATOM 2938 O O . MET B 1 129 ? 0.538 -8.148 -7.191 1 97.5 129 MET B O 1
ATOM 2942 N N . PRO B 1 130 ? 2.172 -9.406 -8.117 1 95 130 PRO B N 1
ATOM 2943 C CA . PRO B 1 130 ? 2.67 -8.211 -8.797 1 95 130 PRO B CA 1
ATOM 2944 C C . PRO B 1 130 ? 1.632 -7.59 -9.727 1 95 130 PRO B C 1
ATOM 2946 O O . PRO B 1 130 ? 0.877 -8.305 -10.391 1 95 130 PRO B O 1
ATOM 2949 N N . HIS B 1 131 ? 1.471 -6.332 -9.688 1 96.25 131 HIS B N 1
ATOM 2950 C CA . HIS B 1 131 ? 0.595 -5.574 -10.578 1 96.25 131 HIS B CA 1
ATOM 2951 C C . HIS B 1 131 ? 1.314 -4.363 -11.156 1 96.25 131 HIS B C 1
ATOM 2953 O O . HIS B 1 131 ? 0.807 -3.24 -11.094 1 96.25 131 HIS B O 1
ATOM 2959 N N . ASN B 1 132 ? 2.457 -4.609 -11.812 1 92.12 132 ASN B N 1
ATOM 2960 C CA . ASN B 1 132 ? 3.381 -3.562 -12.234 1 92.12 132 ASN B CA 1
ATOM 2961 C C . ASN B 1 132 ? 3.377 -3.391 -13.75 1 92.12 132 ASN B C 1
ATOM 2963 O O . ASN B 1 132 ? 4.262 -2.736 -14.305 1 92.12 132 ASN B O 1
ATOM 2967 N N . HIS B 1 133 ? 2.41 -3.842 -14.461 1 87.81 133 HIS B N 1
ATOM 2968 C CA . HIS B 1 133 ? 2.408 -3.914 -15.914 1 87.81 133 HIS B CA 1
ATOM 2969 C C . HIS B 1 133 ? 2.268 -2.527 -16.531 1 87.81 133 HIS B C 1
ATOM 2971 O O . HIS B 1 133 ? 2.604 -2.328 -17.703 1 87.81 133 HIS B O 1
ATOM 2977 N N . TYR B 1 134 ? 1.84 -1.565 -15.773 1 87.94 134 TYR B N 1
ATOM 2978 C CA . TYR B 1 134 ? 1.65 -0.226 -16.312 1 87.94 134 TYR B CA 1
ATOM 2979 C C . TYR B 1 134 ? 2.859 0.656 -16.031 1 87.94 134 TYR B C 1
ATOM 2981 O O . TYR B 1 134 ? 2.92 1.803 -16.484 1 87.94 134 TYR B O 1
ATOM 2989 N N . ALA B 1 135 ? 3.766 0.167 -15.344 1 92.94 135 ALA B N 1
ATOM 2990 C CA . ALA B 1 135 ? 4.973 0.92 -15.008 1 92.94 135 ALA B CA 1
ATOM 2991 C C . ALA B 1 135 ? 5.914 1.007 -16.203 1 92.94 135 ALA B C 1
ATOM 2993 O O . ALA B 1 135 ? 5.789 0.232 -17.156 1 92.94 135 ALA B O 1
ATOM 2994 N N . ALA B 1 136 ? 6.812 1.909 -16.125 1 93.69 136 ALA B N 1
ATOM 2995 C CA . ALA B 1 136 ? 7.762 2.145 -17.203 1 93.69 136 ALA B CA 1
ATOM 2996 C C . ALA B 1 136 ? 8.594 0.895 -17.484 1 93.69 136 ALA B C 1
ATOM 2998 O O . ALA B 1 136 ? 8.922 0.604 -18.625 1 93.69 136 ALA B O 1
ATOM 2999 N N . SER B 1 137 ? 8.922 0.135 -16.484 1 91.94 137 SER B N 1
ATOM 3000 C CA . SER B 1 137 ? 9.75 -1.058 -16.656 1 91.94 137 SER B CA 1
ATOM 3001 C C . SER B 1 137 ? 9.094 -2.053 -17.609 1 91.94 137 SER B C 1
ATOM 3003 O O . SER B 1 137 ? 9.773 -2.709 -18.406 1 91.94 137 SER B O 1
ATOM 3005 N N . HIS B 1 138 ? 7.781 -2.135 -17.547 1 90.25 138 HIS B N 1
ATOM 3006 C CA . HIS B 1 138 ? 7.047 -3.064 -18.391 1 90.25 138 HIS B CA 1
ATOM 3007 C C . HIS B 1 138 ? 6.707 -2.432 -19.75 1 90.25 138 HIS B C 1
ATOM 3009 O O . HIS B 1 138 ? 6.715 -3.109 -20.766 1 90.25 138 HIS B O 1
ATOM 3015 N N . GLY B 1 139 ? 6.418 -1.091 -19.688 1 90.19 139 GLY B N 1
ATOM 3016 C CA . GLY B 1 139 ? 6.215 -0.407 -20.953 1 90.19 139 GLY B CA 1
ATOM 3017 C C . GLY B 1 139 ? 7.402 -0.521 -21.891 1 90.19 139 GLY B C 1
ATOM 3018 O O . GLY B 1 139 ? 7.234 -0.777 -23.078 1 90.19 139 GLY B O 1
ATOM 3019 N N . VAL B 1 140 ? 8.523 -0.427 -21.375 1 93.06 140 VAL B N 1
ATOM 3020 C CA . VAL B 1 140 ? 9.734 -0.469 -22.188 1 93.06 140 VAL B CA 1
ATOM 3021 C C . VAL B 1 140 ? 9.984 -1.896 -22.672 1 93.06 140 VAL B C 1
ATOM 3023 O O . VAL B 1 140 ? 10.625 -2.105 -23.703 1 93.06 140 VAL B O 1
ATOM 3026 N N . MET B 1 141 ? 9.508 -2.918 -21.938 1 91.81 141 MET B N 1
ATOM 3027 C CA . MET B 1 141 ? 9.594 -4.301 -22.406 1 91.81 141 MET B CA 1
ATOM 3028 C C . MET B 1 141 ? 8.875 -4.469 -23.734 1 91.81 141 MET B C 1
ATOM 3030 O O . MET B 1 141 ? 9.414 -5.09 -24.656 1 91.81 141 MET B O 1
ATOM 3034 N N . ALA B 1 142 ? 7.703 -3.9 -23.75 1 90.19 142 ALA B N 1
ATOM 3035 C CA . ALA B 1 142 ? 6.934 -3.969 -25 1 90.19 142 ALA B CA 1
ATOM 3036 C C . ALA B 1 142 ? 7.637 -3.221 -26.125 1 90.19 142 ALA B C 1
ATOM 3038 O O . ALA B 1 142 ? 7.684 -3.701 -27.25 1 90.19 142 ALA B O 1
ATOM 3039 N N . GLU B 1 143 ? 8.148 -2.096 -25.828 1 93.44 143 GLU B N 1
ATOM 3040 C CA . GLU B 1 143 ? 8.867 -1.3 -26.812 1 93.44 143 GLU B CA 1
ATOM 3041 C C . GLU B 1 143 ? 10.102 -2.039 -27.328 1 93.44 143 GLU B C 1
ATOM 3043 O O . GLU B 1 143 ? 10.352 -2.068 -28.531 1 93.44 143 GLU B O 1
ATOM 3048 N N . ALA B 1 144 ? 10.812 -2.604 -26.438 1 95.44 144 ALA B N 1
ATOM 3049 C CA . ALA B 1 144 ? 12.016 -3.354 -26.797 1 95.44 144 ALA B CA 1
ATOM 3050 C C . ALA B 1 144 ? 11.656 -4.574 -27.641 1 95.44 144 ALA B C 1
ATOM 3052 O O . ALA B 1 144 ? 12.391 -4.941 -28.562 1 95.44 144 ALA B O 1
ATOM 3053 N N . ALA B 1 145 ? 10.602 -5.199 -27.312 1 94.25 145 ALA B N 1
ATOM 3054 C CA . ALA B 1 145 ? 10.133 -6.375 -28.047 1 94.25 145 ALA B CA 1
ATOM 3055 C C . ALA B 1 145 ? 9.875 -6.039 -29.516 1 94.25 145 ALA B C 1
ATOM 3057 O O . ALA B 1 145 ? 10.055 -6.887 -30.391 1 94.25 145 ALA B O 1
ATOM 3058 N N . GLU B 1 146 ? 9.586 -4.781 -29.75 1 94.12 146 GLU B N 1
ATOM 3059 C CA . GLU B 1 146 ? 9.242 -4.363 -31.109 1 94.12 146 GLU B CA 1
ATOM 3060 C C . GLU B 1 146 ? 10.461 -3.82 -31.844 1 94.12 146 GLU B C 1
ATOM 3062 O O . GLU B 1 146 ? 10.43 -3.652 -33.062 1 94.12 146 GLU B O 1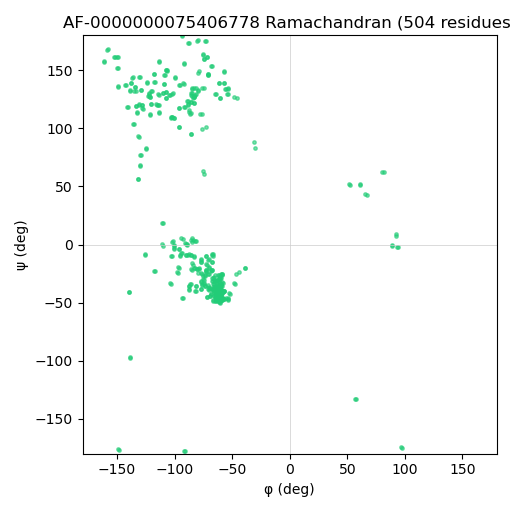
ATOM 3067 N N . ALA B 1 147 ? 11.523 -3.621 -31.234 1 94.81 147 ALA B N 1
ATOM 3068 C CA . ALA B 1 147 ? 12.609 -2.791 -31.75 1 94.81 147 ALA B CA 1
ATOM 3069 C C . ALA B 1 147 ? 13.648 -3.639 -32.469 1 94.81 147 ALA B C 1
ATOM 3071 O O . ALA B 1 147 ? 14.68 -3.125 -32.906 1 94.81 147 ALA B O 1
ATOM 3072 N N . GLY B 1 148 ? 13.438 -4.926 -32.656 1 94.12 148 GLY B N 1
ATOM 3073 C CA . GLY B 1 148 ? 14.453 -5.77 -33.281 1 94.12 148 GLY B CA 1
ATOM 3074 C C . GLY B 1 148 ? 13.867 -6.922 -34.062 1 94.12 148 GLY B C 1
ATOM 3075 O O . GLY B 1 148 ? 12.648 -7.012 -34.219 1 94.12 148 GLY B O 1
ATOM 3076 N N . PRO B 1 149 ? 14.797 -7.734 -34.562 1 94.88 149 PRO B N 1
ATOM 3077 C CA . PRO B 1 149 ? 14.359 -8.859 -35.375 1 94.88 149 PRO B CA 1
ATOM 3078 C C . PRO B 1 149 ? 13.578 -9.906 -34.594 1 94.88 149 PRO B C 1
ATOM 3080 O O . PRO B 1 149 ? 12.922 -10.773 -35.188 1 94.88 149 PRO B O 1
ATOM 3083 N N . TRP B 1 150 ? 13.617 -9.727 -33.312 1 96 150 TRP B N 1
ATOM 3084 C CA . TRP B 1 150 ? 12.938 -10.664 -32.406 1 96 150 TRP B CA 1
ATOM 3085 C C . TRP B 1 150 ? 11.461 -10.297 -32.25 1 96 150 TRP B C 1
ATOM 3087 O O . TRP B 1 150 ? 10.719 -10.969 -31.547 1 96 150 TRP B O 1
ATOM 3097 N N . ALA B 1 151 ? 10.992 -9.328 -32.906 1 94.88 151 ALA B N 1
ATOM 3098 C CA . ALA B 1 151 ? 9.664 -8.758 -32.688 1 94.88 151 ALA B CA 1
ATOM 3099 C C . ALA B 1 151 ? 8.578 -9.789 -32.938 1 94.88 151 ALA B C 1
ATOM 3101 O O . ALA B 1 151 ? 7.617 -9.906 -32.156 1 94.88 151 ALA B O 1
ATOM 3102 N N . THR B 1 152 ? 8.742 -10.562 -33.938 1 92.12 152 THR B N 1
ATOM 3103 C CA . THR B 1 152 ? 7.707 -11.516 -34.312 1 92.12 152 THR B CA 1
ATOM 3104 C C . THR B 1 152 ? 7.516 -12.57 -33.219 1 92.12 152 THR B C 1
ATOM 3106 O O . THR B 1 152 ? 6.395 -13.023 -33 1 92.12 152 THR B O 1
ATOM 3109 N N . VAL B 1 153 ? 8.57 -12.875 -32.531 1 93.44 153 VAL B N 1
ATOM 3110 C CA . VAL B 1 153 ? 8.539 -13.891 -31.5 1 93.44 153 VAL B CA 1
ATOM 3111 C C . VAL B 1 153 ? 7.984 -13.297 -30.219 1 93.44 153 VAL B C 1
ATOM 3113 O O . VAL B 1 153 ? 7.195 -13.93 -29.516 1 93.44 153 VAL B O 1
ATOM 3116 N N . LEU B 1 154 ? 8.289 -12.039 -29.938 1 94.44 154 LEU B N 1
ATOM 3117 C CA . LEU B 1 154 ? 8.055 -11.5 -28.609 1 94.44 154 LEU B CA 1
ATOM 3118 C C . LEU B 1 154 ? 6.727 -10.75 -28.547 1 94.44 154 LEU B C 1
ATOM 3120 O O . LEU B 1 154 ? 6.152 -10.586 -27.469 1 94.44 154 LEU B O 1
ATOM 3124 N N . ARG B 1 155 ? 6.227 -10.352 -29.641 1 88.5 155 ARG B N 1
ATOM 3125 C CA . ARG B 1 155 ? 5.039 -9.508 -29.688 1 88.5 155 ARG B CA 1
ATOM 3126 C C . ARG B 1 155 ? 3.889 -10.141 -28.906 1 88.5 155 ARG B C 1
ATOM 3128 O O . ARG B 1 155 ? 3.291 -9.508 -28.031 1 88.5 155 ARG B O 1
ATOM 3135 N N . PRO B 1 156 ? 3.619 -11.367 -29.094 1 85 156 PRO B N 1
ATOM 3136 C CA . PRO B 1 156 ? 2.48 -11.945 -28.391 1 85 156 PRO B CA 1
ATOM 3137 C C . PRO B 1 156 ? 2.752 -12.133 -26.891 1 85 156 PRO B C 1
ATOM 3139 O O . PRO B 1 156 ? 1.817 -12.164 -26.094 1 85 156 PRO B O 1
ATOM 3142 N N . LEU B 1 157 ? 3.969 -12.234 -26.484 1 86.25 157 LEU B N 1
ATOM 3143 C CA . LEU B 1 157 ? 4.348 -12.508 -25.109 1 86.25 157 LEU B CA 1
ATOM 3144 C C . LEU B 1 157 ? 4.414 -11.219 -24.297 1 86.25 157 LEU B C 1
ATOM 3146 O O . LEU B 1 157 ? 4.078 -11.211 -23.109 1 86.25 157 LEU B O 1
ATOM 3150 N N . ALA B 1 158 ? 4.812 -10.148 -24.938 1 81.44 158 ALA B N 1
ATOM 3151 C CA . ALA B 1 158 ? 5.086 -8.891 -24.25 1 81.44 158 ALA B CA 1
ATOM 3152 C C . ALA B 1 158 ? 3.789 -8.211 -23.797 1 81.44 158 ALA B C 1
ATOM 3154 O O . ALA B 1 158 ? 3.799 -7.359 -22.906 1 81.44 158 ALA B O 1
ATOM 3155 N N . ARG B 1 159 ? 2.688 -8.633 -24.188 1 73.38 159 ARG B N 1
ATOM 3156 C CA . ARG B 1 159 ? 1.426 -7.965 -23.906 1 73.38 159 ARG B CA 1
ATOM 3157 C C . ARG B 1 159 ? 0.575 -8.781 -22.938 1 73.38 159 ARG B C 1
ATOM 3159 O O . ARG B 1 159 ? -0.477 -8.328 -22.484 1 73.38 159 ARG B O 1
ATOM 3166 N N . ARG B 1 160 ? 1.125 -9.852 -22.578 1 76.88 160 ARG B N 1
ATOM 3167 C CA . ARG B 1 160 ? 0.312 -10.727 -21.734 1 76.88 160 ARG B CA 1
ATOM 3168 C C . ARG B 1 160 ? 0.443 -10.359 -20.266 1 76.88 160 ARG B C 1
ATOM 3170 O O . ARG B 1 160 ? 1.54 -10.398 -19.703 1 76.88 160 ARG B O 1
ATOM 3177 N N . PHE B 1 161 ? -0.7 -9.852 -19.75 1 79.62 161 PHE B N 1
ATOM 3178 C CA . PHE B 1 161 ? -0.804 -9.602 -18.312 1 79.62 161 PHE B CA 1
ATOM 3179 C C . PHE B 1 161 ? -2.135 -10.109 -17.781 1 79.62 161 PHE B C 1
ATOM 3181 O O . PHE B 1 161 ? -3.148 -9.414 -17.844 1 79.62 161 PHE B O 1
ATOM 3188 N N . PRO B 1 162 ? -2.039 -11.219 -17.125 1 85.88 162 PRO B N 1
ATOM 3189 C CA . PRO B 1 162 ? -3.289 -11.867 -16.734 1 85.88 162 PRO B CA 1
ATOM 3190 C C . PRO B 1 162 ? -3.945 -11.195 -15.523 1 85.88 162 PRO B C 1
ATOM 3192 O O . PRO B 1 162 ? -5.109 -11.469 -15.219 1 85.88 162 PRO B O 1
ATOM 3195 N N . VAL B 1 163 ? -3.236 -10.32 -14.836 1 95.31 163 VAL B N 1
ATOM 3196 C CA . VAL B 1 163 ? -3.766 -9.766 -13.594 1 95.31 163 VAL B CA 1
ATOM 3197 C C . VAL B 1 163 ? -4.699 -8.602 -13.898 1 95.31 163 VAL B C 1
ATOM 3199 O O . VAL B 1 163 ? -4.301 -7.633 -14.555 1 95.31 163 VAL B O 1
ATOM 3202 N N . GLY B 1 164 ? -5.93 -8.727 -13.438 1 96 164 GLY B N 1
ATOM 3203 C CA . GLY B 1 164 ? -6.926 -7.688 -13.648 1 96 164 GLY B CA 1
ATOM 3204 C C . GLY B 1 164 ? -6.793 -6.531 -12.672 1 96 164 GLY B C 1
ATOM 3205 O O . GLY B 1 164 ? -5.918 -6.543 -11.805 1 96 164 GLY B O 1
ATOM 3206 N N . SER B 1 165 ? -7.629 -5.516 -12.898 1 96.38 165 SER B N 1
ATOM 3207 C CA . SER B 1 165 ? -7.703 -4.363 -12.008 1 96.38 165 SER B CA 1
ATOM 3208 C C . SER B 1 165 ? -8.367 -4.73 -10.68 1 96.38 165 SER B C 1
ATOM 3210 O O . SER B 1 165 ? -9.023 -5.77 -10.578 1 96.38 165 SER B O 1
ATOM 3212 N N . PRO B 1 166 ? -8.156 -3.916 -9.664 1 97.88 166 PRO B N 1
ATOM 3213 C CA . PRO B 1 166 ? -8.82 -4.168 -8.383 1 97.88 166 PRO B CA 1
ATOM 3214 C C . PRO B 1 166 ? -10.328 -4.352 -8.523 1 97.88 166 PRO B C 1
ATOM 3216 O O . PRO B 1 166 ? -10.914 -5.242 -7.895 1 97.88 166 PRO B O 1
ATOM 3219 N N . ASP B 1 167 ? -11.008 -3.562 -9.32 1 96.88 167 ASP B N 1
ATOM 3220 C CA . ASP B 1 167 ? -12.453 -3.652 -9.469 1 96.88 167 ASP B CA 1
ATOM 3221 C C . ASP B 1 167 ? -12.859 -4.969 -10.133 1 96.88 167 ASP B C 1
ATOM 3223 O O . ASP B 1 167 ? -13.938 -5.504 -9.859 1 96.88 167 ASP B O 1
ATOM 3227 N N . PHE B 1 168 ? -12.008 -5.5 -11.016 1 97 168 PHE B N 1
ATOM 3228 C CA . PHE B 1 168 ? -12.227 -6.809 -11.617 1 97 168 PHE B CA 1
ATOM 3229 C C . PHE B 1 168 ? -12.359 -7.887 -10.547 1 97 168 PHE B C 1
ATOM 3231 O O . PHE B 1 168 ? -13.312 -8.672 -10.57 1 97 168 PHE B O 1
ATOM 3238 N N . TYR B 1 169 ? -11.484 -7.895 -9.609 1 98.31 169 TYR B N 1
ATOM 3239 C CA . TYR B 1 169 ? -11.492 -8.914 -8.57 1 98.31 169 TYR B CA 1
ATOM 3240 C C . TYR B 1 169 ? -12.609 -8.664 -7.566 1 98.31 169 TYR B C 1
ATOM 3242 O O . TYR B 1 169 ? -13.172 -9.602 -7.008 1 98.31 169 TYR B O 1
ATOM 3250 N N . TYR B 1 170 ? -12.891 -7.348 -7.324 1 98.06 170 TYR B N 1
ATOM 3251 C CA . TYR B 1 170 ? -14.062 -7.031 -6.516 1 98.06 170 TYR B CA 1
ATOM 3252 C C . TYR B 1 170 ? -15.305 -7.703 -7.078 1 98.06 170 TYR B C 1
ATOM 3254 O O . TYR B 1 170 ? -16.047 -8.359 -6.344 1 98.06 170 TYR B O 1
ATOM 3262 N N . ASP B 1 171 ? -15.484 -7.602 -8.352 1 97.12 171 ASP B N 1
ATOM 3263 C CA . ASP B 1 171 ? -16.672 -8.156 -9.008 1 97.12 171 ASP B CA 1
ATOM 3264 C C . ASP B 1 171 ? -16.703 -9.68 -8.891 1 97.12 171 ASP B C 1
ATOM 3266 O O . ASP B 1 171 ? -17.766 -10.281 -8.797 1 97.12 171 ASP B O 1
ATOM 3270 N N . LEU B 1 172 ? -15.578 -10.258 -8.844 1 97.44 172 LEU B N 1
ATOM 3271 C CA . LEU B 1 172 ? -15.492 -11.719 -8.805 1 97.44 172 LEU B CA 1
ATOM 3272 C C . LEU B 1 172 ? -15.812 -12.242 -7.41 1 97.44 172 LEU B C 1
ATOM 3274 O O . LEU B 1 172 ? -16.359 -13.336 -7.266 1 97.44 172 LEU B O 1
ATOM 3278 N N . LEU B 1 173 ? -15.469 -11.438 -6.348 1 98 173 LEU B N 1
ATOM 3279 C CA . LEU B 1 173 ? -15.398 -12.055 -5.027 1 98 173 LEU B CA 1
ATOM 3280 C C . LEU B 1 173 ? -16.422 -11.438 -4.086 1 98 173 LEU B C 1
ATOM 3282 O O . LEU B 1 173 ? -16.781 -12.039 -3.074 1 98 173 LEU B O 1
ATOM 3286 N N . ALA B 1 174 ? -16.875 -10.219 -4.363 1 96.44 174 ALA B N 1
ATOM 3287 C CA . ALA B 1 174 ? -17.625 -9.414 -3.414 1 96.44 174 ALA B CA 1
ATOM 3288 C C . ALA B 1 174 ? -18.922 -10.109 -3.012 1 96.44 174 ALA B C 1
ATOM 3290 O O . ALA B 1 174 ? -19.297 -10.094 -1.839 1 96.44 174 ALA B O 1
ATOM 3291 N N . ALA B 1 175 ? -19.562 -10.75 -3.938 1 95.12 175 ALA B N 1
ATOM 3292 C CA . ALA B 1 175 ? -20.875 -11.344 -3.68 1 95.12 175 ALA B CA 1
ATOM 3293 C C . ALA B 1 175 ? -20.75 -12.555 -2.758 1 95.12 175 ALA B C 1
ATOM 3295 O O . ALA B 1 175 ? -21.703 -12.891 -2.037 1 95.12 175 ALA B O 1
ATOM 3296 N N . LYS B 1 176 ? -19.641 -13.18 -2.736 1 95.38 176 LYS B N 1
ATOM 3297 C CA . LYS B 1 176 ? -19.453 -14.422 -1.989 1 95.38 176 LYS B CA 1
ATOM 3298 C C . LYS B 1 176 ? -18.828 -14.156 -0.627 1 95.38 176 LYS B C 1
ATOM 3300 O O . LYS B 1 176 ? -19 -14.938 0.309 1 95.38 176 LYS B O 1
ATOM 3305 N N . ALA B 1 177 ? -18.141 -13.102 -0.499 1 97.25 177 ALA B N 1
ATOM 3306 C CA . ALA B 1 177 ? -17.344 -12.836 0.696 1 97.25 177 ALA B CA 1
ATOM 3307 C C . ALA B 1 177 ? -18.156 -12.047 1.727 1 97.25 177 ALA B C 1
ATOM 3309 O O . ALA B 1 177 ? -18.906 -11.141 1.371 1 97.25 177 ALA B O 1
ATOM 3310 N N . ARG B 1 178 ? -18 -12.445 2.982 1 96.69 178 ARG B N 1
ATOM 3311 C CA . ARG B 1 178 ? -18.547 -11.641 4.07 1 96.69 178 ARG B CA 1
ATOM 3312 C C . ARG B 1 178 ? -17.844 -10.289 4.16 1 96.69 178 ARG B C 1
ATOM 3314 O O . ARG B 1 178 ? -18.484 -9.273 4.457 1 96.69 178 ARG B O 1
ATOM 3321 N N . ARG B 1 179 ? -16.625 -10.328 3.939 1 95.81 179 ARG B N 1
ATOM 3322 C CA . ARG B 1 179 ? -15.781 -9.148 3.9 1 95.81 179 ARG B CA 1
ATOM 3323 C C . ARG B 1 179 ? -14.711 -9.273 2.818 1 95.81 179 ARG B C 1
ATOM 3325 O O . ARG B 1 179 ? -14.125 -10.344 2.643 1 95.81 179 ARG B O 1
ATOM 3332 N N . LEU B 1 180 ? -14.492 -8.203 2.1 1 97.38 180 LEU B N 1
ATOM 3333 C CA . LEU B 1 180 ? -13.484 -8.172 1.045 1 97.38 180 LEU B CA 1
ATOM 3334 C C . LEU B 1 180 ? -12.633 -6.91 1.139 1 97.38 180 LEU B C 1
ATOM 3336 O O . LEU B 1 180 ? -13.164 -5.797 1.136 1 97.38 180 LEU B O 1
ATOM 3340 N N . ASP B 1 181 ? -11.359 -7.102 1.327 1 97.44 181 ASP B N 1
ATOM 3341 C CA . ASP B 1 181 ? -10.375 -6.027 1.359 1 97.44 181 ASP B CA 1
ATOM 3342 C C . ASP B 1 181 ? -9.414 -6.125 0.179 1 97.44 181 ASP B C 1
ATOM 3344 O O . ASP B 1 181 ? -8.672 -7.105 0.055 1 97.44 181 ASP B O 1
ATOM 3348 N N . ILE B 1 182 ? -9.477 -5.156 -0.706 1 98.56 182 ILE B N 1
ATOM 3349 C CA . ILE B 1 182 ? -8.57 -5.086 -1.85 1 98.56 182 ILE B CA 1
ATOM 3350 C C . ILE B 1 182 ? -7.773 -3.787 -1.799 1 98.56 182 ILE B C 1
ATOM 3352 O O . ILE B 1 182 ? -8.336 -2.719 -1.536 1 98.56 182 ILE B O 1
ATOM 3356 N N . TRP B 1 183 ? -6.457 -3.857 -1.985 1 98.44 183 TRP B N 1
ATOM 3357 C CA . TRP B 1 183 ? -5.617 -2.666 -2.033 1 98.44 183 TRP B CA 1
ATOM 3358 C C . TRP B 1 183 ? -4.375 -2.91 -2.889 1 98.44 183 TRP B C 1
ATOM 3360 O O . TRP B 1 183 ? -4.09 -4.051 -3.264 1 98.44 183 TRP B O 1
ATOM 3370 N N . GLU B 1 184 ? -3.777 -1.87 -3.291 1 98.56 184 GLU B N 1
ATOM 3371 C CA . GLU B 1 184 ? -2.48 -1.934 -3.959 1 98.56 184 GLU B CA 1
ATOM 3372 C C . GLU B 1 184 ? -1.409 -1.202 -3.152 1 98.56 184 GLU B C 1
ATOM 3374 O O . GLU B 1 184 ? -1.679 -0.158 -2.557 1 98.56 184 GLU B O 1
ATOM 3379 N N . THR B 1 185 ? -0.263 -1.751 -3.105 1 98.44 185 THR B N 1
ATOM 3380 C CA . THR B 1 185 ? 0.896 -1.089 -2.516 1 98.44 185 THR B CA 1
ATOM 3381 C C . THR B 1 185 ? 2.021 -0.958 -3.537 1 98.44 185 THR B C 1
ATOM 3383 O O . THR B 1 185 ? 2.354 -1.923 -4.23 1 98.44 185 THR B O 1
ATOM 3386 N N . GLU B 1 186 ? 2.486 0.215 -3.703 1 97.88 186 GLU B N 1
ATOM 3387 C CA . GLU B 1 186 ? 3.705 0.453 -4.469 1 97.88 186 GLU B CA 1
ATOM 3388 C C . GLU B 1 186 ? 4.891 0.729 -3.551 1 97.88 186 GLU B C 1
ATOM 3390 O O . GLU B 1 186 ? 4.941 1.767 -2.887 1 97.88 186 GLU B O 1
ATOM 3395 N N . TYR B 1 187 ? 5.781 -0.211 -3.488 1 97.44 187 TYR B N 1
ATOM 3396 C CA . TYR B 1 187 ? 6.98 -0.076 -2.666 1 97.44 187 TYR B CA 1
ATOM 3397 C C . TYR B 1 187 ? 8.078 0.658 -3.422 1 97.44 187 TYR B C 1
ATOM 3399 O O . TYR B 1 187 ? 8.406 0.301 -4.559 1 97.44 187 TYR B O 1
ATOM 3407 N N . LEU B 1 188 ? 8.695 1.678 -2.805 1 97.56 188 LEU B N 1
ATOM 3408 C CA . LEU B 1 188 ? 9.852 2.32 -3.408 1 97.56 188 LEU B CA 1
ATOM 3409 C C . LEU B 1 188 ? 11.141 1.581 -3.043 1 97.56 188 LEU B C 1
ATOM 3411 O O . LEU B 1 188 ? 11.75 1.861 -2.01 1 97.56 188 LEU B O 1
ATOM 3415 N N . HIS B 1 189 ? 11.539 0.71 -3.93 1 96 189 HIS B N 1
ATOM 3416 C CA . HIS B 1 189 ? 12.766 -0.032 -3.697 1 96 189 HIS B CA 1
ATOM 3417 C C . HIS B 1 189 ? 13.992 0.812 -4.035 1 96 189 HIS B C 1
ATOM 3419 O O . HIS B 1 189 ? 14.008 1.503 -5.059 1 96 189 HIS B O 1
ATOM 3425 N N . VAL B 1 190 ? 14.93 0.819 -3.154 1 96 190 VAL B N 1
ATOM 3426 C CA . VAL B 1 190 ? 16.219 1.465 -3.373 1 96 190 VAL B CA 1
ATOM 3427 C C . VAL B 1 190 ? 17.266 0.418 -3.752 1 96 190 VAL B C 1
ATOM 3429 O O . VAL B 1 190 ? 17.688 -0.379 -2.912 1 96 190 VAL B O 1
ATOM 3432 N N . LEU B 1 191 ? 17.672 0.446 -5.012 1 95.12 191 LEU B N 1
ATOM 3433 C CA . LEU B 1 191 ? 18.5 -0.625 -5.551 1 95.12 191 LEU B CA 1
ATOM 3434 C C . LEU B 1 191 ? 19.938 -0.152 -5.75 1 95.12 191 LEU B C 1
ATOM 3436 O O . LEU B 1 191 ? 20.172 1.019 -6.059 1 95.12 191 LEU B O 1
ATOM 3440 N N . ASP B 1 192 ? 20.828 -1.142 -5.617 1 94.25 192 ASP B N 1
ATOM 3441 C CA . ASP B 1 192 ? 22.266 -0.899 -5.809 1 94.25 192 ASP B CA 1
ATOM 3442 C C . ASP B 1 192 ? 22.781 -1.629 -7.043 1 94.25 192 ASP B C 1
ATOM 3444 O O . ASP B 1 192 ? 22.156 -2.576 -7.523 1 94.25 192 ASP B O 1
ATOM 3448 N N . GLY B 1 193 ? 23.922 -1.074 -7.551 1 92.81 193 GLY B N 1
ATOM 3449 C CA . GLY B 1 193 ? 24.641 -1.812 -8.578 1 92.81 193 GLY B CA 1
ATOM 3450 C C . GLY B 1 193 ? 24.312 -1.358 -9.984 1 92.81 193 GLY B C 1
ATOM 3451 O O . GLY B 1 193 ? 23.609 -0.36 -10.172 1 92.81 193 GLY B O 1
ATOM 3452 N N . ASP B 1 194 ? 24.875 -2.074 -10.93 1 91.75 194 ASP B N 1
ATOM 3453 C CA . ASP B 1 194 ? 24.672 -1.769 -12.344 1 91.75 194 ASP B CA 1
ATOM 3454 C C . ASP B 1 194 ? 23.391 -2.41 -12.867 1 91.75 194 ASP B C 1
ATOM 3456 O O . ASP B 1 194 ? 23.156 -3.604 -12.656 1 91.75 194 ASP B O 1
ATOM 3460 N N . ASP B 1 195 ? 22.578 -1.663 -13.469 1 93.25 195 ASP B N 1
ATOM 3461 C CA . ASP B 1 195 ? 21.328 -2.062 -14.109 1 93.25 195 ASP B CA 1
ATOM 3462 C C . ASP B 1 195 ? 20.453 -2.881 -13.156 1 93.25 195 ASP B C 1
ATOM 3464 O O . ASP B 1 195 ? 20 -3.971 -13.508 1 93.25 195 ASP B O 1
ATOM 3468 N N . PRO B 1 196 ? 20.219 -2.361 -11.984 1 95.06 196 PRO B N 1
ATOM 3469 C CA . PRO B 1 196 ? 19.547 -3.182 -10.984 1 95.06 196 PRO B CA 1
ATOM 3470 C C . PRO B 1 196 ? 18.094 -3.49 -11.359 1 95.06 196 PRO B C 1
ATOM 3472 O O . PRO B 1 196 ? 17.578 -4.547 -10.992 1 95.06 196 PRO B O 1
ATOM 3475 N N . VAL B 1 197 ? 17.469 -2.619 -12.094 1 95.56 197 VAL B N 1
ATOM 3476 C CA . VAL B 1 197 ? 16.094 -2.857 -12.508 1 95.56 197 VAL B CA 1
ATOM 3477 C C . VAL B 1 197 ? 16.047 -4 -13.516 1 95.56 197 VAL B C 1
ATOM 3479 O O . VAL B 1 197 ? 15.141 -4.84 -13.477 1 95.56 197 VAL B O 1
ATOM 3482 N N . VAL B 1 198 ? 17.031 -4.094 -14.391 1 94.88 198 VAL B N 1
ATOM 3483 C CA . VAL B 1 198 ? 17.109 -5.18 -15.359 1 94.88 198 VAL B CA 1
ATOM 3484 C C . VAL B 1 198 ? 17.297 -6.508 -14.625 1 94.88 198 VAL B C 1
ATOM 3486 O O . VAL B 1 198 ? 16.609 -7.488 -14.914 1 94.88 198 VAL B O 1
ATOM 3489 N N . LYS B 1 199 ? 18.188 -6.449 -13.672 1 92.38 199 LYS B N 1
ATOM 3490 C CA . LYS B 1 199 ? 18.438 -7.66 -12.898 1 92.38 199 LYS B CA 1
ATOM 3491 C C . LYS B 1 199 ? 17.172 -8.109 -12.164 1 92.38 199 LYS B C 1
ATOM 3493 O O . LYS B 1 199 ? 16.875 -9.305 -12.102 1 92.38 199 LYS B O 1
ATOM 3498 N N . TRP B 1 200 ? 16.453 -7.164 -11.625 1 91.38 200 TRP B N 1
ATOM 3499 C CA . TRP B 1 200 ? 15.18 -7.449 -10.969 1 91.38 200 TRP B CA 1
ATOM 3500 C C . TRP B 1 200 ? 14.195 -8.102 -11.93 1 91.38 200 TRP B C 1
ATOM 3502 O O . TRP B 1 200 ? 13.625 -9.156 -11.633 1 91.38 200 TRP B O 1
ATOM 3512 N N . THR B 1 201 ? 14.047 -7.531 -13.125 1 91.25 201 THR B N 1
ATOM 3513 C CA . THR B 1 201 ? 13.023 -7.973 -14.062 1 91.25 201 THR B CA 1
ATOM 3514 C C . THR B 1 201 ? 13.43 -9.281 -14.734 1 91.25 201 THR B C 1
ATOM 3516 O O . THR B 1 201 ? 12.578 -10.047 -15.188 1 91.25 201 THR B O 1
ATOM 3519 N N . MET B 1 202 ? 14.719 -9.547 -14.812 1 88.81 202 MET B N 1
ATOM 3520 C CA . MET B 1 202 ? 15.211 -10.797 -15.391 1 88.81 202 MET B CA 1
ATOM 3521 C C . MET B 1 202 ? 14.727 -11.992 -14.586 1 88.81 202 MET B C 1
ATOM 3523 O O . MET B 1 202 ? 14.531 -13.078 -15.133 1 88.81 202 MET B O 1
ATOM 3527 N N . GLY B 1 203 ? 14.453 -11.758 -13.289 1 81.62 203 GLY B N 1
ATOM 3528 C CA . GLY B 1 203 ? 13.984 -12.844 -12.43 1 81.62 203 GLY B CA 1
ATOM 3529 C C . GLY B 1 203 ? 12.477 -12.977 -12.414 1 81.62 203 GLY B C 1
ATOM 3530 O O . GLY B 1 203 ? 11.938 -13.883 -11.773 1 81.62 203 GLY B O 1
ATOM 3531 N N . THR B 1 204 ? 11.844 -12.094 -13.195 1 83.31 204 THR B N 1
ATOM 3532 C CA . THR B 1 204 ? 10.391 -12.07 -13.148 1 83.31 204 THR B CA 1
ATOM 3533 C C . THR B 1 204 ? 9.805 -11.906 -14.547 1 83.31 204 THR B C 1
ATOM 3535 O O . THR B 1 204 ? 9.828 -12.836 -15.352 1 83.31 204 THR B O 1
ATOM 3538 N N . ALA B 1 205 ? 9.445 -10.734 -14.969 1 83.88 205 ALA B N 1
ATOM 3539 C CA . ALA B 1 205 ? 8.602 -10.461 -16.125 1 83.88 205 ALA B CA 1
ATOM 3540 C C . ALA B 1 205 ? 9.367 -10.727 -17.422 1 83.88 205 ALA B C 1
ATOM 3542 O O . ALA B 1 205 ? 8.758 -11.055 -18.453 1 83.88 205 ALA B O 1
ATOM 3543 N N . LEU B 1 206 ? 10.75 -10.703 -17.375 1 88.88 206 LEU B N 1
ATOM 3544 C CA . LEU B 1 206 ? 11.539 -10.875 -18.578 1 88.88 206 LEU B CA 1
ATOM 3545 C C . LEU B 1 206 ? 11.727 -12.352 -18.906 1 88.88 206 LEU B C 1
ATOM 3547 O O . LEU B 1 206 ? 12.062 -12.711 -20.031 1 88.88 206 LEU B O 1
ATOM 3551 N N . ARG B 1 207 ? 11.492 -13.133 -17.922 1 85.12 207 ARG B N 1
ATOM 3552 C CA . ARG B 1 207 ? 11.891 -14.539 -18.016 1 85.12 207 ARG B CA 1
ATOM 3553 C C . ARG B 1 207 ? 11.18 -15.219 -19.188 1 85.12 207 ARG B C 1
ATOM 3555 O O . ARG B 1 207 ? 11.828 -15.828 -20.047 1 85.12 207 ARG B O 1
ATOM 3562 N N . PRO B 1 208 ? 9.875 -15.086 -19.312 1 86.25 208 PRO B N 1
ATOM 3563 C CA . PRO B 1 208 ? 9.211 -15.75 -20.438 1 86.25 208 PRO B CA 1
ATOM 3564 C C . PRO B 1 208 ? 9.68 -15.227 -21.781 1 86.25 208 PRO B C 1
ATOM 3566 O O . PRO B 1 208 ? 9.703 -15.977 -22.766 1 86.25 208 PRO B O 1
ATOM 3569 N N . LEU B 1 209 ? 10.055 -13.992 -21.875 1 91.25 209 LEU B N 1
ATOM 3570 C CA . LEU B 1 209 ? 10.531 -13.406 -23.125 1 91.25 209 LEU B CA 1
ATOM 3571 C C . LEU B 1 209 ? 11.922 -13.93 -23.484 1 91.25 209 LEU B C 1
ATOM 3573 O O . LEU B 1 209 ? 12.164 -14.336 -24.609 1 91.25 209 LEU B O 1
ATOM 3577 N N . LEU B 1 210 ? 12.742 -13.953 -22.5 1 91.81 210 LEU B N 1
ATOM 3578 C CA . LEU B 1 210 ? 14.102 -14.43 -22.719 1 91.81 210 LEU B CA 1
ATOM 3579 C C . LEU B 1 210 ? 14.102 -15.914 -23.078 1 91.81 210 LEU B C 1
ATOM 3581 O O . LEU B 1 210 ? 14.859 -16.344 -23.953 1 91.81 210 LEU B O 1
ATOM 3585 N N . ASP B 1 211 ? 13.219 -16.609 -22.453 1 90.19 211 ASP B N 1
ATOM 3586 C CA . ASP B 1 211 ? 13.141 -18.047 -22.688 1 90.19 211 ASP B CA 1
ATOM 3587 C C . ASP B 1 211 ? 12.656 -18.344 -24.109 1 90.19 211 ASP B C 1
ATOM 3589 O O . ASP B 1 211 ? 12.945 -19.422 -24.656 1 90.19 211 ASP B O 1
ATOM 3593 N N . ALA B 1 212 ? 12 -17.453 -24.734 1 92.94 212 ALA B N 1
ATOM 3594 C CA . ALA B 1 212 ? 11.422 -17.656 -26.047 1 92.94 212 ALA B CA 1
ATOM 3595 C C . ALA B 1 212 ? 12.445 -17.359 -27.156 1 92.94 212 ALA B C 1
ATOM 3597 O O . ALA B 1 212 ? 12.211 -17.656 -28.328 1 92.94 212 ALA B O 1
ATOM 3598 N N . LEU B 1 213 ? 13.586 -16.812 -26.766 1 93.94 213 LEU B N 1
ATOM 3599 C CA . LEU B 1 213 ? 14.531 -16.328 -27.766 1 93.94 213 LEU B CA 1
ATOM 3600 C C . LEU B 1 213 ? 15.766 -17.234 -27.828 1 93.94 213 LEU B C 1
ATOM 3602 O O . LEU B 1 213 ? 16.188 -17.781 -26.797 1 93.94 213 LEU B O 1
ATOM 3606 N N . ASP B 1 214 ? 16.25 -17.328 -29.094 1 90.62 214 ASP B N 1
ATOM 3607 C CA . ASP B 1 214 ? 17.578 -17.938 -29.234 1 90.62 214 ASP B CA 1
ATOM 3608 C C . ASP B 1 214 ? 18.672 -16.984 -28.734 1 90.62 214 ASP B C 1
ATOM 3610 O O . ASP B 1 214 ? 18.406 -15.828 -28.422 1 90.62 214 ASP B O 1
ATOM 3614 N N . ALA B 1 215 ? 19.891 -17.531 -28.75 1 86.62 215 ALA B N 1
ATOM 3615 C CA . ALA B 1 215 ? 20.984 -16.844 -28.047 1 86.62 215 ALA B CA 1
ATOM 3616 C C . ALA B 1 215 ? 21.25 -15.477 -28.656 1 86.62 215 ALA B C 1
ATOM 3618 O O . ALA B 1 215 ? 21.312 -14.477 -27.953 1 86.62 215 ALA B O 1
ATOM 3619 N N . PRO B 1 216 ? 21.391 -15.312 -29.984 1 87.62 216 PRO B N 1
ATOM 3620 C CA . PRO B 1 216 ? 21.703 -13.992 -30.531 1 87.62 216 PRO B CA 1
ATOM 3621 C C . PRO B 1 216 ? 20.578 -12.984 -30.312 1 87.62 216 PRO B C 1
ATOM 3623 O O . PRO B 1 216 ? 20.844 -11.812 -30 1 87.62 216 PRO B O 1
ATOM 3626 N N . TRP B 1 217 ? 19.359 -13.422 -30.406 1 93 217 TRP B N 1
ATOM 3627 C CA . TRP B 1 217 ? 18.234 -12.508 -30.219 1 93 217 TRP B CA 1
ATOM 3628 C C . TRP B 1 217 ? 18.047 -12.172 -28.75 1 93 217 TRP B C 1
ATOM 3630 O O . TRP B 1 217 ? 17.656 -11.055 -28.406 1 93 217 TRP B O 1
ATOM 3640 N N . ARG B 1 218 ? 18.406 -13.102 -27.922 1 94.69 218 ARG B N 1
ATOM 3641 C CA . ARG B 1 218 ? 18.328 -12.867 -26.484 1 94.69 218 ARG B CA 1
ATOM 3642 C C . ARG B 1 218 ? 19.234 -11.727 -26.062 1 94.69 218 ARG B C 1
ATOM 3644 O O . ARG B 1 218 ? 18.828 -10.836 -25.328 1 94.69 218 ARG B O 1
ATOM 3651 N N . ALA B 1 219 ? 20.484 -11.734 -26.547 1 94.44 219 ALA B N 1
ATOM 3652 C CA . ALA B 1 219 ? 21.453 -10.695 -26.203 1 94.44 219 ALA B CA 1
ATOM 3653 C C . ALA B 1 219 ? 21.016 -9.336 -26.75 1 94.44 219 ALA B C 1
ATOM 3655 O O . ALA B 1 219 ? 21.141 -8.32 -26.078 1 94.44 219 ALA B O 1
ATOM 3656 N N . GLY B 1 220 ? 20.594 -9.344 -27.969 1 95.19 220 GLY B N 1
ATOM 3657 C CA . GLY B 1 220 ? 20.125 -8.109 -28.578 1 95.19 220 GLY B CA 1
ATOM 3658 C C . GLY B 1 220 ? 18.938 -7.5 -27.859 1 95.19 220 GLY B C 1
ATOM 3659 O O . GLY B 1 220 ? 18.906 -6.297 -27.594 1 95.19 220 GLY B O 1
ATOM 3660 N N . PHE B 1 221 ? 18 -8.352 -27.562 1 96.44 221 PHE B N 1
ATOM 3661 C CA . PHE B 1 221 ? 16.812 -7.902 -26.844 1 96.44 221 PHE B CA 1
ATOM 3662 C C . PHE B 1 221 ? 17.188 -7.34 -25.469 1 96.44 221 PHE B C 1
ATOM 3664 O O . PHE B 1 221 ? 16.719 -6.266 -25.094 1 96.44 221 PHE B O 1
ATOM 3671 N N . LEU B 1 222 ? 18 -8.055 -24.781 1 95.69 222 LEU B N 1
ATOM 3672 C CA . LEU B 1 222 ? 18.406 -7.637 -23.453 1 95.69 222 LEU B CA 1
ATOM 3673 C C . LEU B 1 222 ? 19.156 -6.309 -23.5 1 95.69 222 LEU B C 1
ATOM 3675 O O . LEU B 1 222 ? 18.953 -5.449 -22.625 1 95.69 222 LEU B O 1
ATOM 3679 N N . ALA B 1 223 ? 19.969 -6.105 -24.5 1 95.81 223 ALA B N 1
ATOM 3680 C CA . ALA B 1 223 ? 20.703 -4.852 -24.656 1 95.81 223 ALA B CA 1
ATOM 3681 C C . ALA B 1 223 ? 19.75 -3.686 -24.891 1 95.81 223 ALA B C 1
ATOM 3683 O O . ALA B 1 223 ? 19.922 -2.607 -24.312 1 95.81 223 ALA B O 1
ATOM 3684 N N . GLU B 1 224 ? 18.797 -3.945 -25.703 1 96.44 224 GLU B N 1
ATOM 3685 C CA . GLU B 1 224 ? 17.812 -2.914 -26 1 96.44 224 GLU B CA 1
ATOM 3686 C C . GLU B 1 224 ? 16.984 -2.572 -24.766 1 96.44 224 GLU B C 1
ATOM 3688 O O . GLU B 1 224 ? 16.734 -1.397 -24.484 1 96.44 224 GLU B O 1
ATOM 3693 N N . TYR B 1 225 ? 16.578 -3.6 -24.094 1 96.5 225 TYR B N 1
ATOM 3694 C CA . TYR B 1 225 ? 15.82 -3.406 -22.875 1 96.5 225 TYR B CA 1
ATOM 3695 C C . TYR B 1 225 ? 16.641 -2.645 -21.828 1 96.5 225 TYR B C 1
ATOM 3697 O O . TYR B 1 225 ? 16.141 -1.709 -21.203 1 96.5 225 TYR B O 1
ATOM 3705 N N . THR B 1 226 ? 17.844 -2.957 -21.719 1 96.75 226 THR B N 1
ATOM 3706 C CA . THR B 1 226 ? 18.734 -2.334 -20.75 1 96.75 226 THR B CA 1
ATOM 3707 C C . THR B 1 226 ? 18.906 -0.846 -21.031 1 96.75 226 THR B C 1
ATOM 3709 O O . THR B 1 226 ? 18.844 -0.017 -20.125 1 96.75 226 THR B O 1
ATOM 3712 N N . ARG B 1 227 ? 19.062 -0.535 -22.219 1 96.69 227 ARG B N 1
ATOM 3713 C CA . ARG B 1 227 ? 19.219 0.857 -22.625 1 96.69 227 ARG B CA 1
ATOM 3714 C C . ARG B 1 227 ? 17.984 1.672 -22.266 1 96.69 227 ARG B C 1
ATOM 3716 O O . ARG B 1 227 ? 18.094 2.777 -21.734 1 96.69 227 ARG B O 1
ATOM 3723 N N . ARG B 1 228 ? 16.891 1.131 -22.516 1 96.88 228 ARG B N 1
ATOM 3724 C CA . ARG B 1 228 ? 15.641 1.835 -22.266 1 96.88 228 ARG B CA 1
ATOM 3725 C C . ARG B 1 228 ? 15.383 1.964 -20.766 1 96.88 228 ARG B C 1
ATOM 3727 O O . ARG B 1 228 ? 14.875 2.988 -20.297 1 96.88 228 ARG B O 1
ATOM 3734 N N . ILE B 1 229 ? 15.695 0.953 -20.016 1 96.88 229 ILE B N 1
ATOM 3735 C CA . ILE B 1 229 ? 15.523 0.961 -18.562 1 96.88 229 ILE B CA 1
ATOM 3736 C C . ILE B 1 229 ? 16.391 2.053 -17.953 1 96.88 229 ILE B C 1
ATOM 3738 O O . ILE B 1 229 ? 15.961 2.758 -17.031 1 96.88 229 ILE B O 1
ATOM 3742 N N . ALA B 1 230 ? 17.609 2.221 -18.469 1 95.5 230 ALA B N 1
ATOM 3743 C CA . ALA B 1 230 ? 18.516 3.23 -17.938 1 95.5 230 ALA B CA 1
ATOM 3744 C C . ALA B 1 230 ? 17.938 4.629 -18.078 1 95.5 230 ALA B C 1
ATOM 3746 O O . ALA B 1 230 ? 18.156 5.488 -17.219 1 95.5 230 ALA B O 1
ATOM 3747 N N . SER B 1 231 ? 17.188 4.824 -19.094 1 95.69 231 SER B N 1
ATOM 3748 C CA . SER B 1 231 ? 16.531 6.117 -19.312 1 95.69 231 SER B CA 1
ATOM 3749 C C . SER B 1 231 ? 15.32 6.289 -18.406 1 95.69 231 SER B C 1
ATOM 3751 O O . SER B 1 231 ? 15.078 7.383 -17.891 1 95.69 231 SER B O 1
ATOM 3753 N N . ALA B 1 232 ? 14.609 5.258 -18.203 1 96.5 232 ALA B N 1
ATOM 3754 C CA . ALA B 1 232 ? 13.375 5.312 -17.422 1 96.5 232 ALA B CA 1
ATOM 3755 C C . ALA B 1 232 ? 13.672 5.406 -15.93 1 96.5 232 ALA B C 1
ATOM 3757 O O . ALA B 1 232 ? 12.906 6.008 -15.172 1 96.5 232 ALA B O 1
ATOM 3758 N N . TYR B 1 233 ? 14.695 4.777 -15.531 1 97.19 233 TYR B N 1
ATOM 3759 C CA . TYR B 1 233 ? 15.109 4.738 -14.133 1 97.19 233 TYR B CA 1
ATOM 3760 C C . TYR B 1 233 ? 16.578 5.102 -13.984 1 97.19 233 TYR B C 1
ATOM 3762 O O . TYR B 1 233 ? 17.406 4.242 -13.664 1 97.19 233 TYR B O 1
ATOM 3770 N N . PRO B 1 234 ? 16.859 6.344 -14.07 1 94.81 234 PRO B N 1
ATOM 3771 C CA . PRO B 1 234 ? 18.266 6.758 -14.008 1 94.81 234 PRO B CA 1
ATOM 3772 C C . PRO B 1 234 ? 18.875 6.598 -12.617 1 94.81 234 PRO B C 1
ATOM 3774 O O . PRO B 1 234 ? 18.156 6.715 -11.617 1 94.81 234 PRO B O 1
ATOM 3777 N N . ARG B 1 235 ? 20.141 6.293 -12.648 1 93.81 235 ARG B N 1
ATOM 3778 C CA . ARG B 1 235 ? 20.891 6.281 -11.398 1 93.81 235 ARG B CA 1
ATOM 3779 C C . ARG B 1 235 ? 20.906 7.66 -10.75 1 93.81 235 ARG B C 1
ATOM 3781 O O . ARG B 1 235 ? 21.078 8.672 -11.438 1 93.81 235 ARG B O 1
ATOM 3788 N N . ARG B 1 236 ? 20.75 7.621 -9.453 1 92.56 236 ARG B N 1
ATOM 3789 C CA . ARG B 1 236 ? 20.719 8.883 -8.719 1 92.56 236 ARG B CA 1
ATOM 3790 C C . ARG B 1 236 ? 22.125 9.312 -8.32 1 92.56 236 ARG B C 1
ATOM 3792 O O . ARG B 1 236 ? 23.078 8.547 -8.477 1 92.56 236 ARG B O 1
ATOM 3799 N N . ALA B 1 237 ? 22.141 10.531 -7.766 1 88.75 237 ALA B N 1
ATOM 3800 C CA . ALA B 1 237 ? 23.438 11.109 -7.395 1 88.75 237 ALA B CA 1
ATOM 3801 C C . ALA B 1 237 ? 24.141 10.258 -6.34 1 88.75 237 ALA B C 1
ATOM 3803 O O . ALA B 1 237 ? 25.359 10.156 -6.332 1 88.75 237 ALA B O 1
ATOM 3804 N N . ASP B 1 238 ? 23.438 9.555 -5.578 1 92.75 238 ASP B N 1
ATOM 3805 C CA . ASP B 1 238 ? 24.016 8.75 -4.504 1 92.75 238 ASP B CA 1
ATOM 3806 C C . ASP B 1 238 ? 24.344 7.344 -5 1 92.75 238 ASP B C 1
ATOM 3808 O O . ASP B 1 238 ? 24.734 6.477 -4.211 1 92.75 238 ASP B O 1
ATOM 3812 N N . GLY B 1 239 ? 24.078 7.145 -6.266 1 94.38 239 GLY B N 1
ATOM 3813 C CA . GLY B 1 239 ? 24.438 5.867 -6.859 1 94.38 239 GLY B CA 1
ATOM 3814 C C . GLY B 1 239 ? 23.312 4.852 -6.82 1 94.38 239 GLY B C 1
ATOM 3815 O O . GLY B 1 239 ? 23.453 3.75 -7.359 1 94.38 239 GLY B O 1
ATOM 3816 N N . LYS B 1 240 ? 22.219 5.25 -6.227 1 96.38 240 LYS B N 1
ATOM 3817 C CA . LYS B 1 240 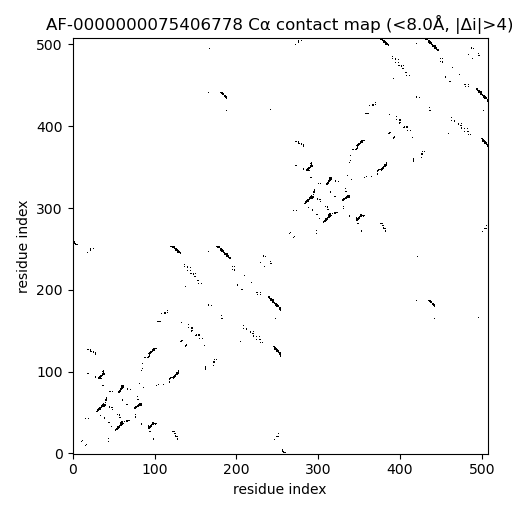? 21.094 4.34 -6.102 1 96.38 240 LYS B CA 1
ATOM 3818 C C . LYS B 1 240 ? 20.141 4.484 -7.285 1 96.38 240 LYS B C 1
ATOM 3820 O O . LYS B 1 240 ? 20.172 5.488 -8 1 96.38 240 LYS B O 1
ATOM 3825 N N . THR B 1 241 ? 19.422 3.502 -7.555 1 96.88 241 THR B N 1
ATOM 3826 C CA . THR B 1 241 ? 18.297 3.523 -8.492 1 96.88 241 THR B CA 1
ATOM 3827 C C . THR B 1 241 ? 16.984 3.277 -7.758 1 96.88 241 THR B C 1
ATOM 3829 O O . THR B 1 241 ? 16.844 2.293 -7.031 1 96.88 241 THR B O 1
ATOM 3832 N N . LEU B 1 242 ? 16.094 4.211 -7.824 1 97.38 242 LEU B N 1
ATOM 3833 C CA . LEU B 1 242 ? 14.766 4.047 -7.227 1 97.38 242 LEU B CA 1
ATOM 3834 C C . LEU B 1 242 ? 13.836 3.283 -8.164 1 97.38 242 LEU B C 1
ATOM 3836 O O . LEU B 1 242 ? 13.703 3.639 -9.336 1 97.38 242 LEU B O 1
ATOM 3840 N N . PHE B 1 243 ? 13.242 2.244 -7.625 1 96.44 243 PHE B N 1
ATOM 3841 C CA . PHE B 1 243 ? 12.375 1.39 -8.43 1 96.44 243 PHE B CA 1
ATOM 3842 C C . PHE B 1 243 ? 11.055 1.142 -7.719 1 96.44 243 PHE B C 1
ATOM 3844 O O . PHE B 1 243 ? 10.938 0.208 -6.922 1 96.44 243 PHE B O 1
ATOM 3851 N N . PRO B 1 244 ? 10 2.002 -8.023 1 96.88 244 PRO B N 1
ATOM 3852 C CA . PRO B 1 244 ? 8.664 1.691 -7.504 1 96.88 244 PRO B CA 1
ATOM 3853 C C . PRO B 1 244 ? 8.094 0.397 -8.078 1 96.88 244 PRO B C 1
ATOM 3855 O O . PRO B 1 244 ? 8.156 0.18 -9.297 1 96.88 244 PRO B O 1
ATOM 3858 N N . PHE B 1 245 ? 7.617 -0.479 -7.238 1 95.94 245 PHE B N 1
ATOM 3859 C CA . PHE B 1 245 ? 7.055 -1.751 -7.676 1 95.94 245 PHE B CA 1
ATOM 3860 C C . PHE B 1 245 ? 5.695 -1.99 -7.035 1 95.94 245 PHE B C 1
ATOM 3862 O O . PHE B 1 245 ? 5.586 -2.074 -5.809 1 95.94 245 PHE B O 1
ATOM 3869 N N . ARG B 1 246 ? 4.707 -2.135 -7.906 1 97 246 ARG B N 1
ATOM 3870 C CA . ARG B 1 246 ? 3.318 -2.191 -7.465 1 97 246 ARG B CA 1
ATOM 3871 C C . ARG B 1 246 ? 2.848 -3.633 -7.316 1 97 246 ARG B C 1
ATOM 3873 O O . ARG B 1 246 ? 3.148 -4.48 -8.156 1 97 246 ARG B O 1
ATOM 3880 N N . ARG B 1 247 ? 2.137 -3.844 -6.238 1 97.75 247 ARG B N 1
ATOM 3881 C CA . ARG B 1 247 ? 1.533 -5.145 -5.965 1 97.75 247 ARG B CA 1
ATOM 3882 C C . ARG B 1 247 ? 0.059 -5 -5.602 1 97.75 247 ARG B C 1
ATOM 3884 O O . ARG B 1 247 ? -0.34 -4.008 -4.988 1 97.75 247 ARG B O 1
ATOM 3891 N N . LEU B 1 248 ? -0.738 -5.977 -6.035 1 98.69 248 LEU B N 1
ATOM 3892 C CA . LEU B 1 248 ? -2.164 -6.066 -5.738 1 98.69 248 LEU B CA 1
ATOM 3893 C C . LEU B 1 248 ? -2.426 -7.09 -4.637 1 98.69 248 LEU B C 1
ATOM 3895 O O . LEU B 1 248 ? -1.915 -8.211 -4.695 1 98.69 248 LEU B O 1
ATOM 3899 N N . PHE B 1 249 ? -3.186 -6.66 -3.641 1 98.81 249 PHE B N 1
ATOM 3900 C CA . PHE B 1 249 ? -3.531 -7.492 -2.496 1 98.81 249 PHE B CA 1
ATOM 3901 C C . PHE B 1 249 ? -5.039 -7.703 -2.414 1 98.81 249 PHE B C 1
ATOM 3903 O O . PHE B 1 249 ? -5.812 -6.797 -2.725 1 98.81 249 PHE B O 1
ATOM 3910 N N . MET B 1 250 ? -5.465 -8.852 -1.947 1 98.69 250 MET B N 1
ATOM 3911 C CA . MET B 1 250 ? -6.871 -9.094 -1.634 1 98.69 250 MET B CA 1
ATOM 3912 C C . MET B 1 250 ? -7.012 -10.086 -0.487 1 98.69 250 MET B C 1
ATOM 3914 O O . MET B 1 250 ? -6.266 -11.062 -0.412 1 98.69 250 MET B O 1
ATOM 3918 N N . VAL B 1 251 ? -7.84 -9.805 0.379 1 98.69 251 VAL B N 1
ATOM 3919 C CA . VAL B 1 251 ? -8.242 -10.68 1.472 1 98.69 251 VAL B CA 1
ATOM 3920 C C . VAL B 1 251 ? -9.766 -10.797 1.504 1 98.69 251 VAL B C 1
ATOM 3922 O O . VAL B 1 251 ? -10.469 -9.805 1.677 1 98.69 251 VAL B O 1
ATOM 3925 N N . ALA B 1 252 ? -10.234 -11.969 1.3 1 98.69 252 ALA B N 1
ATOM 3926 C CA . ALA B 1 252 ? -11.672 -12.25 1.317 1 98.69 252 ALA B CA 1
ATOM 3927 C C . ALA B 1 252 ? -12.023 -13.203 2.455 1 98.69 252 ALA B C 1
ATOM 3929 O O . ALA B 1 252 ? -11.492 -14.312 2.539 1 98.69 252 ALA B O 1
ATOM 3930 N N . ASP B 1 253 ? -12.875 -12.734 3.299 1 98.5 253 ASP B N 1
ATOM 3931 C CA . ASP B 1 253 ? -13.383 -13.555 4.398 1 98.5 253 ASP B CA 1
ATOM 3932 C C . ASP B 1 253 ? -14.766 -14.117 4.07 1 98.5 253 ASP B C 1
ATOM 3934 O O . ASP B 1 253 ? -15.602 -13.422 3.494 1 98.5 253 ASP B O 1
ATOM 3938 N N . PHE B 1 254 ? -14.977 -15.367 4.551 1 97.62 254 PHE B N 1
ATOM 3939 C CA . PHE B 1 254 ? -16.219 -16.031 4.18 1 97.62 254 PHE B CA 1
ATOM 3940 C C . PHE B 1 254 ? -16.969 -16.516 5.418 1 97.62 254 PHE B C 1
ATOM 3942 O O . PHE B 1 254 ? -16.359 -16.75 6.465 1 97.62 254 PHE B O 1
#

Solvent-accessible surface area (backbone atoms only — not comparable to full-atom values): 27833 Å² total; per-residue (Å²): 127,72,67,48,60,65,68,48,58,79,57,65,43,84,84,42,45,66,57,49,60,54,56,71,70,58,78,73,78,78,50,60,33,35,37,25,46,43,26,51,58,30,70,65,44,51,51,51,39,67,68,36,73,83,29,50,35,33,33,29,23,67,47,66,67,33,44,53,56,30,57,66,55,88,67,89,60,44,76,46,78,38,50,79,92,71,56,75,75,96,58,66,25,29,32,41,36,29,56,66,36,67,57,80,43,67,63,52,85,55,47,52,51,54,56,58,68,42,43,26,89,66,12,32,45,37,41,35,25,73,58,44,70,84,36,66,78,40,49,42,46,40,51,33,30,60,71,47,92,51,19,82,73,29,52,75,59,58,69,66,66,56,63,73,56,74,66,56,53,44,69,62,42,49,87,73,29,78,41,72,50,42,36,34,39,33,41,51,40,79,36,64,72,82,62,38,66,55,59,55,34,53,78,48,82,39,36,69,56,48,70,74,39,56,72,72,50,33,54,53,43,49,51,47,35,46,56,50,45,48,69,75,45,48,70,41,96,85,55,34,28,67,46,75,47,31,32,37,37,36,39,33,31,60,128,70,63,49,62,63,69,49,58,79,57,66,40,82,84,43,44,66,55,50,62,54,55,70,69,58,77,73,78,78,49,60,30,35,37,25,46,43,26,52,56,30,69,66,45,52,52,51,39,66,71,35,73,83,30,51,35,34,33,28,22,67,47,66,66,34,44,53,56,29,57,66,56,86,67,88,60,44,76,47,80,39,49,79,92,73,57,74,75,98,58,68,25,29,32,41,36,28,56,65,35,68,58,79,42,67,62,52,85,57,48,53,52,52,56,58,68,42,43,27,88,67,12,32,44,34,41,34,26,73,57,44,70,84,37,66,76,40,48,42,46,41,52,32,30,61,71,48,93,50,18,81,73,30,52,76,61,58,69,66,67,56,63,72,55,74,67,56,53,43,70,63,42,50,87,73,28,77,40,72,50,43,36,33,39,32,40,52,40,80,37,66,72,82,61,40,67,53,59,56,34,52,76,48,82,40,37,69,57,48,70,72,40,55,72,71,50,34,55,53,44,50,52,47,34,47,57,50,44,49,69,74,44,49,70,40,96,86,54,35,28,69,46,76,46,31,30,38,38,37,39,35,31,58